Protein AF-0000000078945903 (afdb_homodimer)

Sequence (500 aa):
MSKSYGDTKALDNVSFKLSEGLSFILGPNGSGKTTFIKILSGITYPDAGEIKVLGKDYGDLTKGEISFSFEKTNLSPSIKVGEYLSAIGEWRGEDNSREVMEMFELRNVESKRFSELSQGYKRRFLVASAFVGSPKVVFLDEPFSNVDIVAKKRMMEVFMELKRERNIVIVSHVFTNIEEIDSLVVLYNGKVLRNLHGKELQDIGGFKAVFSDGSVVVNDLDELVERIRNGQRPVSIKPVTLEDWLMDFFMSKSYGDTKALDNVSFKLSEGLSFILGPNGSGKTTFIKILSGITYPDAGEIKVLGKDYGDLTKGEISFSFEKTNLSPSIKVGEYLSAIGEWRGEDNSREVMEMFELRNVESKRFSELSQGYKRRFLVASAFVGSPKVVFLDEPFSNVDIVAKKRMMEVFMELKRERNIVIVSHVFTNIEEIDSLVVLYNGKVLRNLHGKELQDIGGFKAVFSDGSVVVNDLDELVERIRNGQRPVSIKPVTLEDWLMDFF

Nearest PDB structures (foldseek):
  6z4w-assembly1_A  TM=8.569E-01  e=7.422E-17  Streptococcus pneumoniae
  6z67-assembly2_B  TM=8.490E-01  e=4.071E-16  Streptococcus pneumoniae
  7zdk-assembly1_C  TM=8.527E-01  e=8.004E-15  Escherichia coli K-12
  1v43-assembly1_A  TM=7.342E-01  e=8.568E-14  Pyrococcus horikoshii
  8cea-assembly1_a  TM=8.277E-01  e=3.093E-12  Escherichia coli K-12

Secondary structure (DSSP, 8-state):
-BEEETTEEEE-S------SSEEEEE--TTSSHHHHHHHHTTSS--SB---EETTEEGGGPPTTTEEEE-SS----TT-BHHHHHHHHHHHHT---HHHHHHHTT-GGGTTSBGGGS-HHHHHHHHHHHTTTT--SEEEEESTTTT--HHHHHHHHHHHHHHTTTSEEEEEES-----SS-SEEEEEETTEEEEEEEGGGGGGGSEEEEEETTS-EEES-HHHHHHHHHTT--EEEEEEE-HHHHHHTT-/-BEEETTEEEE-S------SSEEEEE--TTSSHHHHHHHHTTSS--SB---EETTEEGGGPPTTTEEEE-SS----TT-BHHHHHHHHHHHTT---HHHHHHHTT-GGGTTSBGGGS-HHHHHHHHHHHTTTT--SEEEEESTTTT--HHHHHHHHHHHHHHTTTSEEEEEES------S-SEEEEEETTEEEEEEEGGGGGGGSEEEEEETTS-EEES-HHHHHHHHHTT--EEEEEEE-HHHHHHTT-

Foldseek 3Di:
DWADDVPATLADPADADDDAFFEEEAEDPSLNLVVVVCCLVVVDPHPDDFDDDPNHGSVPDDPQQEFEQAPDDDDDQFDALQVVLQVLLVVLPHAPSVVLCVLLVNPVRRGPGLNPDDPLVNLSSSQSSRCRNNHQEYEYEASCPPHDPVSVVSVVVSSNVSSVRHGYYYYHHDFDADPDGAWYWYGGSNYTPDIDGDPSVLQLKDKWFAWPVRDIDDPDPPVVVVCVVVPTDTPDMDIRGNVNSVVVVD/DWADDVPATLADPADADFDAFEEEEAEDPSLNLVVVVCCLVVVDPHPDDFDDDPNHGSVPDDPQQEFEQAPDDDDDQFDALQVVLQVLLVVLPHAPSVVLCVLLVNPVRRGPGLNPDDPLVNLSSSQSSRCRNNHQEYEYEASCPPHDPVSVVSVVVSSNVSSVRHGYYYYHHDFDADDPGAWYWYGGSNYTPDIDGDPSVLQLKDKWFAWPVRDIDDSDPPVVVVCVVVPTDTPDMDIRGNVNSVVVVD

pLDDT: mean 92.11, std 6.32, range [66.94, 98.31]

Structure (mmCIF, N/CA/C/O backbone):
data_AF-0000000078945903-model_v1
#
loop_
_entity.id
_entity.type
_entity.pdbx_description
1 polymer 'ABC-type transport protein, ATPase component'
#
loop_
_atom_si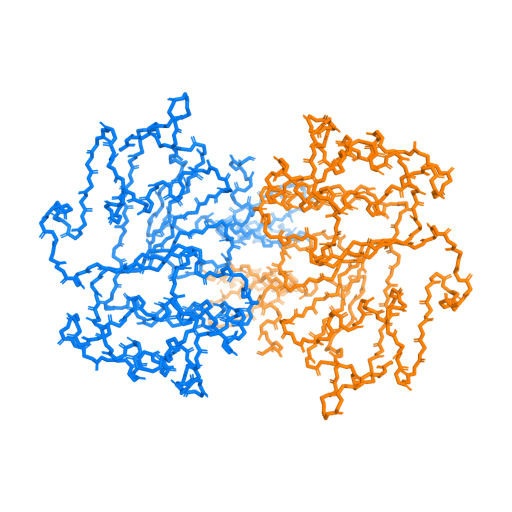te.group_PDB
_atom_site.id
_atom_site.type_symbol
_atom_site.label_atom_id
_atom_site.label_alt_id
_atom_site.label_comp_id
_atom_site.label_asym_id
_atom_site.label_entity_id
_atom_site.label_seq_id
_atom_site.pdbx_PDB_ins_code
_atom_site.Cartn_x
_atom_site.Cartn_y
_atom_site.Cartn_z
_atom_site.occupancy
_atom_site.B_iso_or_equiv
_atom_site.auth_seq_id
_atom_site.auth_comp_id
_atom_site.auth_asym_id
_atom_site.auth_atom_id
_atom_site.pdbx_PDB_model_num
ATOM 1 N N . MET A 1 1 ? 2.932 -27.797 7.18 1 95 1 MET A N 1
ATOM 2 C CA . MET A 1 1 ? 4.348 -27.609 6.887 1 95 1 MET A CA 1
ATOM 3 C C . MET A 1 1 ? 5.02 -26.781 7.98 1 95 1 MET A C 1
ATOM 5 O O . MET A 1 1 ? 4.422 -25.844 8.516 1 95 1 MET A O 1
ATOM 9 N N . SER A 1 2 ? 6.227 -27.156 8.32 1 97.31 2 SER A N 1
ATOM 10 C CA . SER A 1 2 ? 6.984 -26.469 9.359 1 97.31 2 SER A CA 1
ATOM 11 C C . SER A 1 2 ? 8.398 -26.141 8.891 1 97.31 2 SER A C 1
ATOM 13 O O . SER A 1 2 ? 8.992 -26.906 8.133 1 97.31 2 SER A O 1
ATOM 15 N N . LYS A 1 3 ? 8.898 -25.031 9.242 1 97.38 3 LYS A N 1
ATOM 16 C CA . LYS A 1 3 ? 10.273 -24.625 8.969 1 97.38 3 LYS A CA 1
ATOM 17 C C . LYS A 1 3 ? 10.805 -23.719 10.078 1 97.38 3 LYS A C 1
ATOM 19 O O . LYS A 1 3 ? 10.148 -22.75 10.469 1 97.38 3 LYS A O 1
ATOM 24 N N . SER A 1 4 ? 11.945 -24.047 10.586 1 96.56 4 SER A N 1
ATOM 25 C CA . SER A 1 4 ? 12.594 -23.25 11.625 1 96.56 4 SER A CA 1
ATOM 26 C C . SER A 1 4 ? 13.984 -22.797 11.18 1 96.56 4 SER A C 1
ATOM 28 O O . SER A 1 4 ? 14.656 -23.5 10.422 1 96.56 4 SER A O 1
ATOM 30 N N . TYR A 1 5 ? 14.359 -21.625 11.508 1 94.88 5 TYR A N 1
ATOM 31 C CA . TYR A 1 5 ? 15.719 -21.109 11.422 1 94.88 5 TYR A CA 1
ATOM 32 C C . TYR A 1 5 ? 16.281 -20.812 12.812 1 94.88 5 TYR A C 1
ATOM 34 O O . TYR A 1 5 ? 15.906 -19.828 13.445 1 94.88 5 TYR A O 1
ATOM 42 N N . GLY A 1 6 ? 17.125 -21.703 13.266 1 94.31 6 GLY A N 1
ATOM 43 C CA . GLY A 1 6 ? 17.516 -21.609 14.664 1 94.31 6 GLY A CA 1
ATOM 44 C C . GLY A 1 6 ? 16.344 -21.734 15.617 1 94.31 6 GLY A C 1
ATOM 45 O O . GLY A 1 6 ? 15.594 -22.703 15.547 1 94.31 6 GLY A O 1
ATOM 46 N N . ASP A 1 7 ? 16.234 -20.625 16.391 1 92.56 7 ASP A N 1
ATOM 47 C CA . ASP A 1 7 ? 15.188 -20.672 17.406 1 92.56 7 ASP A CA 1
ATOM 48 C C . ASP A 1 7 ? 13.883 -20.078 16.875 1 92.56 7 ASP A C 1
ATOM 50 O O . ASP A 1 7 ? 12.844 -20.156 17.547 1 92.56 7 ASP A O 1
ATOM 54 N N . THR A 1 8 ? 13.898 -19.609 15.727 1 92.62 8 THR A N 1
ATOM 55 C CA . THR A 1 8 ? 12.719 -18.953 15.172 1 92.62 8 THR A CA 1
ATOM 56 C C . THR A 1 8 ? 11.914 -19.922 14.312 1 92.62 8 THR A C 1
ATOM 58 O O . THR A 1 8 ? 12.445 -20.516 13.367 1 92.62 8 THR A O 1
ATOM 61 N N . LYS A 1 9 ? 10.672 -20.141 14.695 1 95.75 9 LYS A N 1
ATOM 62 C CA . LYS A 1 9 ? 9.766 -20.938 13.867 1 95.75 9 LYS A CA 1
ATOM 63 C C . LYS A 1 9 ? 9.148 -20.078 12.766 1 95.75 9 LYS A C 1
ATOM 65 O O . LYS A 1 9 ? 8.133 -19.406 12.984 1 95.75 9 LYS A O 1
ATOM 70 N N . ALA A 1 10 ? 9.727 -20.125 11.633 1 96.75 10 ALA A N 1
ATOM 71 C CA . ALA A 1 10 ? 9.273 -19.297 10.516 1 96.75 10 ALA A CA 1
ATOM 72 C C . ALA A 1 10 ? 7.906 -19.75 10.023 1 96.75 10 ALA A C 1
ATOM 74 O O . ALA A 1 10 ? 7.043 -18.938 9.711 1 96.75 10 ALA A O 1
ATOM 75 N N . LEU A 1 11 ? 7.707 -21.031 9.914 1 97.94 11 LEU A N 1
ATOM 76 C CA . LEU A 1 11 ? 6.422 -21.672 9.672 1 97.94 11 LEU A CA 1
ATOM 77 C C . LEU A 1 11 ? 6.145 -22.75 10.719 1 97.94 11 LEU A C 1
ATOM 79 O O . LEU A 1 11 ? 6.949 -23.672 10.898 1 97.94 11 LEU A O 1
ATOM 83 N N . ASP A 1 12 ? 5.039 -22.609 11.344 1 97.62 12 ASP A N 1
ATOM 84 C CA . ASP A 1 12 ? 4.703 -23.469 12.469 1 97.62 12 ASP A CA 1
ATOM 85 C C . ASP A 1 12 ? 3.461 -24.312 12.164 1 97.62 12 ASP A C 1
ATOM 87 O O . ASP A 1 12 ? 2.342 -23.906 12.492 1 97.62 12 ASP A O 1
ATOM 91 N N . ASN A 1 13 ? 3.658 -25.469 11.617 1 96.38 13 ASN A N 1
ATOM 92 C CA . ASN A 1 13 ? 2.588 -26.422 11.305 1 96.38 13 ASN A CA 1
ATOM 93 C C . ASN A 1 13 ? 1.488 -25.75 10.477 1 96.38 13 ASN A C 1
ATOM 95 O O . ASN A 1 13 ? 0.313 -25.812 10.844 1 96.38 13 ASN A O 1
ATOM 99 N N . VAL A 1 14 ? 1.884 -25.188 9.445 1 96.75 14 VAL A N 1
ATOM 100 C CA . VAL A 1 14 ? 0.983 -24.453 8.555 1 96.75 14 VAL A CA 1
ATOM 101 C C . VAL A 1 14 ? 0.247 -25.438 7.645 1 96.75 14 VAL A C 1
ATOM 103 O O . VAL A 1 14 ? 0.863 -26.328 7.055 1 96.75 14 VAL A O 1
ATOM 106 N N . SER A 1 15 ? -1.077 -25.312 7.641 1 97.44 15 SER A N 1
ATOM 107 C CA . SER A 1 15 ? -1.914 -26.109 6.75 1 97.44 15 SER A CA 1
ATOM 108 C C . SER A 1 15 ? -2.996 -25.25 6.098 1 97.44 15 SER A C 1
ATOM 110 O O . SER A 1 15 ? -3.732 -24.531 6.785 1 97.44 15 SER A O 1
ATOM 112 N N . PHE A 1 16 ? -3.006 -25.25 4.762 1 97.31 16 PHE A N 1
ATOM 113 C CA . PHE A 1 16 ? -4.062 -24.531 4.055 1 97.31 16 PHE A CA 1
ATOM 114 C C . PHE A 1 16 ? -4.219 -25.062 2.635 1 97.31 16 PHE A C 1
ATOM 116 O O . PHE A 1 16 ? -3.422 -25.891 2.182 1 97.31 16 PHE A O 1
ATOM 123 N N . LYS A 1 17 ? -5.293 -24.688 2.045 1 96.12 17 LYS A N 1
ATOM 124 C CA . LYS A 1 17 ? -5.578 -25.031 0.651 1 96.12 17 LYS A CA 1
ATOM 125 C C . LYS A 1 17 ? -5.945 -23.781 -0.147 1 96.12 17 LYS A C 1
ATOM 127 O O . LYS A 1 17 ? -6.57 -22.859 0.383 1 96.12 17 LYS A O 1
ATOM 132 N N . LEU A 1 18 ? -5.59 -23.766 -1.381 1 95.94 18 LEU A N 1
ATOM 133 C CA . LEU A 1 18 ? -5.941 -22.703 -2.303 1 95.94 18 LEU A CA 1
ATOM 134 C C . LEU A 1 18 ? -6.809 -23.219 -3.443 1 95.94 18 LEU A C 1
ATOM 136 O O . LEU A 1 18 ? -6.578 -24.328 -3.951 1 95.94 18 LEU A O 1
ATOM 140 N N . SER A 1 19 ? -7.758 -22.484 -3.816 1 95.31 19 SER A N 1
ATOM 141 C CA . SER A 1 19 ? -8.625 -22.812 -4.938 1 95.31 19 SER A CA 1
ATOM 142 C C . SER A 1 19 ? -7.961 -22.5 -6.273 1 95.31 19 SER A C 1
ATOM 144 O O . SER A 1 19 ? -6.938 -21.812 -6.309 1 95.31 19 SER A O 1
ATOM 146 N N . GLU A 1 20 ? -8.523 -23.078 -7.32 1 95.25 20 GLU A N 1
ATOM 147 C CA . GLU A 1 20 ? -8.125 -22.641 -8.656 1 95.25 20 GLU A CA 1
ATOM 148 C C . GLU A 1 20 ? -8.453 -21.172 -8.867 1 95.25 20 GLU A C 1
ATOM 150 O O . GLU A 1 20 ? -9.352 -20.625 -8.234 1 95.25 20 GLU A O 1
ATOM 155 N N . GLY A 1 21 ? -7.68 -20.578 -9.727 1 96.06 21 GLY A N 1
ATOM 156 C CA . GLY A 1 21 ? -7.902 -19.172 -10.047 1 96.06 21 GLY A CA 1
ATOM 157 C C . GLY A 1 21 ? -6.938 -18.234 -9.344 1 96.06 21 GLY A C 1
ATOM 158 O O . GLY A 1 21 ? -5.723 -18.438 -9.398 1 96.06 21 GLY A O 1
ATOM 159 N N . LEU A 1 22 ? -7.469 -17.188 -8.734 1 96 22 LEU A N 1
ATOM 160 C CA . LEU A 1 22 ? -6.652 -16.156 -8.094 1 96 22 LEU A CA 1
ATOM 161 C C . LEU A 1 22 ? -6.719 -16.281 -6.574 1 96 22 LEU A C 1
ATOM 163 O O . LEU A 1 22 ? -7.797 -16.172 -5.988 1 96 22 LEU A O 1
ATOM 167 N N . SER A 1 23 ? -5.57 -16.484 -5.934 1 96.19 23 SER A N 1
ATOM 168 C CA . SER A 1 23 ? -5.473 -16.625 -4.484 1 96.19 23 SER A CA 1
ATOM 169 C C . SER A 1 23 ? -4.496 -15.617 -3.895 1 96.19 23 SER A C 1
ATOM 171 O O . SER A 1 23 ? -3.531 -15.219 -4.551 1 96.19 23 SER A O 1
ATOM 173 N N . PHE A 1 24 ? -4.77 -15.273 -2.668 1 95.56 24 PHE A N 1
ATOM 174 C CA . PHE A 1 24 ? -3.867 -14.406 -1.914 1 95.56 24 PHE A CA 1
ATOM 175 C C . PHE A 1 24 ? -3.375 -15.109 -0.654 1 95.56 24 PHE A C 1
ATOM 177 O O . PHE A 1 24 ? -4.145 -15.797 0.024 1 95.56 24 PHE A O 1
ATOM 184 N N . ILE A 1 25 ? -2.152 -14.977 -0.412 1 95.75 25 ILE A N 1
ATOM 185 C CA . ILE A 1 25 ? -1.55 -15.242 0.89 1 95.75 25 ILE A CA 1
ATOM 186 C C . ILE A 1 25 ? -1.066 -13.93 1.51 1 95.75 25 ILE A C 1
ATOM 188 O O . ILE A 1 25 ? -0.064 -13.367 1.071 1 95.75 25 ILE A O 1
ATOM 192 N N . LEU A 1 26 ? -1.792 -13.508 2.492 1 94.12 26 LEU A N 1
ATOM 193 C CA . LEU A 1 26 ? -1.536 -12.203 3.082 1 94.12 26 LEU A CA 1
ATOM 194 C C . LEU A 1 26 ? -0.933 -12.344 4.477 1 94.12 26 LEU A C 1
ATOM 196 O O . LEU A 1 26 ? -1.194 -13.32 5.176 1 94.12 26 LEU A O 1
ATOM 200 N N . GLY A 1 27 ? -0.159 -11.406 4.883 1 92.81 27 GLY A N 1
ATOM 201 C CA . GLY A 1 27 ? 0.423 -11.336 6.215 1 92.81 27 GLY A CA 1
ATOM 202 C C . GLY A 1 27 ? 1.416 -10.195 6.375 1 92.81 27 GLY A C 1
ATOM 203 O O . GLY A 1 27 ? 2.021 -9.758 5.395 1 92.81 27 GLY A O 1
ATOM 204 N N . PRO A 1 28 ? 1.574 -9.742 7.59 1 91.56 28 PRO A N 1
ATOM 205 C CA . PRO A 1 28 ? 2.574 -8.695 7.82 1 91.56 28 PRO A CA 1
ATOM 206 C C . PRO A 1 28 ? 4.004 -9.195 7.652 1 91.56 28 PRO A C 1
ATOM 208 O O . PRO A 1 28 ? 4.219 -10.383 7.375 1 91.56 28 PRO A O 1
ATOM 211 N N . ASN A 1 29 ? 4.938 -8.258 7.711 1 88.44 29 ASN A N 1
ATOM 212 C CA . ASN A 1 29 ? 6.344 -8.641 7.656 1 88.44 29 ASN A CA 1
ATOM 213 C C . ASN A 1 29 ? 6.699 -9.625 8.773 1 88.44 29 ASN A C 1
ATOM 215 O O . ASN A 1 29 ? 6.254 -9.469 9.906 1 88.44 29 ASN A O 1
ATOM 219 N N . GLY A 1 30 ? 7.391 -10.656 8.438 1 89.12 30 GLY A N 1
ATOM 220 C CA . GLY A 1 30 ? 7.816 -11.648 9.414 1 89.12 30 GLY A CA 1
ATOM 221 C C . GLY A 1 30 ? 6.801 -12.75 9.625 1 89.12 30 GLY A C 1
ATOM 222 O O . GLY A 1 30 ? 6.984 -13.617 10.484 1 89.12 30 GLY A O 1
ATOM 223 N N . SER A 1 31 ? 5.789 -12.773 8.805 1 93.38 31 SER A N 1
ATOM 224 C CA . SER A 1 31 ? 4.711 -13.734 9.023 1 93.38 31 SER A CA 1
ATOM 225 C C . SER A 1 31 ? 5.059 -15.094 8.438 1 93.38 31 SER A C 1
ATOM 227 O O . SER A 1 31 ? 4.344 -16.078 8.664 1 93.38 31 SER A O 1
ATOM 229 N N . GLY A 1 32 ? 6.117 -15.188 7.664 1 95.06 32 GLY A N 1
ATOM 230 C CA . GLY A 1 32 ? 6.535 -16.469 7.098 1 95.06 32 GLY A CA 1
ATOM 231 C C . GLY A 1 32 ? 6.309 -16.547 5.598 1 95.06 32 GLY A C 1
ATOM 232 O O . GLY A 1 32 ? 6.613 -17.578 4.98 1 95.06 32 GLY A O 1
ATOM 233 N N . LYS A 1 33 ? 5.82 -15.492 4.969 1 94.62 33 LYS A N 1
ATOM 234 C CA . LYS A 1 33 ? 5.469 -15.484 3.551 1 94.62 33 LYS A CA 1
ATOM 235 C C . LYS A 1 33 ? 6.676 -15.812 2.682 1 94.62 33 LYS A C 1
ATOM 237 O O . LYS A 1 33 ? 6.59 -16.656 1.782 1 94.62 33 LYS A O 1
ATOM 242 N N . THR A 1 34 ? 7.828 -15.156 2.984 1 92.44 34 THR A N 1
ATOM 243 C CA . THR A 1 34 ? 9.047 -15.367 2.207 1 92.44 34 THR A CA 1
ATOM 244 C C . THR A 1 34 ? 9.547 -16.797 2.361 1 92.44 34 THR A C 1
ATOM 246 O O . THR A 1 34 ? 9.961 -17.422 1.384 1 92.44 34 THR A O 1
ATOM 249 N N . THR A 1 35 ? 9.523 -17.297 3.59 1 95 35 THR A N 1
ATOM 250 C CA . THR A 1 35 ? 9.906 -18.688 3.832 1 95 35 THR A CA 1
ATOM 251 C C . THR A 1 35 ? 9.016 -19.641 3.049 1 95 35 THR A C 1
ATOM 253 O O . THR A 1 35 ? 9.5 -20.594 2.445 1 95 35 THR A O 1
ATOM 256 N N . PHE A 1 36 ? 7.73 -19.328 3.016 1 94.88 36 PHE A N 1
ATOM 257 C CA . PHE A 1 36 ? 6.777 -20.141 2.27 1 94.88 36 PHE A CA 1
ATOM 258 C C . PHE A 1 36 ? 7.133 -20.188 0.79 1 94.88 36 PHE A C 1
ATOM 260 O O . PHE A 1 36 ? 7.207 -21.25 0.187 1 94.88 36 PHE A O 1
ATOM 267 N N . ILE A 1 37 ? 7.418 -19.062 0.224 1 93.88 37 ILE A N 1
ATOM 268 C CA . ILE A 1 37 ? 7.73 -18.969 -1.197 1 93.88 37 ILE A CA 1
ATOM 269 C C . ILE A 1 37 ? 9.039 -19.703 -1.49 1 93.88 37 ILE A C 1
ATOM 271 O O . ILE A 1 37 ? 9.156 -20.391 -2.51 1 93.88 37 ILE A O 1
ATOM 275 N N . LYS A 1 38 ? 9.977 -19.562 -0.619 1 92.94 38 LYS A N 1
ATOM 276 C CA . LYS A 1 38 ? 11.266 -20.234 -0.808 1 92.94 38 LYS A CA 1
ATOM 277 C C . LYS A 1 38 ? 11.102 -21.75 -0.8 1 92.94 38 LYS A C 1
ATOM 279 O O . LYS A 1 38 ? 11.75 -22.453 -1.575 1 92.94 38 LYS A O 1
ATOM 284 N N . ILE A 1 39 ? 10.305 -22.219 0.037 1 93 39 ILE A N 1
ATOM 285 C CA . ILE A 1 39 ? 10.047 -23.656 0.104 1 93 39 ILE A CA 1
ATOM 286 C C . ILE A 1 39 ? 9.359 -24.109 -1.179 1 93 39 ILE A C 1
ATOM 288 O O . ILE A 1 39 ? 9.766 -25.109 -1.787 1 93 39 ILE A O 1
ATOM 292 N N . LEU A 1 40 ? 8.406 -23.344 -1.577 1 90.81 40 LEU A N 1
ATOM 293 C CA . LEU A 1 40 ? 7.641 -23.703 -2.77 1 90.81 40 LEU A CA 1
ATOM 294 C C . LEU A 1 40 ? 8.531 -23.688 -4.008 1 90.81 40 LEU A C 1
ATOM 296 O O . LEU A 1 40 ? 8.344 -24.5 -4.918 1 90.81 40 LEU A O 1
ATOM 300 N N . SER A 1 41 ? 9.461 -22.797 -4.008 1 89.69 41 SER A N 1
ATOM 301 C CA . SER A 1 41 ? 10.328 -22.656 -5.172 1 89.69 41 SER A CA 1
ATOM 302 C C . SER A 1 41 ? 11.516 -23.609 -5.098 1 89.69 41 SER A C 1
ATOM 304 O O . SER A 1 41 ? 12.352 -23.641 -6.012 1 89.69 41 SER A O 1
ATOM 306 N N . GLY A 1 42 ? 11.656 -24.281 -3.986 1 88.25 42 GLY A N 1
ATOM 307 C CA . GLY A 1 42 ? 12.711 -25.266 -3.838 1 88.25 42 GLY A CA 1
ATOM 308 C C . GLY A 1 42 ? 14.016 -24.672 -3.348 1 88.25 42 GLY A C 1
ATOM 309 O O . GLY A 1 42 ? 15.055 -25.344 -3.357 1 88.25 42 GLY A O 1
ATOM 310 N N . ILE A 1 43 ? 13.969 -23.453 -3.053 1 89.44 43 ILE A N 1
ATOM 311 C CA . ILE A 1 43 ? 15.172 -22.797 -2.545 1 89.44 43 ILE A CA 1
ATOM 312 C C . ILE A 1 43 ? 15.516 -23.344 -1.161 1 89.44 43 ILE A C 1
ATOM 314 O O . ILE A 1 43 ? 16.688 -23.469 -0.808 1 89.44 43 ILE A O 1
ATOM 318 N N . THR A 1 44 ? 14.516 -23.672 -0.359 1 92.38 44 THR A N 1
ATOM 319 C CA . THR A 1 44 ? 14.688 -24.328 0.932 1 92.38 44 THR A CA 1
ATOM 320 C C . THR A 1 44 ? 13.648 -25.438 1.122 1 92.38 44 THR A C 1
ATOM 322 O O . THR A 1 44 ? 12.664 -25.5 0.374 1 92.38 44 THR A O 1
ATOM 325 N N . TYR A 1 45 ? 13.953 -26.344 2.008 1 92.81 45 TYR A N 1
ATOM 326 C CA . TYR A 1 45 ? 13.031 -27.453 2.26 1 92.81 45 TYR A CA 1
ATOM 327 C C . TYR A 1 45 ? 12.367 -27.312 3.623 1 92.81 45 TYR A C 1
ATOM 329 O O . TYR A 1 45 ? 13 -26.859 4.586 1 92.81 45 TYR A O 1
ATOM 337 N N . PRO A 1 46 ? 11.125 -27.734 3.658 1 94.69 46 PRO A N 1
ATOM 338 C CA . PRO A 1 46 ? 10.469 -27.703 4.969 1 94.69 46 PRO A CA 1
ATOM 339 C C . PRO A 1 46 ? 11.031 -28.75 5.926 1 94.69 46 PRO A C 1
ATOM 341 O O . PRO A 1 46 ? 11.609 -29.75 5.484 1 94.69 46 PRO A O 1
ATOM 344 N N . ASP A 1 47 ? 10.922 -28.453 7.191 1 96.81 47 ASP A N 1
ATOM 345 C CA . ASP A 1 47 ? 11.336 -29.406 8.203 1 96.81 47 ASP A CA 1
ATOM 346 C C . ASP A 1 47 ? 10.328 -30.562 8.312 1 96.81 47 ASP A C 1
ATOM 348 O O . ASP A 1 47 ? 10.703 -31.688 8.641 1 96.81 47 ASP A O 1
ATOM 352 N N . ALA A 1 48 ? 9.133 -30.234 8.117 1 96.5 48 ALA A N 1
ATOM 353 C CA . ALA A 1 48 ? 8.055 -31.219 8.156 1 96.5 48 ALA A CA 1
ATOM 354 C C . ALA A 1 48 ? 6.867 -30.75 7.32 1 96.5 48 ALA A C 1
ATOM 356 O O . ALA A 1 48 ? 6.695 -29.547 7.082 1 96.5 48 ALA A O 1
ATOM 357 N N . GLY A 1 49 ? 6.148 -31.703 6.824 1 93.94 49 GLY A N 1
ATOM 358 C CA . GLY A 1 49 ? 4.93 -31.422 6.086 1 93.94 49 GLY A CA 1
ATOM 359 C C . GLY A 1 49 ? 5.039 -31.734 4.605 1 93.94 49 GLY A C 1
ATOM 360 O O . GLY A 1 49 ? 6.043 -32.281 4.156 1 93.94 49 GLY A O 1
ATOM 361 N N . GLU A 1 50 ? 3.967 -31.484 3.943 1 91.94 50 GLU A N 1
ATOM 362 C CA . GLU A 1 50 ? 3.902 -31.781 2.514 1 91.94 50 GLU A CA 1
ATOM 363 C C . GLU A 1 50 ? 3.256 -30.641 1.741 1 91.94 50 GLU A C 1
ATOM 365 O O . GLU A 1 50 ? 2.49 -29.859 2.307 1 91.94 50 GLU A O 1
ATOM 370 N N . ILE A 1 51 ? 3.654 -30.641 0.517 1 91.12 51 ILE A N 1
ATOM 371 C CA . ILE A 1 51 ? 3.092 -29.641 -0.394 1 91.12 51 ILE A CA 1
ATOM 372 C C . ILE A 1 51 ? 2.621 -30.328 -1.675 1 91.12 51 ILE A C 1
ATOM 374 O O . ILE A 1 51 ? 3.355 -31.125 -2.27 1 91.12 51 ILE A O 1
ATOM 378 N N . LYS A 1 52 ? 1.456 -30.078 -1.977 1 93.19 52 LYS A N 1
ATOM 379 C CA . LYS A 1 52 ? 0.917 -30.531 -3.252 1 93.19 52 LYS A CA 1
ATOM 380 C C . LYS A 1 52 ? 0.468 -29.359 -4.117 1 93.19 52 LYS A C 1
ATOM 382 O O . LYS A 1 52 ? -0.152 -28.422 -3.617 1 93.19 52 LYS A O 1
ATOM 387 N N . VAL A 1 53 ? 0.778 -29.406 -5.383 1 91.56 53 VAL A N 1
ATOM 388 C CA . VAL A 1 53 ? 0.377 -28.406 -6.367 1 91.56 53 VAL A CA 1
ATOM 389 C C . VAL A 1 53 ? -0.293 -29.094 -7.555 1 91.56 53 VAL A C 1
ATOM 391 O O . VAL A 1 53 ? 0.251 -30.047 -8.117 1 91.56 53 VAL A O 1
ATOM 394 N N . LEU A 1 54 ? -1.41 -28.625 -7.859 1 90.94 54 LEU A N 1
ATOM 395 C CA . LEU A 1 54 ? -2.199 -29.25 -8.922 1 90.94 54 LEU A CA 1
ATOM 396 C C . LEU A 1 54 ? -2.414 -30.734 -8.633 1 90.94 54 LEU A C 1
ATOM 398 O O . LEU A 1 54 ? -2.328 -31.562 -9.547 1 90.94 54 LEU A O 1
ATOM 402 N N . GLY A 1 55 ? -2.461 -31.016 -7.383 1 88.69 55 GLY A N 1
ATOM 403 C CA . GLY A 1 55 ? -2.725 -32.375 -6.969 1 88.69 55 GLY A CA 1
ATOM 404 C C . GLY A 1 55 ? -1.488 -33.281 -6.988 1 88.69 55 GLY A C 1
ATOM 405 O O . GLY A 1 55 ? -1.559 -34.469 -6.664 1 88.69 55 GLY A O 1
ATOM 406 N N . LYS A 1 56 ? -0.41 -32.719 -7.371 1 90.12 56 LYS A N 1
ATOM 407 C CA . LYS A 1 56 ? 0.842 -33.469 -7.477 1 90.12 56 LYS A CA 1
ATOM 408 C C . LYS A 1 56 ? 1.819 -33.031 -6.379 1 90.12 56 LYS A C 1
ATOM 410 O O . LYS A 1 56 ? 1.811 -31.891 -5.934 1 90.12 56 LYS A O 1
ATOM 415 N N . ASP A 1 57 ? 2.6 -34.031 -6.094 1 86.81 57 ASP A N 1
ATOM 416 C CA . ASP A 1 57 ? 3.697 -33.688 -5.195 1 86.81 57 ASP A CA 1
ATOM 417 C C . ASP A 1 57 ? 4.703 -32.75 -5.883 1 86.81 57 ASP A C 1
ATOM 419 O O . ASP A 1 57 ? 4.895 -32.844 -7.098 1 86.81 57 ASP A O 1
ATOM 423 N N . TYR A 1 58 ? 5.227 -31.891 -5.148 1 77.5 58 TYR A N 1
ATOM 424 C CA . TYR A 1 58 ? 6.125 -30.875 -5.664 1 77.5 58 TYR A CA 1
ATOM 425 C C . TYR A 1 58 ? 7.223 -31.484 -6.52 1 77.5 58 TYR A C 1
ATOM 427 O O . TYR A 1 58 ? 7.582 -30.938 -7.57 1 77.5 58 TYR A O 1
ATOM 435 N N . GLY A 1 59 ? 7.723 -32.625 -6.102 1 75.69 59 GLY A N 1
ATOM 436 C CA . GLY A 1 59 ? 8.781 -33.312 -6.828 1 75.69 59 GLY A CA 1
ATOM 437 C C . GLY A 1 59 ? 8.344 -33.812 -8.195 1 75.69 59 GLY A C 1
ATOM 438 O O . GLY A 1 59 ? 9.172 -34.125 -9.047 1 75.69 59 GLY A O 1
ATOM 439 N N . ASP A 1 60 ? 7.031 -33.875 -8.43 1 83.5 60 ASP A N 1
ATOM 440 C CA . ASP A 1 60 ? 6.488 -34.406 -9.672 1 83.5 60 ASP A CA 1
ATOM 441 C C . ASP A 1 60 ? 6.184 -33.312 -10.672 1 83.5 60 ASP A C 1
ATOM 443 O O . ASP A 1 60 ? 5.766 -33.594 -11.797 1 83.5 60 ASP A O 1
ATOM 447 N N . LEU A 1 61 ? 6.371 -32.156 -10.25 1 81.94 61 LEU A N 1
ATOM 448 C CA . LEU A 1 61 ? 6.074 -31.031 -11.141 1 81.94 61 LEU A CA 1
ATOM 449 C C . LEU A 1 61 ? 7.141 -30.906 -12.227 1 81.94 61 LEU A C 1
ATOM 451 O O . LEU A 1 61 ? 8.32 -31.156 -11.977 1 81.94 61 LEU A O 1
ATOM 455 N N . THR A 1 62 ? 6.609 -30.641 -13.461 1 77.94 62 THR A N 1
ATOM 456 C CA . THR A 1 62 ? 7.523 -30.453 -14.578 1 77.94 62 THR A CA 1
ATOM 457 C C . THR A 1 62 ? 7.949 -28.984 -14.68 1 77.94 62 THR A C 1
ATOM 459 O O . THR A 1 62 ? 7.316 -28.109 -14.086 1 77.94 62 THR A O 1
ATOM 462 N N . LYS A 1 63 ? 9 -28.969 -15.453 1 70.62 63 LYS A N 1
ATOM 463 C CA . LYS A 1 63 ? 9.508 -27.625 -15.703 1 70.62 63 LYS A CA 1
ATOM 464 C C . LYS A 1 63 ? 8.484 -26.781 -16.453 1 70.62 63 LYS A C 1
ATOM 466 O O . LYS A 1 63 ? 7.848 -27.25 -17.391 1 70.62 63 LYS A O 1
ATOM 471 N N . GLY A 1 64 ? 8.109 -25.766 -15.969 1 80.75 64 GLY A N 1
ATOM 472 C CA . GLY A 1 64 ? 7.25 -24.844 -16.703 1 80.75 64 GLY A CA 1
ATOM 473 C C . GLY A 1 64 ? 5.832 -24.812 -16.156 1 80.75 64 GLY A C 1
ATOM 474 O O . GLY A 1 64 ? 5.047 -23.938 -16.531 1 80.75 64 GLY A O 1
ATOM 475 N N . GLU A 1 65 ? 5.547 -25.844 -15.398 1 89 65 GLU A N 1
ATOM 476 C CA . GLU A 1 65 ? 4.203 -25.859 -14.828 1 89 65 GLU A CA 1
ATOM 477 C C . GLU A 1 65 ? 4.035 -24.75 -13.789 1 89 65 GLU A C 1
ATOM 479 O O . GLU A 1 65 ? 2.938 -24.219 -13.609 1 89 65 GLU A O 1
ATOM 484 N N . ILE A 1 66 ? 5.164 -24.484 -13.219 1 92.88 66 ILE A N 1
ATOM 485 C CA . ILE A 1 66 ? 5.133 -23.516 -12.141 1 92.88 66 ILE A CA 1
ATOM 486 C C . ILE A 1 66 ? 6.156 -22.406 -12.422 1 92.88 66 ILE A C 1
ATOM 488 O O . ILE A 1 66 ? 7.219 -22.672 -12.992 1 92.88 66 ILE A O 1
ATOM 492 N N . SER A 1 67 ? 5.805 -21.234 -12.141 1 94.94 67 SER A N 1
ATOM 493 C CA . SER A 1 67 ? 6.742 -20.125 -12.25 1 94.94 67 SER A CA 1
ATOM 494 C C . SER A 1 67 ? 6.641 -19.203 -11.047 1 94.94 67 SER A C 1
ATOM 496 O O . SER A 1 67 ? 5.66 -19.25 -10.297 1 94.94 67 SER A O 1
ATOM 498 N N . PHE A 1 68 ? 7.703 -18.469 -10.891 1 94.25 68 PHE A N 1
ATOM 499 C CA . PHE A 1 68 ? 7.797 -17.578 -9.734 1 94.25 68 PHE A CA 1
ATOM 500 C C . PHE A 1 68 ? 8.289 -16.188 -10.148 1 94.25 68 PHE A C 1
ATOM 502 O O . PHE A 1 68 ? 9.125 -16.078 -11.047 1 94.25 68 PHE A O 1
ATOM 509 N N . SER A 1 69 ? 7.695 -15.234 -9.555 1 96.12 69 SER A N 1
ATOM 510 C CA . SER A 1 69 ? 8.305 -13.906 -9.5 1 96.12 69 SER A CA 1
ATOM 511 C C . SER A 1 69 ? 8.648 -13.523 -8.062 1 96.12 69 SER A C 1
ATOM 513 O O . SER A 1 69 ? 7.758 -13.383 -7.223 1 96.12 69 SER A O 1
ATOM 515 N N . PHE A 1 70 ? 9.938 -13.336 -7.816 1 94.5 70 PHE A N 1
ATOM 516 C CA . PHE A 1 70 ? 10.398 -12.961 -6.484 1 94.5 70 PHE A CA 1
ATOM 517 C C . PHE A 1 70 ? 10.438 -11.445 -6.332 1 94.5 70 PHE A C 1
ATOM 519 O O . PHE A 1 70 ? 10.484 -10.719 -7.324 1 94.5 70 PHE A O 1
ATOM 526 N N . GLU A 1 71 ? 10.32 -11.047 -5.09 1 90.56 71 GLU A N 1
ATOM 527 C CA . GLU A 1 71 ? 10.398 -9.609 -4.844 1 90.56 71 GLU A CA 1
ATOM 528 C C . GLU A 1 71 ? 11.75 -9.047 -5.285 1 90.56 71 GLU A C 1
ATOM 530 O O . GLU A 1 71 ? 11.805 -8.031 -5.98 1 90.56 71 GLU A O 1
ATOM 535 N N . LYS A 1 72 ? 12.789 -9.695 -4.852 1 85.31 72 LYS A N 1
ATOM 536 C CA . LYS A 1 72 ? 14.141 -9.297 -5.258 1 85.31 72 LYS A CA 1
ATOM 537 C C . LYS A 1 72 ? 14.695 -10.242 -6.32 1 85.31 72 LYS A C 1
ATOM 539 O O . LYS A 1 72 ? 14.383 -11.438 -6.316 1 85.31 72 LYS A O 1
ATOM 544 N N . THR A 1 73 ? 15.273 -9.609 -7.305 1 85.25 73 THR A N 1
ATOM 545 C CA . THR A 1 73 ? 15.906 -10.438 -8.328 1 85.25 73 THR A CA 1
ATOM 546 C C . THR A 1 73 ? 17.359 -10.008 -8.555 1 85.25 73 THR A C 1
ATOM 548 O O . THR A 1 73 ? 17.75 -8.898 -8.172 1 85.25 73 THR A O 1
ATOM 551 N N . ASN A 1 74 ? 18.125 -10.953 -9.039 1 86.94 74 ASN A N 1
ATOM 552 C CA . ASN A 1 74 ? 19.531 -10.695 -9.344 1 86.94 74 ASN A CA 1
ATOM 553 C C . ASN A 1 74 ? 19.781 -10.633 -10.844 1 86.94 74 ASN A C 1
ATOM 555 O O . ASN A 1 74 ? 20.828 -11.047 -11.328 1 86.94 74 ASN A O 1
ATOM 559 N N . LEU A 1 75 ? 18.891 -10.125 -11.531 1 91.88 75 LEU A N 1
ATOM 560 C CA . LEU A 1 75 ? 19.031 -10.062 -12.977 1 91.88 75 LEU A CA 1
ATOM 561 C C . LEU A 1 75 ? 20.156 -9.109 -13.375 1 91.88 75 LEU A C 1
ATOM 563 O O . LEU A 1 75 ? 20.344 -8.07 -12.734 1 91.88 75 LEU A O 1
ATOM 567 N N . SER A 1 76 ? 20.875 -9.398 -14.438 1 94.81 76 SER A N 1
ATOM 568 C CA . SER A 1 76 ? 21.906 -8.523 -14.984 1 94.81 76 SER A CA 1
ATOM 569 C C . SER A 1 76 ? 21.328 -7.184 -15.422 1 94.81 76 SER A C 1
ATOM 571 O O . SER A 1 76 ? 20.297 -7.141 -16.109 1 94.81 76 SER A O 1
ATOM 573 N N . PRO A 1 77 ? 21.969 -6.125 -15.141 1 95.62 77 PRO A N 1
ATOM 574 C CA . PRO A 1 77 ? 21.5 -4.797 -15.555 1 95.62 77 PRO A CA 1
ATOM 575 C C . PRO A 1 77 ? 21.422 -4.641 -17.062 1 95.62 77 PRO A C 1
ATOM 577 O O . PRO A 1 77 ? 20.703 -3.77 -17.562 1 95.62 77 PRO A O 1
ATOM 580 N N . SER A 1 78 ? 22.094 -5.527 -17.812 1 96.75 78 SER A N 1
ATOM 581 C CA . SER A 1 78 ? 22.266 -5.32 -19.25 1 96.75 78 SER A CA 1
ATOM 582 C C . SER A 1 78 ? 21.219 -6.105 -20.047 1 96.75 78 SER A C 1
ATOM 584 O O . SER A 1 78 ? 21.094 -5.93 -21.266 1 96.75 78 SER A O 1
ATOM 586 N N . ILE A 1 79 ? 20.469 -6.859 -19.391 1 96.81 79 ILE A N 1
ATOM 587 C CA . ILE A 1 79 ? 19.5 -7.672 -20.109 1 96.81 79 ILE A CA 1
ATOM 588 C C . ILE A 1 79 ? 18.438 -6.77 -20.734 1 96.81 79 ILE A C 1
ATOM 590 O O . ILE A 1 79 ? 17.984 -5.801 -20.094 1 96.81 79 ILE A O 1
ATOM 594 N N . LYS A 1 80 ? 18.125 -7.109 -21.984 1 97.88 80 LYS A N 1
ATOM 595 C CA . LYS A 1 80 ? 17.047 -6.383 -22.656 1 97.88 80 LYS A CA 1
ATOM 596 C C . LYS A 1 80 ? 15.695 -7.016 -22.375 1 97.88 80 LYS A C 1
ATOM 598 O O . LYS A 1 80 ? 15.547 -8.242 -22.438 1 97.88 80 LYS A O 1
ATOM 603 N N . VAL A 1 81 ? 14.656 -6.219 -22.125 1 98.19 81 VAL A N 1
ATOM 604 C CA . VAL A 1 81 ? 13.328 -6.641 -21.688 1 98.19 81 VAL A CA 1
ATOM 605 C C . VAL A 1 81 ? 12.758 -7.672 -22.656 1 98.19 81 VAL A C 1
ATOM 607 O O . VAL A 1 81 ? 12.469 -8.805 -22.266 1 98.19 81 VAL A O 1
ATOM 610 N N . GLY A 1 82 ? 12.703 -7.27 -23.891 1 98.25 82 GLY A N 1
ATOM 611 C CA . GLY A 1 82 ? 12.102 -8.141 -24.891 1 98.25 82 GLY A CA 1
ATOM 612 C C . GLY A 1 82 ? 12.875 -9.43 -25.094 1 98.25 82 GLY A C 1
ATOM 613 O O . GLY A 1 82 ? 12.281 -10.508 -25.188 1 98.25 82 GLY A O 1
ATOM 614 N N . GLU A 1 83 ? 14.18 -9.359 -25.156 1 98.06 83 GLU A N 1
ATOM 615 C CA . GLU A 1 83 ? 15.031 -10.531 -25.375 1 98.06 83 GLU A CA 1
ATOM 616 C C . GLU A 1 83 ? 14.938 -11.516 -24.219 1 98.06 83 GLU A C 1
ATOM 618 O O . GLU A 1 83 ? 14.867 -12.727 -24.438 1 98.06 83 GLU A O 1
ATOM 623 N N . TYR A 1 84 ? 14.945 -10.969 -23.078 1 97.75 84 TYR A N 1
ATOM 624 C CA . TYR A 1 84 ? 14.867 -11.812 -21.906 1 97.75 84 TYR A CA 1
ATOM 625 C C . TYR A 1 84 ? 13.547 -12.578 -21.859 1 97.75 84 TYR A C 1
ATOM 627 O O . TYR A 1 84 ? 13.531 -13.797 -21.656 1 97.75 84 TYR A O 1
ATOM 635 N N . LEU A 1 85 ? 12.477 -11.883 -22.109 1 98.19 85 LEU A N 1
ATOM 636 C CA . LEU A 1 85 ? 11.156 -12.516 -22.047 1 98.19 85 LEU A CA 1
ATOM 637 C C . LEU A 1 85 ? 11.008 -13.57 -23.141 1 98.19 85 LEU A C 1
ATOM 639 O O . LEU A 1 85 ? 10.438 -14.633 -22.906 1 98.19 85 LEU A O 1
ATOM 643 N N . SER A 1 86 ? 11.539 -13.234 -24.25 1 98.06 86 SER A N 1
ATOM 644 C CA . SER A 1 86 ? 11.508 -14.211 -25.344 1 98.06 86 SER A CA 1
ATOM 645 C C . SER A 1 86 ? 12.312 -15.453 -24.984 1 98.06 86 SER A C 1
ATOM 647 O O . SER A 1 86 ? 11.875 -16.578 -25.234 1 98.06 86 SER A O 1
ATOM 649 N N . ALA A 1 87 ? 13.445 -15.258 -24.438 1 97.31 87 ALA A N 1
ATOM 650 C CA . ALA A 1 87 ? 14.305 -16.375 -24.031 1 97.31 87 ALA A CA 1
ATOM 651 C C . ALA A 1 87 ? 13.602 -17.266 -23.016 1 97.31 87 ALA A C 1
ATOM 653 O O . ALA A 1 87 ? 13.688 -18.5 -23.094 1 97.31 87 ALA A O 1
ATOM 654 N N . ILE A 1 88 ? 12.938 -16.656 -22.125 1 95.38 88 ILE A N 1
ATOM 655 C CA . ILE A 1 88 ? 12.18 -17.406 -21.125 1 95.38 88 ILE A CA 1
ATOM 656 C C . ILE A 1 88 ? 11.117 -18.25 -21.812 1 95.38 88 ILE A C 1
ATOM 658 O O . ILE A 1 88 ? 10.938 -19.422 -21.484 1 95.38 88 ILE A O 1
ATOM 662 N N . GLY A 1 89 ? 10.391 -17.578 -22.719 1 95.5 89 GLY A N 1
ATOM 663 C CA . GLY A 1 89 ? 9.359 -18.297 -23.438 1 95.5 89 GLY A CA 1
ATOM 664 C C . GLY A 1 89 ? 9.883 -19.5 -24.203 1 95.5 89 GLY A C 1
ATOM 665 O O . GLY A 1 89 ? 9.297 -20.578 -24.141 1 95.5 89 GLY A O 1
ATOM 666 N N . GLU A 1 90 ? 11.008 -19.312 -24.828 1 95 90 GLU A N 1
ATOM 667 C CA . GLU A 1 90 ? 11.625 -20.406 -25.562 1 95 90 GLU A CA 1
ATOM 668 C C . GLU A 1 90 ? 12.039 -21.531 -24.625 1 95 90 GLU A C 1
ATOM 670 O O . GLU A 1 90 ? 11.797 -22.703 -24.906 1 95 90 GLU A O 1
ATOM 675 N N . TRP A 1 91 ? 12.578 -21.094 -23.594 1 93.31 91 TRP A N 1
ATOM 676 C CA . TRP A 1 91 ? 13.047 -22.078 -22.609 1 93.31 91 TRP A CA 1
ATOM 677 C C . TRP A 1 91 ? 11.875 -22.875 -22.047 1 93.31 91 TRP A C 1
ATOM 679 O O . TRP A 1 91 ? 11.992 -24.078 -21.797 1 93.31 91 TRP A O 1
ATOM 689 N N . ARG A 1 92 ? 10.758 -22.266 -21.922 1 92.5 92 ARG A N 1
ATOM 690 C CA . ARG A 1 92 ? 9.602 -22.891 -21.297 1 92.5 92 ARG A CA 1
ATOM 691 C C . ARG A 1 92 ? 8.727 -23.578 -22.344 1 92.5 92 ARG A C 1
ATOM 693 O O . ARG A 1 92 ? 7.703 -24.188 -22.016 1 92.5 92 ARG A O 1
ATOM 700 N N . GLY A 1 93 ? 9.125 -23.406 -23.578 1 90.75 93 GLY A N 1
ATOM 701 C CA . GLY A 1 93 ? 8.492 -24.188 -24.625 1 90.75 93 GLY A CA 1
ATOM 702 C C . GLY A 1 93 ? 7.516 -23.375 -25.469 1 90.75 93 GLY A C 1
ATOM 703 O O . GLY A 1 93 ? 7.082 -23.828 -26.531 1 90.75 93 GLY A O 1
ATOM 704 N N . GLU A 1 94 ? 7.117 -22.25 -25.031 1 91.44 94 GLU A N 1
ATOM 705 C CA . GLU A 1 94 ? 6.199 -21.391 -25.766 1 91.44 94 GLU A CA 1
ATOM 706 C C . GLU A 1 94 ? 6.574 -19.922 -25.594 1 91.44 94 GLU A C 1
ATOM 708 O O . GLU A 1 94 ? 6.422 -19.344 -24.516 1 91.44 94 GLU A O 1
ATOM 713 N N . ASP A 1 95 ? 6.93 -19.391 -26.703 1 95.62 95 ASP A N 1
ATOM 714 C CA . ASP A 1 95 ? 7.258 -17.969 -26.625 1 95.62 95 ASP A CA 1
ATOM 715 C C . ASP A 1 95 ? 6.02 -17.094 -26.844 1 95.62 95 ASP A C 1
ATOM 717 O O . ASP A 1 95 ? 5.746 -16.672 -27.969 1 95.62 95 ASP A O 1
ATOM 721 N N . ASN A 1 96 ? 5.352 -16.781 -25.812 1 96.62 96 ASN A N 1
ATOM 722 C CA . ASN A 1 96 ? 4.227 -15.859 -25.812 1 96.62 96 ASN A CA 1
ATOM 723 C C . ASN A 1 96 ? 4.621 -14.492 -25.266 1 96.62 96 ASN A C 1
ATOM 725 O O . ASN A 1 96 ? 3.789 -13.773 -24.703 1 96.62 96 ASN A O 1
ATOM 729 N N . SER A 1 97 ? 5.895 -14.172 -25.328 1 97.75 97 SER A N 1
ATOM 730 C CA . SER A 1 97 ? 6.449 -12.961 -24.719 1 97.75 97 SER A CA 1
ATOM 731 C C . SER A 1 97 ? 5.77 -11.711 -25.266 1 97.75 97 SER A C 1
ATOM 733 O O . SER A 1 97 ? 5.516 -10.766 -24.516 1 97.75 97 SER A O 1
ATOM 735 N N . ARG A 1 98 ? 5.48 -11.664 -26.516 1 97.62 98 ARG A N 1
ATOM 736 C CA . ARG A 1 98 ? 4.859 -10.484 -27.109 1 97.62 98 ARG A CA 1
ATOM 737 C C . ARG A 1 98 ? 3.49 -10.219 -26.484 1 97.62 98 ARG A C 1
ATOM 739 O O . ARG A 1 98 ? 3.166 -9.078 -26.156 1 97.62 98 ARG A O 1
ATOM 746 N N . GLU A 1 99 ? 2.719 -11.242 -26.375 1 97.62 99 GLU A N 1
ATOM 747 C CA . GLU A 1 99 ? 1.399 -11.133 -25.766 1 97.62 99 GLU A CA 1
ATOM 748 C C . GLU A 1 99 ? 1.502 -10.672 -24.312 1 97.62 99 GLU A C 1
ATOM 750 O O . GLU A 1 99 ? 0.761 -9.789 -23.875 1 97.62 99 GLU A O 1
ATOM 755 N N . VAL A 1 100 ? 2.406 -11.242 -23.609 1 97.88 100 VAL A N 1
ATOM 756 C CA . VAL A 1 100 ? 2.6 -10.906 -22.203 1 97.88 100 VAL A CA 1
ATOM 757 C C . VAL A 1 100 ? 3.045 -9.453 -22.078 1 97.88 100 VAL A C 1
ATOM 759 O O . VAL A 1 100 ? 2.553 -8.719 -21.219 1 97.88 100 VAL A O 1
ATOM 762 N N . MET A 1 101 ? 3.945 -9.016 -22.953 1 98.25 101 MET A N 1
ATOM 763 C CA . MET A 1 101 ? 4.406 -7.629 -22.938 1 98.25 101 MET A CA 1
ATOM 764 C C . MET A 1 101 ? 3.252 -6.668 -23.203 1 98.25 101 MET A C 1
ATOM 766 O O . MET A 1 101 ? 3.188 -5.586 -22.609 1 98.25 101 MET A O 1
ATOM 770 N N . GLU A 1 102 ? 2.391 -7.078 -24.062 1 98.12 102 GLU A N 1
ATOM 771 C CA . GLU A 1 102 ? 1.219 -6.254 -24.344 1 98.12 102 GLU A CA 1
ATOM 772 C C . GLU A 1 102 ? 0.308 -6.152 -23.125 1 98.12 102 GLU A C 1
ATOM 774 O O . GLU A 1 102 ? -0.11 -5.055 -22.75 1 98.12 102 GLU A O 1
ATOM 779 N N . MET A 1 103 ? 0.057 -7.242 -22.484 1 97.38 103 MET A N 1
ATOM 780 C CA . MET A 1 103 ? -0.833 -7.285 -21.328 1 97.38 103 MET A CA 1
ATOM 781 C C . MET A 1 103 ? -0.29 -6.422 -20.203 1 97.38 103 MET A C 1
ATOM 783 O O . MET A 1 103 ? -1.051 -5.738 -19.516 1 97.38 103 MET A O 1
ATOM 787 N N . PHE A 1 104 ? 0.988 -6.449 -20.047 1 97.56 104 PHE A N 1
ATOM 788 C CA . PHE A 1 104 ? 1.597 -5.758 -18.922 1 97.56 104 PHE A CA 1
ATOM 789 C C . PHE A 1 104 ? 2.139 -4.398 -19.344 1 97.56 104 PHE A C 1
ATOM 791 O O . PHE A 1 104 ? 2.883 -3.758 -18.609 1 97.56 104 PHE A O 1
ATOM 798 N N . GLU A 1 105 ? 1.852 -4.004 -20.547 1 96.5 105 GLU A N 1
ATOM 799 C CA . GLU A 1 105 ? 2.209 -2.695 -21.094 1 96.5 105 GLU A CA 1
ATOM 800 C C . GLU A 1 105 ? 3.721 -2.484 -21.078 1 96.5 105 GLU A C 1
ATOM 802 O O . GLU A 1 105 ? 4.199 -1.437 -20.641 1 96.5 105 GLU A O 1
ATOM 807 N N . LEU A 1 106 ? 4.406 -3.48 -21.594 1 97.62 106 LEU A N 1
ATOM 808 C CA . LEU A 1 106 ? 5.867 -3.43 -21.609 1 97.62 106 LEU A CA 1
ATOM 809 C C . LEU A 1 106 ? 6.391 -3.271 -23.031 1 97.62 106 LEU A C 1
ATOM 811 O O . LEU A 1 106 ? 7.605 -3.184 -23.234 1 97.62 106 LEU A O 1
ATOM 815 N N . ARG A 1 107 ? 5.504 -3.143 -24.016 1 97.56 107 ARG A N 1
ATOM 816 C CA . ARG A 1 107 ? 5.93 -3.084 -25.406 1 97.56 107 ARG A CA 1
ATOM 817 C C . ARG A 1 107 ? 6.793 -1.854 -25.672 1 97.56 107 ARG A C 1
ATOM 819 O O . ARG A 1 107 ? 7.77 -1.921 -26.406 1 97.56 107 ARG A O 1
ATOM 826 N N . ASN A 1 108 ? 6.484 -0.76 -25.031 1 96.44 108 ASN A N 1
ATOM 827 C CA . ASN A 1 108 ? 7.188 0.5 -25.266 1 96.44 108 ASN A CA 1
ATOM 828 C C . ASN A 1 108 ? 8.602 0.459 -24.688 1 96.44 108 ASN A C 1
ATOM 830 O O . ASN A 1 108 ? 9.43 1.314 -25.016 1 96.44 108 ASN A O 1
ATOM 834 N N . VAL A 1 109 ? 8.867 -0.517 -23.844 1 97.44 109 VAL A N 1
ATOM 835 C CA . VAL A 1 109 ? 10.195 -0.587 -23.25 1 97.44 109 VAL A CA 1
ATOM 836 C C . VAL A 1 109 ? 10.875 -1.9 -23.641 1 97.44 109 VAL A C 1
ATOM 838 O O . VAL A 1 109 ? 11.852 -2.316 -23.016 1 97.44 109 VAL A O 1
ATOM 841 N N . GLU A 1 110 ? 10.398 -2.527 -24.641 1 97.56 110 GLU A N 1
ATOM 842 C CA . GLU A 1 110 ? 10.852 -3.85 -25.062 1 97.56 110 GLU A CA 1
ATOM 843 C C . GLU A 1 110 ? 12.344 -3.842 -25.391 1 97.56 110 GLU A C 1
ATOM 845 O O . GLU A 1 110 ? 13.047 -4.82 -25.125 1 97.56 110 GLU A O 1
ATOM 850 N N . SER A 1 111 ? 12.852 -2.732 -25.891 1 98.06 111 SER A N 1
ATOM 851 C CA . SER A 1 111 ? 14.234 -2.66 -26.344 1 98.06 111 SER A CA 1
ATOM 852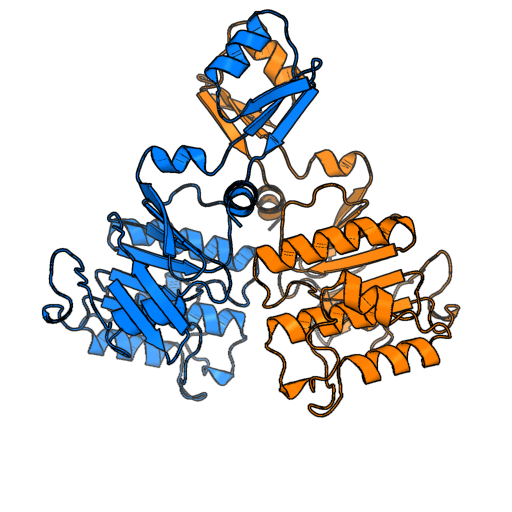 C C . SER A 1 111 ? 15.148 -2.105 -25.266 1 98.06 111 SER A C 1
ATOM 854 O O . SER A 1 111 ? 16.375 -2.053 -25.438 1 98.06 111 SER A O 1
ATOM 856 N N . LYS A 1 112 ? 14.609 -1.707 -24.125 1 98.31 112 LYS A N 1
ATOM 857 C CA . LYS A 1 112 ? 15.398 -1.128 -23.031 1 98.31 112 LYS A CA 1
ATOM 858 C C . LYS A 1 112 ? 16.078 -2.215 -22.203 1 98.31 112 LYS A C 1
ATOM 860 O O . LYS A 1 112 ? 15.609 -3.355 -22.172 1 98.31 112 LYS A O 1
ATOM 865 N N . ARG A 1 113 ? 17.234 -1.823 -21.703 1 97.94 113 ARG A N 1
ATOM 866 C CA . ARG A 1 113 ? 17.906 -2.68 -20.734 1 97.94 113 ARG A CA 1
ATOM 867 C C . ARG A 1 113 ? 17.266 -2.564 -19.359 1 97.94 113 ARG A C 1
ATOM 869 O O . ARG A 1 113 ? 16.672 -1.538 -19.031 1 97.94 113 ARG A O 1
ATOM 876 N N . PHE A 1 114 ? 17.344 -3.658 -18.516 1 97.5 114 PHE A N 1
ATOM 877 C CA . PHE A 1 114 ? 16.797 -3.688 -17.172 1 97.5 114 PHE A CA 1
ATOM 878 C C . PHE A 1 114 ? 17.25 -2.471 -16.375 1 97.5 114 PHE A C 1
ATOM 880 O O . PHE A 1 114 ? 16.453 -1.852 -15.664 1 97.5 114 PHE A O 1
ATOM 887 N N . SER A 1 115 ? 18.438 -2.051 -16.531 1 96.75 115 SER A N 1
ATOM 888 C CA . SER A 1 115 ? 19.016 -0.943 -15.773 1 96.75 115 SER A CA 1
ATOM 889 C C . SER A 1 115 ? 18.375 0.383 -16.156 1 96.75 115 SER A C 1
ATOM 891 O O . SER A 1 115 ? 18.422 1.35 -15.391 1 96.75 115 SER A O 1
ATOM 893 N N . GLU A 1 116 ? 17.766 0.449 -17.297 1 97.38 116 GLU A N 1
ATOM 894 C CA . GLU A 1 116 ? 17.188 1.683 -17.828 1 97.38 116 GLU A CA 1
ATOM 895 C C . GLU A 1 116 ? 15.742 1.854 -17.375 1 97.38 116 GLU A C 1
ATOM 897 O O . GLU A 1 116 ? 15.141 2.914 -17.562 1 97.38 116 GLU A O 1
ATOM 902 N N . LEU A 1 117 ? 15.258 0.825 -16.766 1 95.75 117 LEU A N 1
ATOM 903 C CA . LEU A 1 117 ? 13.852 0.855 -16.359 1 95.75 117 LEU A CA 1
ATOM 904 C C . LEU A 1 117 ? 13.695 1.586 -15.031 1 95.75 117 LEU A C 1
ATOM 906 O O . LEU A 1 117 ? 14.562 1.498 -14.164 1 95.75 117 LEU A O 1
ATOM 910 N N . SER A 1 118 ? 12.594 2.33 -14.953 1 90 118 SER A N 1
ATOM 911 C CA . SER A 1 118 ? 12.211 2.809 -13.633 1 90 118 SER A CA 1
ATOM 912 C C . SER A 1 118 ? 11.875 1.647 -12.703 1 90 118 SER A C 1
ATOM 914 O O . SER A 1 118 ? 11.664 0.521 -13.156 1 90 118 SER A O 1
ATOM 916 N N . GLN A 1 119 ? 11.836 1.831 -11.453 1 89 119 GLN A N 1
ATOM 917 C CA . GLN A 1 119 ? 11.531 0.792 -10.477 1 89 119 GLN A CA 1
ATOM 918 C C . GLN A 1 119 ? 10.156 0.172 -10.742 1 89 119 GLN A C 1
ATOM 920 O O . GLN A 1 119 ? 9.984 -1.04 -10.602 1 89 119 GLN A O 1
ATOM 925 N N . GLY A 1 120 ? 9.188 0.997 -11.133 1 91.12 120 GLY A N 1
ATOM 926 C CA . GLY A 1 120 ? 7.863 0.488 -11.453 1 91.12 120 GLY A CA 1
ATOM 927 C C . GLY A 1 120 ? 7.855 -0.447 -12.648 1 91.12 120 GLY A C 1
ATOM 928 O O . GLY A 1 120 ? 7.176 -1.477 -12.633 1 91.12 120 GLY A O 1
ATOM 929 N N . TYR A 1 121 ? 8.609 -0.087 -13.609 1 93.62 121 TYR A N 1
ATOM 930 C CA . TYR A 1 121 ? 8.688 -0.924 -14.805 1 93.62 121 TYR A CA 1
ATOM 931 C C . TYR A 1 121 ? 9.469 -2.201 -14.516 1 93.62 121 TYR A C 1
ATOM 933 O O . TYR A 1 121 ? 9.172 -3.256 -15.078 1 93.62 121 TYR A O 1
ATOM 941 N N . LYS A 1 122 ? 10.516 -2.021 -13.656 1 95.25 122 LYS A N 1
ATOM 942 C CA . LYS A 1 122 ? 11.25 -3.219 -13.258 1 95.25 122 LYS A CA 1
ATOM 943 C C . LYS A 1 122 ? 10.328 -4.242 -12.609 1 95.25 122 LYS A C 1
ATOM 945 O O . LYS A 1 122 ? 10.367 -5.43 -12.945 1 95.25 122 LYS A O 1
ATOM 950 N N . ARG A 1 123 ? 9.477 -3.74 -11.703 1 95.56 123 ARG A N 1
ATOM 951 C CA . ARG A 1 123 ? 8.539 -4.641 -11.031 1 95.56 123 ARG A CA 1
ATOM 952 C C . ARG A 1 123 ? 7.578 -5.277 -12.031 1 95.56 123 ARG A C 1
ATOM 954 O O . ARG A 1 123 ? 7.352 -6.488 -11.992 1 95.56 123 ARG A O 1
ATOM 961 N N . ARG A 1 124 ? 7.043 -4.453 -12.852 1 95.88 124 ARG A N 1
ATOM 962 C CA . ARG A 1 124 ? 6.121 -4.938 -13.875 1 95.88 124 ARG A CA 1
ATOM 963 C C . ARG A 1 124 ? 6.781 -6 -14.75 1 95.88 124 ARG A C 1
ATOM 965 O O . ARG A 1 124 ? 6.172 -7.023 -15.062 1 95.88 124 ARG A O 1
ATOM 972 N N . PHE A 1 125 ? 8.031 -5.746 -15.133 1 97.06 125 PHE A N 1
ATOM 973 C CA . PHE A 1 125 ? 8.828 -6.66 -15.945 1 97.06 125 PHE A CA 1
ATOM 974 C C . PHE A 1 125 ? 9.016 -7.992 -15.234 1 97.06 125 PHE A C 1
ATOM 976 O O . PHE A 1 125 ? 8.797 -9.055 -15.828 1 97.06 125 PHE A O 1
ATOM 983 N N . LEU A 1 126 ? 9.344 -7.961 -14 1 96.94 126 LEU A N 1
ATOM 984 C CA . LEU A 1 126 ? 9.586 -9.172 -13.227 1 96.94 126 LEU A CA 1
ATOM 985 C C . LEU A 1 126 ? 8.305 -9.984 -13.078 1 96.94 126 LEU A C 1
ATOM 987 O O . LEU A 1 126 ? 8.32 -11.211 -13.234 1 96.94 126 LEU A O 1
ATOM 991 N N . VAL A 1 127 ? 7.211 -9.344 -12.836 1 97.81 127 VAL A N 1
ATOM 992 C CA . VAL A 1 127 ? 5.918 -10.008 -12.703 1 97.81 127 VAL A CA 1
ATOM 993 C C . VAL A 1 127 ? 5.516 -10.625 -14.039 1 97.81 127 VAL A C 1
ATOM 995 O O . VAL A 1 127 ? 5.109 -11.789 -14.102 1 97.81 127 VAL A O 1
ATOM 998 N N . ALA A 1 128 ? 5.688 -9.82 -15.094 1 97.81 128 ALA A N 1
ATOM 999 C CA . ALA A 1 128 ? 5.344 -10.289 -16.438 1 97.81 128 ALA A CA 1
ATOM 1000 C C . ALA A 1 128 ? 6.133 -11.539 -16.797 1 97.81 128 ALA A C 1
ATOM 1002 O O . ALA A 1 128 ? 5.594 -12.469 -17.406 1 97.81 128 ALA A O 1
ATOM 1003 N N . SER A 1 129 ? 7.367 -11.586 -16.422 1 97.5 129 SER A N 1
ATOM 1004 C CA . SER A 1 129 ? 8.242 -12.703 -16.766 1 97.5 129 SER A CA 1
ATOM 1005 C C . SER A 1 129 ? 7.703 -14.016 -16.219 1 97.5 129 SER A C 1
ATOM 1007 O O . SER A 1 129 ? 7.914 -15.078 -16.812 1 97.5 129 SER A O 1
ATOM 1009 N N . ALA A 1 130 ? 6.988 -13.938 -15.133 1 97.06 130 ALA A N 1
ATOM 1010 C CA . ALA A 1 130 ? 6.457 -15.141 -14.5 1 97.06 130 ALA A CA 1
ATOM 1011 C C . ALA A 1 130 ? 5.332 -15.75 -15.328 1 97.06 130 ALA A C 1
ATOM 1013 O O . ALA A 1 130 ? 4.98 -16.922 -15.148 1 97.06 130 ALA A O 1
ATOM 1014 N N . PHE A 1 131 ? 4.805 -15.008 -16.219 1 97.69 131 PHE A N 1
ATOM 1015 C CA . PHE A 1 131 ? 3.654 -15.484 -16.984 1 97.69 131 PHE A CA 1
ATOM 1016 C C . PHE A 1 131 ? 4.082 -15.977 -18.359 1 97.69 131 PHE A C 1
ATOM 1018 O O . PHE A 1 131 ? 3.285 -16.562 -19.078 1 97.69 131 PHE A O 1
ATOM 1025 N N . VAL A 1 132 ? 5.309 -15.703 -18.719 1 97.12 132 VAL A N 1
ATOM 1026 C CA . VAL A 1 132 ? 5.816 -16.141 -20.016 1 97.12 132 VAL A CA 1
ATOM 1027 C C . VAL A 1 132 ? 5.945 -17.656 -20.047 1 97.12 132 VAL A C 1
ATOM 1029 O O . VAL A 1 132 ? 6.375 -18.266 -19.062 1 97.12 132 VAL A O 1
ATOM 1032 N N . GLY A 1 133 ? 5.602 -18.281 -21.156 1 95.69 133 GLY A N 1
ATOM 1033 C CA . GLY A 1 133 ? 5.652 -19.734 -21.281 1 95.69 133 GLY A CA 1
ATOM 1034 C C . GLY A 1 133 ? 4.383 -20.422 -20.828 1 95.69 133 GLY A C 1
ATOM 1035 O O . GLY A 1 133 ? 4.301 -21.641 -20.828 1 95.69 133 GLY A O 1
ATOM 1036 N N . SER A 1 134 ? 3.461 -19.672 -20.297 1 94.19 134 SER A N 1
ATOM 1037 C CA . SER A 1 134 ? 2.113 -20.109 -19.953 1 94.19 134 SER A CA 1
ATOM 1038 C C . SER A 1 134 ? 2.141 -21.172 -18.859 1 94.19 134 SER A C 1
ATOM 1040 O O . SER A 1 134 ? 1.524 -22.234 -19 1 94.19 134 SER A O 1
ATOM 1042 N N . PRO A 1 135 ? 2.793 -20.906 -17.828 1 95.75 135 PRO A N 1
ATOM 1043 C CA . PRO A 1 135 ? 2.748 -21.844 -16.719 1 95.75 135 PRO A CA 1
ATOM 1044 C C . PRO A 1 135 ? 1.335 -22.047 -16.172 1 95.75 135 PRO A C 1
ATOM 1046 O O . PRO A 1 135 ? 0.489 -21.172 -16.297 1 95.75 135 PRO A O 1
ATOM 1049 N N . LYS A 1 136 ? 1.143 -23.188 -15.516 1 94.62 136 LYS A N 1
ATOM 1050 C CA . LYS A 1 136 ? -0.172 -23.5 -14.961 1 94.62 136 LYS A CA 1
ATOM 1051 C C . LYS A 1 136 ? -0.388 -22.781 -13.625 1 94.62 136 LYS A C 1
ATOM 1053 O O . LYS A 1 136 ? -1.521 -22.453 -13.266 1 94.62 136 LYS A O 1
ATOM 1058 N N . VAL A 1 137 ? 0.665 -22.625 -12.922 1 96.38 137 VAL A N 1
ATOM 1059 C CA . VAL A 1 137 ? 0.608 -21.938 -11.633 1 96.38 137 VAL A CA 1
ATOM 1060 C C . VAL A 1 137 ? 1.701 -20.875 -11.562 1 96.38 137 VAL A C 1
ATOM 1062 O O . VAL A 1 137 ? 2.861 -21.141 -11.875 1 96.38 137 VAL A O 1
ATOM 1065 N N . VAL A 1 138 ? 1.312 -19.688 -11.203 1 97.12 138 VAL A N 1
ATOM 1066 C CA . VAL A 1 138 ? 2.254 -18.594 -11.062 1 97.12 138 VAL A CA 1
ATOM 1067 C C . VAL A 1 138 ? 2.225 -18.062 -9.625 1 97.12 138 VAL A C 1
ATOM 1069 O O . VAL A 1 138 ? 1.162 -17.719 -9.109 1 97.12 138 VAL A O 1
ATOM 1072 N N . PHE A 1 139 ? 3.355 -18.062 -8.938 1 96.69 139 PHE A N 1
ATOM 1073 C CA . PHE A 1 139 ? 3.51 -17.484 -7.602 1 96.69 139 PHE A CA 1
ATOM 1074 C C . PHE A 1 139 ? 4.172 -16.125 -7.676 1 96.69 139 PHE A C 1
ATOM 1076 O O . PHE A 1 139 ? 5.254 -15.977 -8.25 1 96.69 139 PHE A O 1
ATOM 1083 N N . LEU A 1 140 ? 3.512 -15.172 -7.098 1 96.94 140 LEU A N 1
ATOM 1084 C CA . LEU A 1 140 ? 4.02 -13.805 -7.141 1 96.94 140 LEU A CA 1
ATOM 1085 C C . LEU A 1 140 ? 4.324 -13.289 -5.738 1 96.94 140 LEU A C 1
ATOM 1087 O O . LEU A 1 140 ? 3.414 -13.094 -4.93 1 96.94 140 LEU A O 1
ATOM 1091 N N . ASP A 1 141 ? 5.559 -13.102 -5.469 1 96.12 141 ASP A N 1
ATOM 1092 C CA . ASP A 1 141 ? 6.02 -12.562 -4.191 1 96.12 141 ASP A CA 1
ATOM 1093 C C . ASP A 1 141 ? 6.051 -11.039 -4.215 1 96.12 141 ASP A C 1
ATOM 1095 O O . ASP A 1 141 ? 6.934 -10.438 -4.832 1 96.12 141 ASP A O 1
ATOM 1099 N N . GLU A 1 142 ? 5.062 -10.406 -3.566 1 94 142 GLU A N 1
ATOM 1100 C CA . GLU A 1 142 ? 4.938 -8.961 -3.453 1 94 142 GLU A CA 1
ATOM 1101 C C . GLU A 1 142 ? 4.938 -8.297 -4.828 1 94 142 GLU A C 1
ATOM 1103 O O . GLU A 1 142 ? 5.723 -7.379 -5.082 1 94 142 GLU A O 1
ATOM 1108 N N . PRO A 1 143 ? 3.982 -8.672 -5.637 1 94.94 143 PRO A N 1
ATOM 1109 C CA . PRO A 1 143 ? 3.986 -8.156 -7.008 1 94.94 143 PRO A CA 1
ATOM 1110 C C . PRO A 1 143 ? 3.697 -6.66 -7.082 1 94.94 143 PRO A C 1
ATOM 1112 O O . PRO A 1 143 ? 3.932 -6.031 -8.117 1 94.94 143 PRO A O 1
ATOM 1115 N N . PHE A 1 144 ? 3.254 -6.125 -5.961 1 91.12 144 PHE A N 1
ATOM 1116 C CA . PHE A 1 144 ? 2.838 -4.727 -6.008 1 91.12 144 PHE A CA 1
ATOM 1117 C C . PHE A 1 144 ? 3.855 -3.836 -5.309 1 91.12 144 PHE A C 1
ATOM 1119 O O . PHE A 1 144 ? 3.574 -2.67 -5.023 1 91.12 144 PHE A O 1
ATOM 1126 N N . SER A 1 145 ? 4.961 -4.41 -5.039 1 88.5 145 SER A N 1
ATOM 1127 C CA . SER A 1 145 ? 6 -3.629 -4.383 1 88.5 145 SER A CA 1
ATOM 1128 C C . SER A 1 145 ? 6.477 -2.482 -5.27 1 88.5 145 SER A C 1
ATOM 1130 O O . SER A 1 145 ? 6.695 -2.668 -6.465 1 88.5 145 SER A O 1
ATOM 1132 N N . ASN A 1 146 ? 6.512 -1.239 -4.684 1 82.62 146 ASN A N 1
ATOM 1133 C CA . ASN A 1 146 ? 7.082 -0.05 -5.305 1 82.62 146 ASN A CA 1
ATOM 1134 C C . ASN A 1 146 ? 6.262 0.397 -6.516 1 82.62 146 ASN A C 1
ATOM 1136 O O . ASN A 1 146 ? 6.809 0.964 -7.465 1 82.62 146 ASN A O 1
ATOM 1140 N N . VAL A 1 147 ? 5.055 -0.018 -6.605 1 87.75 147 VAL A N 1
ATOM 1141 C CA . VAL A 1 147 ? 4.184 0.49 -7.66 1 87.75 147 VAL A CA 1
ATOM 1142 C C . VAL A 1 147 ? 3.049 1.304 -7.047 1 87.75 147 VAL A C 1
ATOM 1144 O O . VAL A 1 147 ? 2.68 1.093 -5.887 1 87.75 147 VAL A O 1
ATOM 1147 N N . ASP A 1 148 ? 2.553 2.244 -7.809 1 87.56 148 ASP A N 1
ATOM 1148 C CA . ASP A 1 148 ? 1.481 3.088 -7.285 1 87.56 148 ASP A CA 1
ATOM 1149 C C . ASP A 1 148 ? 0.115 2.447 -7.52 1 87.56 148 ASP A C 1
ATOM 1151 O O . ASP A 1 148 ? 0.028 1.312 -7.992 1 87.56 148 ASP A O 1
ATOM 1155 N N . ILE A 1 149 ? -0.887 3.078 -7.176 1 85 149 ILE A N 1
ATOM 1156 C CA . ILE A 1 149 ? -2.238 2.527 -7.156 1 85 149 ILE A CA 1
ATOM 1157 C C . ILE A 1 149 ? -2.713 2.283 -8.586 1 85 149 ILE A C 1
ATOM 1159 O O . ILE A 1 149 ? -3.461 1.337 -8.844 1 85 149 ILE A O 1
ATOM 1163 N N . VAL A 1 150 ? -2.318 3.166 -9.477 1 86.69 150 VAL A N 1
ATOM 1164 C CA . VAL A 1 150 ? -2.748 3.027 -10.859 1 86.69 150 VAL A CA 1
ATOM 1165 C C . VAL A 1 150 ? -2.125 1.774 -11.469 1 86.69 150 VAL A C 1
ATOM 1167 O O . VAL A 1 150 ? -2.824 0.96 -12.078 1 86.69 150 VAL A O 1
ATOM 1170 N N . ALA A 1 151 ? -0.87 1.642 -11.25 1 88.31 151 ALA A N 1
ATOM 1171 C CA . ALA A 1 151 ? -0.169 0.464 -11.758 1 88.31 151 ALA A CA 1
ATOM 1172 C C . ALA A 1 151 ? -0.696 -0.81 -11.102 1 88.31 151 ALA A C 1
ATOM 1174 O O . ALA A 1 151 ? -0.833 -1.843 -11.758 1 88.31 151 ALA A O 1
ATOM 1175 N N . LYS A 1 152 ? -0.937 -0.738 -9.867 1 89.44 152 LYS A N 1
ATOM 1176 C CA . LYS A 1 152 ? -1.49 -1.884 -9.156 1 89.44 152 LYS A CA 1
ATOM 1177 C C . LYS A 1 152 ? -2.832 -2.307 -9.742 1 89.44 152 LYS A C 1
ATOM 1179 O O . LYS A 1 152 ? -3.078 -3.496 -9.953 1 89.44 152 LYS A O 1
ATOM 1184 N N . LYS A 1 153 ? -3.689 -1.386 -9.961 1 87.56 153 LYS A N 1
ATOM 1185 C CA . LYS A 1 153 ? -4.996 -1.675 -10.547 1 87.56 153 LYS A CA 1
ATOM 1186 C C . LYS A 1 153 ? -4.855 -2.344 -11.906 1 87.56 153 LYS A C 1
ATOM 1188 O O . LYS A 1 153 ? -5.547 -3.32 -12.203 1 87.56 153 LYS A O 1
ATOM 1193 N N . ARG A 1 154 ? -3.986 -1.793 -12.664 1 90 154 ARG A N 1
ATOM 1194 C CA . ARG A 1 154 ? -3.771 -2.352 -14 1 90 154 ARG A CA 1
ATOM 1195 C C . ARG A 1 154 ? -3.264 -3.787 -13.914 1 90 154 ARG A C 1
ATOM 1197 O O . ARG A 1 154 ? -3.73 -4.66 -14.648 1 90 154 ARG A O 1
ATOM 1204 N N . MET A 1 155 ? -2.348 -4.012 -13.07 1 93.06 155 MET A N 1
ATOM 1205 C CA . MET A 1 155 ? -1.825 -5.363 -12.891 1 93.06 155 MET A CA 1
ATOM 1206 C C . MET A 1 155 ? -2.924 -6.316 -12.422 1 93.06 155 MET A C 1
ATOM 1208 O O . MET A 1 155 ? -3.02 -7.445 -12.906 1 93.06 155 MET A O 1
ATOM 1212 N N . MET A 1 156 ? -3.742 -5.836 -11.555 1 92.12 156 MET A N 1
ATOM 1213 C CA . MET A 1 156 ? -4.844 -6.656 -11.055 1 92.12 156 MET A CA 1
ATOM 1214 C C . MET A 1 156 ? -5.809 -7.016 -12.18 1 92.12 156 MET A C 1
ATOM 1216 O O . MET A 1 156 ? -6.32 -8.133 -12.234 1 92.12 156 MET A O 1
ATOM 1220 N N . GLU A 1 157 ? -6.031 -6.062 -13.016 1 92.19 157 GLU A N 1
ATOM 1221 C CA . GLU A 1 157 ? -6.875 -6.344 -14.172 1 92.19 157 GLU A CA 1
ATOM 1222 C C . GLU A 1 157 ? -6.289 -7.457 -15.031 1 92.19 157 GLU A C 1
ATOM 1224 O O . GLU A 1 157 ? -7.016 -8.328 -15.508 1 92.19 157 GLU A O 1
ATOM 1229 N N . VAL A 1 158 ? -5.047 -7.402 -15.195 1 95.81 158 VAL A N 1
ATOM 1230 C CA . VAL A 1 158 ? -4.367 -8.438 -15.969 1 95.81 158 VAL A CA 1
ATOM 1231 C C . VAL A 1 158 ? -4.504 -9.781 -15.266 1 95.81 158 VAL A C 1
ATOM 1233 O O . VAL A 1 158 ? -4.797 -10.805 -15.898 1 95.81 158 VAL A O 1
ATOM 1236 N N . PHE A 1 159 ? -4.305 -9.797 -13.961 1 95.94 159 PHE A N 1
ATOM 1237 C CA . PHE A 1 159 ? -4.438 -11.031 -13.195 1 95.94 159 PHE A CA 1
ATOM 1238 C C . PHE A 1 159 ? -5.84 -11.609 -13.352 1 95.94 159 PHE A C 1
ATOM 1240 O O . PHE A 1 159 ? -6.004 -12.828 -13.469 1 95.94 159 PHE A O 1
ATOM 1247 N N . MET A 1 160 ? -6.832 -10.75 -13.383 1 93.94 160 MET A N 1
ATOM 1248 C CA . MET A 1 160 ? -8.219 -11.188 -13.523 1 93.94 160 MET A CA 1
ATOM 1249 C C . MET A 1 160 ? -8.438 -11.859 -14.875 1 93.94 160 MET A C 1
ATOM 1251 O O . MET A 1 160 ? -9.203 -12.82 -14.977 1 93.94 160 MET A O 1
ATOM 1255 N N . GLU A 1 161 ? -7.809 -11.305 -15.781 1 94.56 161 GLU A N 1
ATOM 1256 C CA . GLU A 1 161 ? -7.91 -11.906 -17.109 1 94.56 161 GLU A CA 1
ATOM 1257 C C . GLU A 1 161 ? -7.191 -13.25 -17.172 1 94.56 161 GLU A C 1
ATOM 1259 O O . GLU A 1 161 ? -7.723 -14.219 -17.703 1 94.56 161 GLU A O 1
ATOM 1264 N N . LEU A 1 162 ? -6.105 -13.352 -16.594 1 96.38 162 LEU A N 1
ATOM 1265 C CA . LEU A 1 162 ? -5.238 -14.516 -16.719 1 96.38 162 LEU A CA 1
ATOM 1266 C C . LEU A 1 162 ? -5.707 -15.648 -15.805 1 96.38 162 LEU A C 1
ATOM 1268 O O . LEU A 1 162 ? -5.398 -16.812 -16.047 1 96.38 162 LEU A O 1
ATOM 1272 N N . LYS A 1 163 ? -6.445 -15.297 -14.812 1 95 163 LYS A N 1
ATOM 1273 C CA . LYS A 1 163 ? -6.836 -16.312 -13.836 1 95 163 LYS A CA 1
ATOM 1274 C C . LYS A 1 163 ? -7.824 -17.312 -14.445 1 95 163 LYS A C 1
ATOM 1276 O O . LYS A 1 163 ? -8.086 -18.359 -13.859 1 95 163 LYS A O 1
ATOM 1281 N N . ARG A 1 164 ? -8.352 -17.016 -15.547 1 92.5 164 ARG A N 1
ATOM 1282 C CA . ARG A 1 164 ? -9.297 -17.891 -16.234 1 92.5 164 ARG A CA 1
ATOM 1283 C C . ARG A 1 164 ? -8.602 -19.172 -16.719 1 92.5 164 ARG A C 1
ATOM 1285 O O . ARG A 1 164 ? -9.234 -20.219 -16.828 1 92.5 164 ARG A O 1
ATOM 1292 N N . GLU A 1 165 ? -7.336 -19 -16.953 1 93.19 165 GLU A N 1
ATOM 1293 C CA . GLU A 1 165 ? -6.621 -20.125 -17.547 1 93.19 165 GLU A CA 1
ATOM 1294 C C . GLU A 1 165 ? -5.414 -20.516 -16.703 1 93.19 165 GLU A C 1
ATOM 1296 O O . GLU A 1 165 ? -4.691 -21.453 -17.047 1 93.19 165 GLU A O 1
ATOM 1301 N N . ARG A 1 166 ? -5.172 -19.797 -15.703 1 94.81 166 ARG A N 1
ATOM 1302 C CA . ARG A 1 166 ? -4 -20.016 -14.859 1 94.81 166 ARG A CA 1
ATOM 1303 C C . ARG A 1 166 ? -4.352 -19.875 -13.383 1 94.81 166 ARG A C 1
ATOM 1305 O O . ARG A 1 166 ? -5.348 -19.25 -13.031 1 94.81 166 ARG A O 1
ATOM 1312 N N . ASN A 1 167 ? -3.57 -20.562 -12.609 1 97 167 ASN A N 1
ATOM 1313 C CA . ASN A 1 167 ? -3.641 -20.344 -11.164 1 97 167 ASN A CA 1
ATOM 1314 C C . ASN A 1 167 ? -2.605 -19.312 -10.711 1 97 167 ASN A C 1
ATOM 1316 O O . ASN A 1 167 ? -1.413 -19.469 -10.984 1 97 167 ASN A O 1
ATOM 1320 N N . ILE A 1 168 ? -3.076 -18.25 -10.117 1 97.19 168 ILE A N 1
ATOM 1321 C CA . ILE A 1 168 ? -2.195 -17.172 -9.68 1 97.19 168 ILE A CA 1
ATOM 1322 C C . ILE A 1 168 ? -2.242 -17.062 -8.164 1 97.19 168 ILE A C 1
ATOM 1324 O O . ILE A 1 168 ? -3.322 -16.953 -7.574 1 97.19 168 ILE A O 1
ATOM 1328 N N . VAL A 1 169 ? -1.136 -17.125 -7.523 1 96.88 169 VAL A N 1
ATOM 1329 C CA . VAL A 1 169 ? -1.024 -16.953 -6.074 1 96.88 169 VAL A CA 1
ATOM 1330 C C . VAL A 1 169 ? -0.2 -15.711 -5.758 1 96.88 169 VAL A C 1
ATOM 1332 O O . VAL A 1 169 ? 0.985 -15.641 -6.094 1 96.88 169 VAL A O 1
ATOM 1335 N N . ILE A 1 170 ? -0.838 -14.781 -5.133 1 96.12 170 ILE A N 1
ATOM 1336 C CA . ILE A 1 170 ? -0.179 -13.539 -4.762 1 96.12 170 ILE A CA 1
ATOM 1337 C C . ILE A 1 170 ? 0.161 -13.555 -3.273 1 96.12 170 ILE A C 1
ATOM 1339 O O . ILE A 1 170 ? -0.724 -13.727 -2.43 1 96.12 170 ILE A O 1
ATOM 1343 N N . VAL A 1 171 ? 1.383 -13.461 -2.977 1 95.75 171 VAL A N 1
ATOM 1344 C CA . VAL A 1 171 ? 1.865 -13.344 -1.604 1 95.75 171 VAL A CA 1
ATOM 1345 C C . VAL A 1 171 ? 2.209 -11.883 -1.301 1 95.75 171 VAL A C 1
ATOM 1347 O O . VAL A 1 171 ? 3.053 -11.289 -1.972 1 95.75 171 VAL A O 1
ATOM 1350 N N . SER A 1 172 ? 1.523 -11.312 -0.365 1 92.88 172 SER A N 1
ATOM 1351 C CA . SER A 1 172 ? 1.699 -9.875 -0.182 1 92.88 172 SER A CA 1
ATOM 1352 C C . SER A 1 172 ? 1.366 -9.453 1.245 1 92.88 172 SER A C 1
ATOM 1354 O O . SER A 1 172 ? 0.633 -10.156 1.949 1 92.88 172 SER A O 1
ATOM 1356 N N . HIS A 1 173 ? 1.973 -8.328 1.607 1 88.38 173 HIS A N 1
ATOM 1357 C CA . HIS A 1 173 ? 1.578 -7.699 2.861 1 88.38 173 HIS A CA 1
ATOM 1358 C C . HIS A 1 173 ? 0.551 -6.598 2.627 1 88.38 173 HIS A C 1
ATOM 1360 O O . HIS A 1 173 ? 0.013 -6.027 3.58 1 88.38 173 HIS A O 1
ATOM 1366 N N . VAL A 1 174 ? 0.374 -6.246 1.361 1 75.88 174 VAL A N 1
ATOM 1367 C CA . VAL A 1 174 ? -0.535 -5.16 1.005 1 75.88 174 VAL A CA 1
ATOM 1368 C C . VAL A 1 174 ? -1.962 -5.695 0.904 1 75.88 174 VAL A C 1
ATOM 1370 O O . VAL A 1 174 ? -2.201 -6.73 0.279 1 75.88 174 VAL A O 1
ATOM 1373 N N . PHE A 1 175 ? -2.811 -4.93 1.578 1 69.94 175 PHE A N 1
ATOM 1374 C CA . PHE A 1 175 ? -4.223 -5.293 1.645 1 69.94 175 PHE A CA 1
ATOM 1375 C C . PHE A 1 175 ? -5.059 -4.375 0.765 1 69.94 175 PHE A C 1
ATOM 1377 O O . PHE A 1 175 ? -4.969 -3.15 0.874 1 69.94 175 PHE A O 1
ATOM 1384 N N . THR A 1 176 ? -5.336 -4.699 -0.478 1 67.19 176 THR A N 1
ATOM 1385 C CA . THR A 1 176 ? -6.211 -3.9 -1.328 1 67.19 176 THR A CA 1
ATOM 1386 C C . THR A 1 176 ? -7.59 -4.543 -1.441 1 67.19 176 THR A C 1
ATOM 1388 O O . THR A 1 176 ? -7.809 -5.648 -0.938 1 67.19 176 THR A O 1
ATOM 1391 N N . ASN A 1 177 ? -8.531 -3.732 -1.895 1 66.94 177 ASN A N 1
ATOM 1392 C CA . ASN A 1 177 ? -9.859 -4.285 -2.117 1 66.94 177 ASN A CA 1
ATOM 1393 C C . ASN A 1 177 ? -9.828 -5.453 -3.094 1 66.94 177 ASN A C 1
ATOM 1395 O O . ASN A 1 177 ? -9.32 -5.324 -4.207 1 66.94 177 ASN A O 1
ATOM 1399 N N . ILE A 1 178 ? -9.992 -6.664 -2.514 1 68.88 178 ILE A N 1
ATOM 1400 C CA . ILE A 1 178 ? -9.984 -7.91 -3.271 1 68.88 178 ILE A CA 1
ATOM 1401 C C . ILE A 1 178 ? -11.422 -8.305 -3.619 1 68.88 178 ILE A C 1
ATOM 1403 O O . ILE A 1 178 ? -12.18 -8.727 -2.744 1 68.88 178 ILE A O 1
ATOM 1407 N N . GLU A 1 179 ? -12.008 -7.871 -4.664 1 69.06 179 GLU A N 1
ATOM 1408 C CA . GLU A 1 179 ? -13.406 -8.195 -4.926 1 69.06 179 GLU A CA 1
ATOM 1409 C C . GLU A 1 179 ? -13.531 -9.531 -5.664 1 69.06 179 GLU A C 1
ATOM 1411 O O . GLU A 1 179 ? -14.516 -10.25 -5.484 1 69.06 179 GLU A O 1
ATOM 1416 N N . GLU A 1 180 ? -12.57 -9.977 -6.332 1 83.06 180 GLU A N 1
ATOM 1417 C CA . GLU A 1 180 ? -12.766 -11.133 -7.199 1 83.06 180 GLU A CA 1
ATOM 1418 C C . GLU A 1 180 ? -11.617 -12.133 -7.047 1 83.06 180 GLU A C 1
ATOM 1420 O O . GLU A 1 180 ? -11.031 -12.57 -8.039 1 83.06 180 GLU A O 1
ATOM 1425 N N . ILE A 1 181 ? -11.461 -12.547 -5.773 1 90.31 181 ILE A N 1
ATOM 1426 C CA . ILE A 1 181 ? -10.445 -13.57 -5.551 1 90.31 181 ILE A CA 1
ATOM 1427 C C . ILE A 1 181 ? -11.109 -14.906 -5.23 1 90.31 181 ILE A C 1
ATOM 1429 O O . ILE A 1 181 ? -12.289 -14.945 -4.859 1 90.31 181 ILE A O 1
ATOM 1433 N N . ASP A 1 182 ? -10.406 -15.961 -5.367 1 94.25 182 ASP A N 1
ATOM 1434 C CA . ASP A 1 182 ? -10.977 -17.297 -5.219 1 94.25 182 ASP A CA 1
ATOM 1435 C C . ASP A 1 182 ? -10.617 -17.906 -3.865 1 94.25 182 ASP A C 1
ATOM 1437 O O . ASP A 1 182 ? -11.352 -18.75 -3.35 1 94.25 182 ASP A O 1
ATOM 1441 N N . SER A 1 183 ? -9.547 -17.469 -3.324 1 95.31 183 SER A N 1
ATOM 1442 C CA . SER A 1 183 ? -9.156 -17.938 -1.996 1 95.31 183 SER A CA 1
ATOM 1443 C C . SER A 1 183 ? -8.195 -16.953 -1.332 1 95.31 183 SER A C 1
ATOM 1445 O O . SER A 1 183 ? -7.527 -16.172 -2.014 1 95.31 183 SER A O 1
ATOM 1447 N N . LEU A 1 184 ? -8.195 -17 -0.006 1 94.81 184 LEU A N 1
ATOM 1448 C CA . LEU A 1 184 ? -7.379 -16.094 0.8 1 94.81 184 LEU A CA 1
ATOM 1449 C C . LEU A 1 184 ? -6.82 -16.828 2.021 1 94.81 184 LEU A C 1
ATOM 1451 O O . LEU A 1 184 ? -7.562 -17.484 2.75 1 94.81 184 LEU A O 1
ATOM 1455 N N . VAL A 1 185 ? -5.547 -16.719 2.189 1 95.88 185 VAL A N 1
ATOM 1456 C CA . VAL A 1 185 ? -4.887 -17.203 3.396 1 95.88 185 VAL A CA 1
ATOM 1457 C C . VAL A 1 185 ? -4.254 -16.031 4.148 1 95.88 185 VAL A C 1
ATOM 1459 O O . VAL A 1 185 ? -3.646 -15.148 3.537 1 95.88 185 VAL A O 1
ATOM 1462 N N . VAL A 1 186 ? -4.461 -16.016 5.418 1 94.81 186 VAL A N 1
ATOM 1463 C CA . VAL A 1 186 ? -3.82 -15.023 6.27 1 94.81 186 VAL A CA 1
ATOM 1464 C C . VAL A 1 186 ? -2.756 -15.695 7.137 1 94.81 186 VAL A C 1
ATOM 1466 O O . VAL A 1 186 ? -3.066 -16.578 7.938 1 94.81 186 VAL A O 1
ATOM 1469 N N . LEU A 1 187 ? -1.561 -15.266 6.938 1 95.44 187 LEU A N 1
ATOM 1470 C CA . LEU A 1 187 ? -0.437 -15.758 7.73 1 95.44 187 LEU A CA 1
ATOM 1471 C C . LEU A 1 187 ? -0.025 -14.734 8.781 1 95.44 187 LEU A C 1
ATOM 1473 O O . LEU A 1 187 ? 0.047 -13.539 8.492 1 95.44 187 LEU A O 1
ATOM 1477 N N . TYR A 1 188 ? 0.203 -15.242 9.977 1 93.5 188 TYR A N 1
ATOM 1478 C CA . TYR A 1 188 ? 0.642 -14.398 11.086 1 93.5 188 TYR A CA 1
ATOM 1479 C C . TYR A 1 188 ? 1.554 -15.164 12.031 1 93.5 188 TYR A C 1
ATOM 1481 O O . TYR A 1 188 ? 1.167 -16.203 12.57 1 93.5 188 TYR A O 1
ATOM 1489 N N . ASN A 1 189 ? 2.695 -14.68 12.227 1 92.5 189 ASN A N 1
ATOM 1490 C CA . ASN A 1 189 ? 3.676 -15.281 13.117 1 92.5 189 ASN A CA 1
ATOM 1491 C C . ASN A 1 189 ? 3.879 -16.766 12.805 1 92.5 189 ASN A C 1
ATOM 1493 O O . ASN A 1 189 ? 3.895 -17.594 13.711 1 92.5 189 ASN A O 1
ATOM 1497 N N . GLY A 1 190 ? 3.934 -17.016 11.531 1 95.75 190 GLY A N 1
ATOM 1498 C CA . GLY A 1 190 ? 4.258 -18.344 11.07 1 95.75 190 GLY A CA 1
ATOM 1499 C C . GLY A 1 190 ? 3.078 -19.297 11.125 1 95.75 190 GLY A C 1
ATOM 1500 O O . GLY A 1 190 ? 3.244 -20.516 10.977 1 95.75 190 GLY A O 1
ATOM 1501 N N . LYS A 1 191 ? 1.882 -18.797 11.414 1 96.5 191 LYS A N 1
ATOM 1502 C CA . LYS A 1 191 ? 0.682 -19.609 11.516 1 96.5 191 LYS A CA 1
ATOM 1503 C C . LYS A 1 191 ? -0.411 -19.125 10.57 1 96.5 191 LYS A C 1
ATOM 1505 O O . LYS A 1 191 ? -0.438 -17.938 10.211 1 96.5 191 LYS A O 1
ATOM 1510 N N . VAL A 1 192 ? -1.295 -20.031 10.203 1 96.81 192 VAL A N 1
ATOM 1511 C CA . VAL A 1 192 ? -2.461 -19.656 9.414 1 96.81 192 VAL A CA 1
ATOM 1512 C C . VAL A 1 192 ? -3.582 -19.188 10.336 1 96.81 192 VAL A C 1
ATOM 1514 O O . VAL A 1 192 ? -4.086 -19.953 11.156 1 96.81 192 VAL A O 1
ATOM 1517 N N . LEU A 1 193 ? -3.938 -18.016 10.18 1 94.44 193 LEU A N 1
ATOM 1518 C CA . LEU A 1 193 ? -5.035 -17.469 10.977 1 94.44 193 LEU A CA 1
ATOM 1519 C C . LEU A 1 193 ? -6.379 -17.766 10.312 1 94.44 193 LEU A C 1
ATOM 1521 O O . LEU A 1 193 ? -7.371 -18.016 11 1 94.44 193 LEU A O 1
ATOM 1525 N N . ARG A 1 194 ? -6.441 -17.625 9.039 1 94.12 194 ARG A N 1
ATOM 1526 C CA . ARG A 1 194 ? -7.66 -17.844 8.266 1 94.12 194 ARG A CA 1
ATOM 1527 C C . ARG A 1 194 ? -7.34 -18.438 6.895 1 94.12 194 ARG A C 1
ATOM 1529 O O . ARG A 1 194 ? -6.309 -18.109 6.305 1 94.12 194 ARG A O 1
ATOM 1536 N N . ASN A 1 195 ? -8.109 -19.266 6.484 1 96.5 195 ASN A N 1
ATOM 1537 C CA . ASN A 1 195 ? -8.141 -19.781 5.121 1 96.5 195 ASN A CA 1
ATOM 1538 C C . ASN A 1 195 ? -9.555 -19.75 4.543 1 96.5 195 ASN A C 1
ATOM 1540 O O . ASN A 1 195 ? -10.406 -20.562 4.91 1 96.5 195 ASN A O 1
ATOM 1544 N N . LEU A 1 196 ? -9.789 -18.75 3.68 1 93.94 196 LEU A N 1
ATOM 1545 C CA . LEU A 1 196 ? -11.133 -18.5 3.195 1 93.94 196 LEU A CA 1
ATOM 1546 C C . LEU A 1 196 ? -11.273 -18.875 1.725 1 93.94 196 LEU A C 1
ATOM 1548 O O . LEU A 1 196 ? -10.336 -18.688 0.944 1 93.94 196 LEU A O 1
ATOM 1552 N N . HIS A 1 197 ? -12.523 -19.422 1.391 1 93.25 197 HIS A N 1
ATOM 1553 C CA . HIS A 1 197 ? -12.875 -19.797 0.024 1 93.25 197 HIS A CA 1
ATOM 1554 C C . HIS A 1 197 ? -14.328 -19.453 -0.282 1 93.25 197 HIS A C 1
ATOM 1556 O O . HIS A 1 197 ? -15.148 -19.344 0.631 1 93.25 197 HIS A O 1
ATOM 1562 N N . GLY A 1 198 ? -14.609 -19.25 -1.56 1 86.12 198 GLY A N 1
ATOM 1563 C CA . GLY A 1 198 ? -15.977 -19.109 -2.02 1 86.12 198 GLY A CA 1
ATOM 1564 C C . GLY A 1 198 ? -16.75 -18.047 -1.264 1 86.12 198 GLY A C 1
ATOM 1565 O O . GLY A 1 198 ? -16.312 -16.891 -1.171 1 86.12 198 GLY A O 1
ATOM 1566 N N . LYS A 1 199 ? -17.812 -18.5 -0.597 1 82.69 199 LYS A N 1
ATOM 1567 C CA . LYS A 1 199 ? -18.75 -17.594 0.06 1 82.69 199 LYS A CA 1
ATOM 1568 C C . LYS A 1 199 ? -18.125 -16.953 1.293 1 82.69 199 LYS A C 1
ATOM 1570 O O . LYS A 1 199 ? -18.531 -15.859 1.707 1 82.69 199 LYS A O 1
ATOM 1575 N N . GLU A 1 200 ? -17.094 -17.641 1.862 1 87.5 200 GLU A N 1
ATOM 1576 C CA . GLU A 1 200 ? -16.438 -17.109 3.057 1 87.5 200 GLU A CA 1
ATOM 1577 C C . GLU A 1 200 ? -15.734 -15.781 2.768 1 87.5 200 GLU A C 1
ATOM 1579 O O . GLU A 1 200 ? -15.461 -15.008 3.686 1 87.5 200 GLU A O 1
ATOM 1584 N N . LEU A 1 201 ? -15.531 -15.547 1.445 1 87.12 201 LEU A N 1
ATOM 1585 C CA . LEU A 1 201 ? -14.789 -14.352 1.052 1 87.12 201 LEU A CA 1
ATOM 1586 C C . LEU A 1 201 ? -15.672 -13.109 1.136 1 87.12 201 LEU A C 1
ATOM 1588 O O . LEU A 1 201 ? -15.164 -11.984 1.148 1 87.12 201 LEU A O 1
ATOM 1592 N N . GLN A 1 202 ? -16.891 -13.289 1.208 1 78.06 202 GLN A N 1
ATOM 1593 C CA . GLN A 1 202 ? -17.812 -12.164 1.282 1 78.06 202 GLN A CA 1
ATOM 1594 C C . GLN A 1 202 ? -17.734 -11.477 2.643 1 78.06 202 GLN A C 1
ATOM 1596 O O . GLN A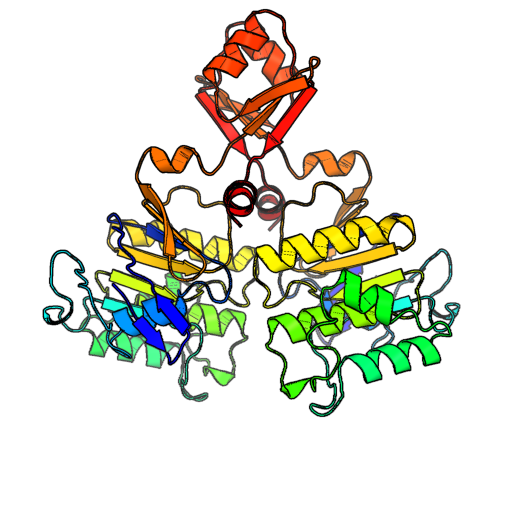 1 202 ? -18.172 -10.336 2.795 1 78.06 202 GLN A O 1
ATOM 1601 N N . ASP A 1 203 ? -17.078 -12.117 3.637 1 77.62 203 ASP A N 1
ATOM 1602 C CA . ASP A 1 203 ? -17.062 -11.633 5.012 1 77.62 203 ASP A CA 1
ATOM 1603 C C . ASP A 1 203 ? -15.883 -10.68 5.234 1 77.62 203 ASP A C 1
ATOM 1605 O O . ASP A 1 203 ? -15.805 -10.016 6.273 1 77.62 203 ASP A O 1
ATOM 1609 N N . ILE A 1 204 ? -14.992 -10.57 4.34 1 80.62 204 ILE A N 1
ATOM 1610 C CA . ILE A 1 204 ? -13.75 -9.828 4.582 1 80.62 204 ILE A CA 1
ATOM 1611 C C . ILE A 1 204 ? -13.93 -8.375 4.156 1 80.62 204 ILE A C 1
ATOM 1613 O O . ILE A 1 204 ? -13.031 -7.551 4.363 1 80.62 204 ILE A O 1
ATOM 1617 N N . GLY A 1 205 ? -15.086 -8 3.805 1 78.19 205 GLY A N 1
ATOM 1618 C CA . GLY A 1 205 ? -15.453 -6.648 3.426 1 78.19 205 GLY A CA 1
ATOM 1619 C C . GLY A 1 205 ? -16.953 -6.414 3.422 1 78.19 205 GLY A C 1
ATOM 1620 O O . GLY A 1 205 ? -17.734 -7.336 3.695 1 78.19 205 GLY A O 1
ATOM 1621 N N . GLY A 1 206 ? -17.188 -5.129 3.336 1 85.31 206 GLY A N 1
ATOM 1622 C CA . GLY A 1 206 ? -18.609 -4.805 3.266 1 85.31 206 GLY A CA 1
ATOM 1623 C C . GLY A 1 206 ? -18.953 -3.492 3.939 1 85.31 206 GLY A C 1
ATOM 1624 O O . GLY A 1 206 ? -18.328 -2.463 3.66 1 85.31 206 GLY A O 1
ATOM 1625 N N . PHE A 1 207 ? -20 -3.617 4.746 1 89.5 207 PHE A N 1
ATOM 1626 C CA . PHE A 1 207 ? -20.484 -2.363 5.309 1 89.5 207 PHE A CA 1
ATOM 1627 C C . PHE A 1 207 ? -20.812 -2.525 6.789 1 89.5 207 PHE A C 1
ATOM 1629 O O . PHE A 1 207 ? -21.016 -3.645 7.27 1 89.5 207 PHE A O 1
ATOM 1636 N N . LYS A 1 208 ? -20.734 -1.434 7.473 1 91.38 208 LYS A N 1
ATOM 1637 C CA . LYS A 1 208 ? -21.156 -1.285 8.859 1 91.38 208 LYS A CA 1
ATOM 1638 C C . LYS A 1 208 ? -22.156 -0.15 9.008 1 91.38 208 LYS A C 1
ATOM 1640 O O . LYS A 1 208 ? -21.859 1 8.68 1 91.38 208 LYS A O 1
ATOM 1645 N N . ALA A 1 209 ? -23.328 -0.535 9.422 1 95.19 209 ALA A N 1
ATOM 1646 C CA . ALA A 1 209 ? -24.359 0.467 9.656 1 95.19 209 ALA A CA 1
ATOM 1647 C C . ALA A 1 209 ? -24.531 0.751 11.148 1 95.19 209 ALA A C 1
ATOM 1649 O O . ALA A 1 209 ? -24.656 -0.174 11.953 1 95.19 209 ALA A O 1
ATOM 1650 N N . VAL A 1 210 ? -24.453 2.002 11.469 1 95.12 210 VAL A N 1
ATOM 1651 C CA . VAL A 1 210 ? -24.641 2.43 12.852 1 95.12 210 VAL A CA 1
ATOM 1652 C C . VAL A 1 210 ? -26 3.102 13.008 1 95.12 210 VAL A C 1
ATOM 1654 O O . VAL A 1 210 ? -26.344 3.992 12.227 1 95.12 210 VAL A O 1
ATOM 1657 N N . PHE A 1 211 ? -26.688 2.662 14.016 1 95.94 211 PHE A N 1
ATOM 1658 C CA . PHE A 1 211 ? -28.016 3.205 14.25 1 95.94 211 PHE A CA 1
ATOM 1659 C C . PHE A 1 211 ? -28 4.203 15.398 1 95.94 211 PHE A C 1
ATOM 1661 O O . PHE A 1 211 ? -27 4.324 16.109 1 95.94 211 PHE A O 1
ATOM 1668 N N . SER A 1 212 ? -29.109 4.973 15.484 1 92.62 212 SER A N 1
ATOM 1669 C CA . SER A 1 212 ? -29.219 6.062 16.438 1 92.62 212 SER A CA 1
ATOM 1670 C C . SER A 1 212 ? -29.094 5.555 17.875 1 92.62 212 SER A C 1
ATOM 1672 O O . SER A 1 212 ? -28.625 6.277 18.766 1 92.62 212 SER A O 1
ATOM 1674 N N . ASP A 1 213 ? -29.469 4.285 18.062 1 92.94 213 ASP A N 1
ATOM 1675 C CA . ASP A 1 213 ? -29.406 3.732 19.422 1 92.94 213 ASP A CA 1
ATOM 1676 C C . ASP A 1 213 ? -28.031 3.17 19.719 1 92.94 213 ASP A C 1
ATOM 1678 O O . ASP A 1 213 ? -27.812 2.576 20.781 1 92.94 213 ASP A O 1
ATOM 1682 N N . GLY A 1 214 ? -27.141 3.287 18.828 1 92 214 GLY A N 1
ATOM 1683 C CA . GLY A 1 214 ? -25.766 2.822 19.016 1 92 214 GLY A CA 1
ATOM 1684 C C . GLY A 1 214 ? -25.547 1.411 18.5 1 92 214 GLY A C 1
ATOM 1685 O O . GLY A 1 214 ? -24.406 0.943 18.438 1 92 214 GLY A O 1
ATOM 1686 N N . SER A 1 215 ? -26.641 0.76 18.188 1 94.69 215 SER A N 1
ATOM 1687 C CA . SER A 1 215 ? -26.484 -0.593 17.656 1 94.69 215 SER A CA 1
ATOM 1688 C C . SER A 1 215 ? -25.812 -0.581 16.297 1 94.69 215 SER A C 1
ATOM 1690 O O . SER A 1 215 ? -25.859 0.425 15.578 1 94.69 215 SER A O 1
ATOM 1692 N N . VAL A 1 216 ? -25.156 -1.683 16.078 1 94.94 216 VAL A N 1
ATOM 1693 C CA . VAL A 1 216 ? -24.375 -1.771 14.836 1 94.94 216 VAL A CA 1
ATOM 1694 C C . VAL A 1 216 ? -24.766 -3.037 14.078 1 94.94 216 VAL A C 1
ATOM 1696 O O . VAL A 1 216 ? -24.969 -4.094 14.68 1 94.94 216 VAL A O 1
ATOM 1699 N N . VAL A 1 217 ? -25.016 -2.875 12.742 1 94.62 217 VAL A N 1
ATOM 1700 C CA . VAL A 1 217 ? -25.234 -4 11.844 1 94.62 217 VAL A CA 1
ATOM 1701 C C . VAL A 1 217 ? -24.062 -4.129 10.875 1 94.62 217 VAL A C 1
ATOM 1703 O O . VAL A 1 217 ? -23.766 -3.203 10.109 1 94.62 217 VAL A O 1
ATOM 1706 N N . VAL A 1 218 ? -23.438 -5.332 10.984 1 89.88 218 VAL A N 1
ATOM 1707 C CA . VAL A 1 218 ? -22.266 -5.535 10.133 1 89.88 218 VAL A CA 1
ATOM 1708 C C . VAL A 1 218 ? -22.578 -6.602 9.086 1 89.88 218 VAL A C 1
ATOM 1710 O O . VAL A 1 218 ? -22.891 -7.742 9.422 1 89.88 218 VAL A O 1
ATOM 1713 N N . ASN A 1 219 ? -22.5 -6.25 7.84 1 89.06 219 ASN A N 1
ATOM 1714 C CA . ASN A 1 219 ? -22.594 -7.137 6.684 1 89.06 219 ASN A CA 1
ATOM 1715 C C . ASN A 1 219 ? -23.844 -8 6.746 1 89.06 219 ASN A C 1
ATOM 1717 O O . ASN A 1 219 ? -23.812 -9.188 6.406 1 89.06 219 ASN A O 1
ATOM 1721 N N . ASP A 1 220 ? -24.875 -7.496 7.262 1 91.5 220 ASP A N 1
ATOM 1722 C CA . ASP A 1 220 ? -26.172 -8.172 7.32 1 91.5 220 ASP A CA 1
ATOM 1723 C C . ASP A 1 220 ? -27.266 -7.316 6.676 1 91.5 220 ASP A C 1
ATOM 1725 O O . ASP A 1 220 ? -27.938 -6.535 7.355 1 91.5 220 ASP A O 1
ATOM 1729 N N . LEU A 1 221 ? -27.281 -7.648 5.441 1 92.69 221 LEU A N 1
ATOM 1730 C CA . LEU A 1 221 ? -28.219 -6.852 4.645 1 92.69 221 LEU A CA 1
ATOM 1731 C C . LEU A 1 221 ? -29.656 -7.066 5.113 1 92.69 221 LEU A C 1
ATOM 1733 O O . LEU A 1 221 ? -30.438 -6.117 5.16 1 92.69 221 LEU A O 1
ATOM 1737 N N . ASP A 1 222 ? -30 -8.227 5.48 1 95.19 222 ASP A N 1
ATOM 1738 C CA . ASP A 1 222 ? -31.359 -8.539 5.93 1 95.19 222 ASP A CA 1
ATOM 1739 C C . ASP A 1 222 ? -31.703 -7.785 7.211 1 95.19 222 ASP A C 1
ATOM 1741 O O . ASP A 1 222 ? -32.781 -7.199 7.324 1 95.19 222 ASP A O 1
ATOM 1745 N N . GLU A 1 223 ? -30.766 -7.793 8.039 1 96.12 223 GLU A N 1
ATOM 1746 C CA . GLU A 1 223 ? -31 -7.078 9.297 1 96.12 223 GLU A CA 1
ATOM 1747 C C . GLU A 1 223 ? -31.125 -5.578 9.055 1 96.12 223 GLU A C 1
ATOM 1749 O O . GLU A 1 223 ? -31.969 -4.918 9.656 1 96.12 223 GLU A O 1
ATOM 1754 N N . LEU A 1 224 ? -30.297 -5.082 8.227 1 96.12 224 LEU A N 1
ATOM 1755 C CA . LEU A 1 224 ? -30.344 -3.66 7.902 1 96.12 224 LEU A CA 1
ATOM 1756 C C . LEU A 1 224 ? -31.719 -3.279 7.348 1 96.12 224 LEU A C 1
ATOM 1758 O O . LEU A 1 224 ? -32.344 -2.32 7.816 1 96.12 224 LEU A O 1
ATOM 1762 N N . VAL A 1 225 ? -32.219 -4.078 6.453 1 96.25 225 VAL A N 1
ATOM 1763 C CA . VAL A 1 225 ? -33.469 -3.809 5.781 1 96.25 225 VAL A CA 1
ATOM 1764 C C . VAL A 1 225 ? -34.625 -3.912 6.781 1 96.25 225 VAL A C 1
ATOM 1766 O O . VAL A 1 225 ? -35.5 -3.051 6.816 1 96.25 225 VAL A O 1
ATOM 1769 N N . GLU A 1 226 ? -34.562 -4.926 7.531 1 96.56 226 GLU A N 1
ATOM 1770 C CA . GLU A 1 226 ? -35.625 -5.145 8.516 1 96.56 226 GLU A CA 1
ATOM 1771 C C . GLU A 1 226 ? -35.688 -3.99 9.508 1 96.56 226 GLU A C 1
ATOM 1773 O O . GLU A 1 226 ? -36.781 -3.525 9.844 1 96.56 226 GLU A O 1
ATOM 1778 N N . ARG A 1 227 ? -34.562 -3.504 9.922 1 96.38 227 ARG A N 1
ATOM 1779 C CA . ARG A 1 227 ? -34.531 -2.41 10.883 1 96.38 227 ARG A CA 1
ATOM 1780 C C . ARG A 1 227 ? -35.094 -1.125 10.273 1 96.38 227 ARG A C 1
ATOM 1782 O O . ARG A 1 227 ? -35.875 -0.406 10.914 1 96.38 227 ARG A O 1
ATOM 1789 N N . ILE A 1 228 ? -34.688 -0.905 9.117 1 96.19 228 ILE A N 1
ATOM 1790 C CA . ILE A 1 228 ? -35.156 0.307 8.445 1 96.19 228 ILE A CA 1
ATOM 1791 C C . ILE A 1 228 ? -36.656 0.225 8.195 1 96.19 228 ILE A C 1
ATOM 1793 O O . ILE A 1 228 ? -37.375 1.2 8.406 1 96.19 228 ILE A O 1
ATOM 1797 N N . ARG A 1 229 ? -37.125 -0.941 7.848 1 95.94 229 ARG A N 1
ATOM 1798 C CA . ARG A 1 229 ? -38.562 -1.145 7.617 1 95.94 229 ARG A CA 1
ATOM 1799 C C . ARG A 1 229 ? -39.344 -0.962 8.906 1 95.94 229 ARG A C 1
ATOM 1801 O O . ARG A 1 229 ? -40.5 -0.512 8.875 1 95.94 229 ARG A O 1
ATOM 1808 N N . ASN A 1 230 ? -38.719 -1.285 9.984 1 95.62 230 ASN A N 1
ATOM 1809 C CA . ASN A 1 230 ? -39.375 -1.163 11.281 1 95.62 230 ASN A CA 1
ATOM 1810 C C . ASN A 1 230 ? -39.25 0.245 11.852 1 95.62 230 ASN A C 1
ATOM 1812 O O . ASN A 1 230 ? -39.531 0.475 13.023 1 95.62 230 ASN A O 1
ATOM 1816 N N . GLY A 1 231 ? -38.719 1.148 11.102 1 93.75 231 GLY A N 1
ATOM 1817 C CA . GLY A 1 231 ? -38.75 2.557 11.469 1 93.75 231 GLY A CA 1
ATOM 1818 C C . GLY A 1 231 ? -37.406 3.064 12 1 93.75 231 GLY A C 1
ATOM 1819 O O . GLY A 1 231 ? -37.281 4.25 12.305 1 93.75 231 GLY A O 1
ATOM 1820 N N . GLN A 1 232 ? -36.469 2.164 12.055 1 95.56 232 GLN A N 1
ATOM 1821 C CA . GLN A 1 232 ? -35.156 2.607 12.523 1 95.56 232 GLN A CA 1
ATOM 1822 C C . GLN A 1 232 ? -34.344 3.229 11.391 1 95.56 232 GLN A C 1
ATOM 1824 O O . GLN A 1 232 ? -34.5 2.855 10.227 1 95.56 232 GLN A O 1
ATOM 1829 N N . ARG A 1 233 ? -33.531 4.203 11.789 1 94.56 233 ARG A N 1
ATOM 1830 C CA . ARG A 1 233 ? -32.688 4.867 10.789 1 94.56 233 ARG A CA 1
ATOM 1831 C C . ARG A 1 233 ? -31.219 4.785 11.156 1 94.56 233 ARG A C 1
ATOM 1833 O O . ARG A 1 233 ? -30.828 5.156 12.266 1 94.56 233 ARG A O 1
ATOM 1840 N N . PRO A 1 234 ? -30.469 4.277 10.18 1 95.31 234 PRO A N 1
ATOM 1841 C CA . PRO A 1 234 ? -29.031 4.355 10.445 1 95.31 234 PRO A CA 1
ATOM 1842 C C . PRO A 1 234 ? -28.5 5.785 10.391 1 95.31 234 PRO A C 1
ATOM 1844 O O . PRO A 1 234 ? -28.953 6.59 9.57 1 95.31 234 PRO A O 1
ATOM 1847 N N . VAL A 1 235 ? -27.609 6.059 11.25 1 93.56 235 VAL A N 1
ATOM 1848 C CA . VAL A 1 235 ? -27 7.383 11.281 1 93.56 235 VAL A CA 1
ATOM 1849 C C . VAL A 1 235 ? -25.781 7.422 10.359 1 93.56 235 VAL A C 1
ATOM 1851 O O . VAL A 1 235 ? -25.391 8.484 9.883 1 93.56 235 VAL A O 1
ATOM 1854 N N . SER A 1 236 ? -25.203 6.25 10.117 1 90.75 236 SER A N 1
ATOM 1855 C CA . SER A 1 236 ? -24.078 6.164 9.195 1 90.75 236 SER A CA 1
ATOM 1856 C C . SER A 1 236 ? -23.922 4.754 8.641 1 90.75 236 SER A C 1
ATOM 1858 O O . SER A 1 236 ? -24.344 3.783 9.266 1 90.75 236 SER A O 1
ATOM 1860 N N . ILE A 1 237 ? -23.484 4.703 7.449 1 90.38 237 ILE A N 1
ATOM 1861 C CA . ILE A 1 237 ? -23.016 3.459 6.844 1 90.38 237 ILE A CA 1
ATOM 1862 C C . ILE A 1 237 ? -21.578 3.629 6.363 1 90.38 237 ILE A C 1
ATOM 1864 O O . ILE A 1 237 ? -21.297 4.449 5.484 1 90.38 237 ILE A O 1
ATOM 1868 N N . LYS A 1 238 ? -20.703 2.863 6.973 1 86 238 LYS A N 1
ATOM 1869 C CA . LYS A 1 238 ? -19.281 2.988 6.684 1 86 238 LYS A CA 1
ATOM 1870 C C . LYS A 1 238 ? -18.734 1.726 6.012 1 86 238 LYS A C 1
ATOM 1872 O O . LYS A 1 238 ? -19.281 0.637 6.199 1 86 238 LYS A O 1
ATOM 1877 N N . PRO A 1 239 ? -17.719 1.899 5.227 1 84.44 239 PRO A N 1
ATOM 1878 C CA . PRO A 1 239 ? -17.094 0.715 4.625 1 84.44 239 PRO A CA 1
ATOM 1879 C C . PRO A 1 239 ? -16.328 -0.13 5.641 1 84.44 239 PRO A C 1
ATOM 1881 O O . PRO A 1 239 ? -15.711 0.414 6.562 1 84.44 239 PRO A O 1
ATOM 1884 N N . VAL A 1 240 ? -16.5 -1.392 5.496 1 83.69 240 VAL A N 1
ATOM 1885 C CA . VAL A 1 240 ? -15.578 -2.338 6.125 1 83.69 240 VAL A CA 1
ATOM 1886 C C . VAL A 1 240 ? -14.594 -2.869 5.09 1 83.69 240 VAL A C 1
ATOM 1888 O O . VAL A 1 240 ? -14.992 -3.494 4.105 1 83.69 240 VAL A O 1
ATOM 1891 N N . THR A 1 241 ? -13.344 -2.539 5.297 1 80.62 241 THR A N 1
ATOM 1892 C CA . THR A 1 241 ? -12.312 -2.926 4.336 1 80.62 241 THR A CA 1
ATOM 1893 C C . THR A 1 241 ? -11.594 -4.188 4.793 1 80.62 241 THR A C 1
ATOM 1895 O O . THR A 1 241 ? -11.719 -4.598 5.949 1 80.62 241 THR A O 1
ATOM 1898 N N . LEU A 1 242 ? -10.914 -4.789 3.852 1 81.94 242 LEU A N 1
ATOM 1899 C CA . LEU A 1 242 ? -10.062 -5.922 4.203 1 81.94 242 LEU A CA 1
ATOM 1900 C C . LEU A 1 242 ? -9.07 -5.539 5.293 1 81.94 242 LEU A C 1
ATOM 1902 O O . LEU A 1 242 ? -8.781 -6.336 6.184 1 81.94 242 LEU A O 1
ATOM 1906 N N . GLU A 1 243 ? -8.609 -4.34 5.188 1 80.81 243 GLU A N 1
ATOM 1907 C CA . GLU A 1 243 ? -7.676 -3.844 6.195 1 80.81 243 GLU A CA 1
ATOM 1908 C C . GLU A 1 243 ? -8.297 -3.867 7.586 1 80.81 243 GLU A C 1
ATOM 1910 O O . GLU A 1 243 ? -7.676 -4.328 8.547 1 80.81 243 GLU A O 1
ATOM 1915 N N . ASP A 1 244 ? -9.5 -3.412 7.625 1 81.19 244 ASP A N 1
ATOM 1916 C CA . ASP A 1 244 ? -10.211 -3.416 8.898 1 81.19 244 ASP A CA 1
ATOM 1917 C C . ASP A 1 244 ? -10.375 -4.836 9.43 1 81.19 244 ASP A C 1
ATOM 1919 O O . ASP A 1 244 ? -10.156 -5.094 10.617 1 81.19 244 ASP A O 1
ATOM 1923 N N . TRP A 1 245 ? -10.758 -5.617 8.508 1 82.88 245 TRP A N 1
ATOM 1924 C CA . TRP A 1 245 ? -10.992 -7.016 8.859 1 82.88 245 TRP A CA 1
ATOM 1925 C C . TRP A 1 245 ? -9.711 -7.676 9.359 1 82.88 245 TRP A C 1
ATOM 1927 O O . TRP A 1 245 ? -9.719 -8.367 10.383 1 82.88 245 TRP A O 1
ATOM 1937 N N . LEU A 1 246 ? -8.625 -7.453 8.797 1 85.06 246 LEU A N 1
ATOM 1938 C CA . LEU A 1 246 ? -7.336 -8.039 9.148 1 85.06 246 LEU A CA 1
ATOM 1939 C C . LEU A 1 246 ? -6.844 -7.5 10.492 1 85.06 246 LEU A C 1
ATOM 1941 O O . LEU A 1 246 ? -6.238 -8.234 11.273 1 85.06 246 LEU A O 1
ATOM 1945 N N . MET A 1 247 ? -7.078 -6.246 10.719 1 83.31 247 MET A N 1
ATOM 1946 C CA . MET A 1 247 ? -6.598 -5.602 11.938 1 83.31 247 MET A CA 1
ATOM 1947 C C . MET A 1 247 ? -7.25 -6.211 13.172 1 83.31 247 MET A C 1
ATOM 1949 O O . MET A 1 247 ? -6.703 -6.133 14.273 1 83.31 247 MET A O 1
ATOM 1953 N N . ASP A 1 248 ? -8.375 -6.805 12.906 1 81.12 248 ASP A N 1
ATOM 1954 C CA . ASP A 1 248 ? -9.031 -7.48 14.016 1 81.12 248 ASP A CA 1
ATOM 1955 C C . ASP A 1 248 ? -8.211 -8.68 14.492 1 81.12 248 ASP A C 1
ATOM 1957 O O . ASP A 1 248 ? -8.414 -9.172 15.609 1 81.12 248 ASP A O 1
ATOM 1961 N N . PHE A 1 249 ? -7.289 -9.086 13.633 1 81.38 249 PHE A N 1
ATOM 1962 C CA . PHE A 1 249 ? -6.543 -10.305 13.945 1 81.38 249 PHE A CA 1
ATOM 1963 C C . PHE A 1 249 ? -5.141 -9.961 14.445 1 81.38 249 PHE A C 1
ATOM 1965 O O . PHE A 1 249 ? -4.457 -10.812 15.016 1 81.38 249 PHE A O 1
ATOM 1972 N N . PHE A 1 250 ? -4.762 -8.836 14.07 1 80.19 250 PHE A N 1
ATOM 1973 C CA . PHE A 1 250 ? -3.391 -8.477 14.406 1 80.19 250 PHE A CA 1
ATOM 1974 C C . PHE A 1 250 ? -3.348 -7.652 15.688 1 80.19 250 PHE A C 1
ATOM 1976 O O . PHE A 1 250 ? -4.223 -6.82 15.93 1 80.19 250 PHE A O 1
ATOM 1983 N N . MET B 1 1 ? 1.617 27.469 -7.84 1 94.94 1 MET B N 1
ATOM 1984 C CA . MET B 1 1 ? 3.053 27.219 -7.934 1 94.94 1 MET B CA 1
ATOM 1985 C C . MET B 1 1 ? 3.375 26.375 -9.164 1 94.94 1 MET B C 1
ATOM 1987 O O . MET B 1 1 ? 2.631 25.453 -9.508 1 94.94 1 MET B O 1
ATOM 1991 N N . SER B 1 2 ? 4.445 26.719 -9.836 1 97.25 2 SER B N 1
ATOM 1992 C CA . SER B 1 2 ? 4.863 26.016 -11.039 1 97.25 2 SER B CA 1
ATOM 1993 C C . SER B 1 2 ? 6.348 25.656 -10.977 1 97.25 2 SER B C 1
ATOM 1995 O O . SER B 1 2 ? 7.148 26.391 -10.414 1 97.25 2 SER B O 1
ATOM 1997 N N . LYS B 1 3 ? 6.699 24.531 -11.453 1 97.31 3 LYS B N 1
ATOM 1998 C CA . LYS B 1 3 ? 8.078 24.078 -11.57 1 97.31 3 LYS B CA 1
ATOM 1999 C C . LYS B 1 3 ? 8.258 23.156 -12.773 1 97.31 3 LYS B C 1
ATOM 2001 O O . LYS B 1 3 ? 7.492 22.203 -12.961 1 97.31 3 LYS B O 1
ATOM 2006 N N . SER B 1 4 ? 9.219 23.438 -13.586 1 96.5 4 SER B N 1
ATOM 2007 C CA . SER B 1 4 ? 9.531 22.625 -14.758 1 96.5 4 SER B CA 1
ATOM 2008 C C . SER B 1 4 ? 10.977 22.141 -14.711 1 96.5 4 SER B C 1
ATOM 2010 O O . SER B 1 4 ? 11.852 22.828 -14.18 1 96.5 4 SER B O 1
ATOM 2012 N N . TYR B 1 5 ? 11.211 20.953 -15.125 1 94.75 5 TYR B N 1
ATOM 2013 C CA . TYR B 1 5 ? 12.531 20.406 -15.414 1 94.75 5 TYR B CA 1
ATOM 2014 C C . TYR B 1 5 ? 12.68 20.094 -16.906 1 94.75 5 TYR B C 1
ATOM 2016 O O . TYR B 1 5 ? 12.117 19.125 -17.406 1 94.75 5 TYR B O 1
ATOM 2024 N N . GLY B 1 6 ? 13.398 20.953 -17.578 1 94.25 6 GLY B N 1
ATOM 2025 C CA . GLY B 1 6 ? 13.391 20.859 -19.031 1 94.25 6 GLY B CA 1
ATOM 2026 C C . GLY B 1 6 ? 12.008 21.016 -19.641 1 94.25 6 GLY B C 1
ATOM 2027 O O . GLY B 1 6 ? 11.32 22.016 -19.359 1 94.25 6 GLY B O 1
ATOM 2028 N N . ASP B 1 7 ? 11.641 19.906 -20.328 1 92.38 7 ASP B N 1
ATOM 2029 C CA . ASP B 1 7 ? 10.359 20 -21.016 1 92.38 7 ASP B CA 1
ATOM 2030 C C . ASP B 1 7 ? 9.234 19.438 -20.141 1 92.38 7 ASP B C 1
ATOM 2032 O O . ASP B 1 7 ? 8.055 19.547 -20.5 1 92.38 7 ASP B O 1
ATOM 2036 N N . THR B 1 8 ? 9.555 18.969 -19.031 1 92.44 8 THR B N 1
ATOM 2037 C CA . THR B 1 8 ? 8.555 18.344 -18.172 1 92.44 8 THR B CA 1
ATOM 2038 C C . THR B 1 8 ? 8.047 19.344 -17.141 1 92.44 8 THR B C 1
ATOM 2040 O O . THR B 1 8 ? 8.836 19.906 -16.375 1 92.44 8 THR B O 1
ATOM 2043 N N . LYS B 1 9 ? 6.75 19.594 -17.156 1 95.62 9 LYS B N 1
ATOM 2044 C CA . LYS B 1 9 ? 6.137 20.422 -16.109 1 95.62 9 LYS B CA 1
ATOM 2045 C C . LYS B 1 9 ? 5.812 19.594 -14.875 1 95.62 9 LYS B C 1
ATOM 2047 O O . LYS B 1 9 ? 4.758 18.953 -14.805 1 95.62 9 LYS B O 1
ATOM 2052 N N . ALA B 1 10 ? 6.691 19.609 -13.953 1 96.62 10 ALA B N 1
ATOM 2053 C CA . ALA B 1 10 ? 6.535 18.781 -12.75 1 96.62 10 ALA B CA 1
ATOM 2054 C C . ALA B 1 10 ? 5.371 19.281 -11.898 1 96.62 10 ALA B C 1
ATOM 2056 O O . ALA B 1 10 ? 4.605 18.484 -11.359 1 96.62 10 ALA B O 1
ATOM 2057 N N . LEU B 1 11 ? 5.246 20.562 -11.742 1 97.88 11 LEU B N 1
ATOM 2058 C CA . LEU B 1 11 ? 4.098 21.25 -11.156 1 97.88 11 LEU B CA 1
ATOM 2059 C C . LEU B 1 11 ? 3.57 22.328 -12.094 1 97.88 11 LEU B C 1
ATOM 2061 O O . LEU B 1 11 ? 4.316 23.219 -12.5 1 97.88 11 LEU B O 1
ATOM 2065 N N . ASP B 1 12 ? 2.324 22.219 -12.391 1 97.62 12 ASP B N 1
ATOM 2066 C CA . ASP B 1 12 ? 1.714 23.094 -13.383 1 97.62 12 ASP B CA 1
ATOM 2067 C C . ASP B 1 12 ? 0.632 23.969 -12.75 1 97.62 12 ASP B C 1
ATOM 2069 O O . ASP B 1 12 ? -0.545 23.609 -12.75 1 97.62 12 ASP B O 1
ATOM 2073 N N . ASN B 1 13 ? 1.021 25.125 -12.297 1 96.31 13 ASN B N 1
ATOM 2074 C CA . ASN B 1 13 ? 0.11 26.094 -11.703 1 96.31 13 ASN B CA 1
ATOM 2075 C C . ASN B 1 13 ? -0.736 25.469 -10.602 1 96.31 13 ASN B C 1
ATOM 2077 O O . ASN B 1 13 ? -1.965 25.562 -10.625 1 96.31 13 ASN B O 1
ATOM 2081 N N . VAL B 1 14 ? -0.091 24.891 -9.711 1 96.62 14 VAL B N 1
ATOM 2082 C CA . VAL B 1 14 ? -0.735 24.188 -8.602 1 96.62 14 VAL B CA 1
ATOM 2083 C C . VAL B 1 14 ? -1.163 25.188 -7.535 1 96.62 14 VAL B C 1
ATOM 2085 O O . VAL B 1 14 ? -0.384 26.062 -7.145 1 96.62 14 VAL B O 1
ATOM 2088 N N . SER B 1 15 ? -2.439 25.094 -7.148 1 97.38 15 SER B N 1
ATOM 2089 C CA . SER B 1 15 ? -2.975 25.906 -6.062 1 97.38 15 SER B CA 1
ATOM 2090 C C . SER B 1 15 ? -3.857 25.078 -5.137 1 97.38 15 SER B C 1
ATOM 2092 O O . SER B 1 15 ? -4.773 24.391 -5.59 1 97.38 15 SER B O 1
ATOM 2094 N N . PHE B 1 16 ? -3.502 25.078 -3.848 1 97.25 16 PHE B N 1
ATOM 2095 C CA . PHE B 1 16 ? -4.34 24.391 -2.875 1 97.25 16 PHE B CA 1
ATOM 2096 C C . PHE B 1 16 ? -4.086 24.922 -1.469 1 97.25 16 PHE B C 1
ATOM 2098 O O . PHE B 1 16 ? -3.172 25.719 -1.258 1 97.25 16 PHE B O 1
ATOM 2105 N N . LYS B 1 17 ? -4.973 24.594 -0.606 1 96.12 17 LYS B N 1
ATOM 2106 C CA . LYS B 1 17 ? -4.855 24.938 0.811 1 96.12 17 LYS B CA 1
ATOM 2107 C C . LYS B 1 17 ? -5.023 23.688 1.684 1 96.12 17 LYS B C 1
ATOM 2109 O O . LYS B 1 17 ? -5.797 22.797 1.349 1 96.12 17 LYS B O 1
ATOM 2114 N N . LEU B 1 18 ? -4.34 23.672 2.77 1 95.94 18 LEU B N 1
ATOM 2115 C CA . LEU B 1 18 ? -4.453 22.594 3.756 1 95.94 18 LEU B CA 1
ATOM 2116 C C . LEU B 1 18 ? -4.965 23.141 5.086 1 95.94 18 LEU B C 1
ATOM 2118 O O . LEU B 1 18 ? -4.578 24.234 5.508 1 95.94 18 LEU B O 1
ATOM 2122 N N . SER B 1 19 ? -5.797 22.422 5.695 1 95.31 19 SER B N 1
ATOM 2123 C CA . SER B 1 19 ? -6.32 22.781 7.012 1 95.31 19 SER B CA 1
ATOM 2124 C C . SER B 1 19 ? -5.32 22.438 8.117 1 95.31 19 SER B C 1
ATOM 2126 O O . SER B 1 19 ? -4.344 21.734 7.875 1 95.31 19 SER B O 1
ATOM 2128 N N . GLU B 1 20 ? -5.551 23.047 9.266 1 95.19 20 GLU B N 1
ATOM 2129 C CA . GLU B 1 20 ? -4.812 22.609 10.445 1 95.19 20 GLU B CA 1
ATOM 2130 C C . GLU B 1 20 ? -5.109 21.141 10.758 1 95.19 20 GLU B C 1
ATOM 2132 O O . GLU B 1 20 ? -6.172 20.625 10.398 1 95.19 20 GLU B O 1
ATOM 2137 N N . GLY B 1 21 ? -4.141 20.516 11.375 1 95.94 21 GLY B N 1
ATOM 2138 C CA . GLY B 1 21 ? -4.309 19.125 11.75 1 95.94 21 GLY B CA 1
ATOM 2139 C C . GLY B 1 21 ? -3.604 18.156 10.812 1 95.94 21 GLY B C 1
ATOM 2140 O O . GLY B 1 21 ? -2.414 18.312 10.539 1 95.94 21 GLY B O 1
ATOM 2141 N N . LEU B 1 22 ? -4.32 17.125 10.375 1 95.94 22 LEU B N 1
ATOM 2142 C CA . LEU B 1 22 ? -3.74 16.078 9.547 1 95.94 22 LEU B CA 1
ATOM 2143 C C . LEU B 1 22 ? -4.215 16.203 8.102 1 95.94 22 LEU B C 1
ATOM 2145 O O . LEU B 1 22 ? -5.418 16.125 7.836 1 95.94 22 LEU B O 1
ATOM 2149 N N . SER B 1 23 ? -3.289 16.391 7.172 1 96.12 23 SER B N 1
ATOM 2150 C CA . SER B 1 23 ? -3.586 16.531 5.75 1 96.12 23 SER B CA 1
ATOM 2151 C C . SER B 1 23 ? -2.838 15.492 4.922 1 96.12 23 SER B C 1
ATOM 2153 O O . SER B 1 23 ? -1.741 15.062 5.293 1 96.12 23 SER B O 1
ATOM 2155 N N . PHE B 1 24 ? -3.441 15.148 3.816 1 95.56 24 PHE B N 1
ATOM 2156 C CA . PHE B 1 24 ? -2.809 14.258 2.848 1 95.56 24 PHE B CA 1
ATOM 2157 C C . PHE B 1 24 ? -2.658 14.953 1.497 1 95.56 24 PHE B C 1
ATOM 2159 O O . PHE B 1 24 ? -3.562 15.664 1.053 1 95.56 24 PHE B O 1
ATOM 2166 N N . ILE B 1 25 ? -1.545 14.781 0.933 1 95.75 25 ILE B N 1
ATOM 2167 C CA . ILE B 1 25 ? -1.314 15.031 -0.486 1 95.75 25 ILE B CA 1
ATOM 2168 C C . ILE B 1 25 ? -1.057 13.711 -1.207 1 95.75 25 ILE B C 1
ATOM 2170 O O . ILE B 1 25 ? 0.011 13.109 -1.057 1 95.75 25 ILE B O 1
ATOM 2174 N N . LEU B 1 26 ? -2.045 13.32 -1.948 1 94.06 26 LEU B N 1
ATOM 2175 C CA . LEU B 1 26 ? -2 12 -2.574 1 94.06 26 LEU B CA 1
ATOM 2176 C C . LEU B 1 26 ? -1.803 12.125 -4.082 1 94.06 26 LEU B C 1
ATOM 2178 O O . LEU B 1 26 ? -2.223 13.109 -4.688 1 94.06 26 LEU B O 1
ATOM 2182 N N . GLY B 1 27 ? -1.19 11.172 -4.684 1 92.75 27 GLY B N 1
ATOM 2183 C CA . GLY B 1 27 ? -1.006 11.086 -6.125 1 92.75 27 GLY B CA 1
ATOM 2184 C C . GLY B 1 27 ? -0.126 9.922 -6.543 1 92.75 27 GLY B C 1
ATOM 2185 O O . GLY B 1 27 ? 0.719 9.461 -5.77 1 92.75 27 GLY B O 1
ATOM 2186 N N . PRO B 1 28 ? -0.333 9.445 -7.754 1 91.56 28 PRO B N 1
ATOM 2187 C CA . PRO B 1 28 ? 0.535 8.375 -8.25 1 91.56 28 PRO B CA 1
ATOM 2188 C C . PRO B 1 28 ? 1.97 8.844 -8.484 1 91.56 28 PRO B C 1
ATOM 2190 O O . PRO B 1 28 ? 2.283 10.016 -8.281 1 91.56 28 PRO B O 1
ATOM 2193 N N . ASN B 1 29 ? 2.826 7.879 -8.805 1 88.5 29 ASN B N 1
ATOM 2194 C CA . ASN B 1 29 ? 4.203 8.219 -9.148 1 88.5 29 ASN B CA 1
ATOM 2195 C C . ASN B 1 29 ? 4.266 9.195 -10.32 1 88.5 29 ASN B C 1
ATOM 2197 O O . ASN B 1 29 ? 3.521 9.047 -11.289 1 88.5 29 ASN B O 1
ATOM 2201 N N . GLY B 1 30 ? 5.051 10.203 -10.195 1 89.19 30 GLY B N 1
ATOM 2202 C CA . GLY B 1 30 ? 5.215 11.18 -11.258 1 89.19 30 GLY B CA 1
ATOM 2203 C C . GLY B 1 30 ? 4.215 12.32 -11.188 1 89.19 30 GLY B C 1
ATOM 2204 O O . GLY B 1 30 ? 4.18 13.18 -12.062 1 89.19 30 GLY B O 1
ATOM 2205 N N . SER B 1 31 ? 3.471 12.359 -10.109 1 93.31 31 SER B N 1
ATOM 2206 C CA . SER B 1 31 ? 2.404 13.352 -10.016 1 93.31 31 SER B CA 1
ATOM 2207 C C . SER B 1 31 ? 2.943 14.703 -9.562 1 93.31 31 SER B C 1
ATOM 2209 O O . SER B 1 31 ? 2.225 15.703 -9.594 1 93.31 31 SER B O 1
ATOM 2211 N N . GLY B 1 32 ? 4.176 14.766 -9.109 1 94.94 32 GLY B N 1
ATOM 2212 C CA . GLY B 1 32 ? 4.777 16.016 -8.688 1 94.94 32 GLY B CA 1
ATOM 2213 C C . GLY B 1 32 ? 4.977 16.109 -7.191 1 94.94 32 GLY B C 1
ATOM 2214 O O . GLY B 1 32 ? 5.473 17.125 -6.688 1 94.94 32 GLY B O 1
ATOM 2215 N N . LYS B 1 33 ? 4.652 15.07 -6.441 1 94.5 33 LYS B N 1
ATOM 2216 C CA . LYS B 1 33 ? 4.703 15.062 -4.984 1 94.5 33 LYS B CA 1
ATOM 2217 C C . LYS B 1 33 ? 6.117 15.359 -4.484 1 94.5 33 LYS B C 1
ATOM 2219 O O . LYS B 1 33 ? 6.305 16.203 -3.602 1 94.5 33 LYS B O 1
ATOM 2224 N N . THR B 1 34 ? 7.117 14.672 -5.094 1 92.19 34 THR B N 1
ATOM 2225 C CA . THR B 1 34 ? 8.508 14.836 -4.684 1 92.19 34 THR B CA 1
ATOM 2226 C C . THR B 1 34 ? 8.984 16.25 -4.977 1 92.19 34 THR B C 1
ATOM 2228 O O . THR B 1 34 ? 9.68 16.859 -4.156 1 92.19 34 THR B O 1
ATOM 2231 N N . THR B 1 35 ? 8.641 16.766 -6.148 1 94.81 35 THR B N 1
ATOM 2232 C CA . THR B 1 35 ? 8.984 18.141 -6.496 1 94.81 35 THR B CA 1
ATOM 2233 C C . THR B 1 35 ? 8.367 19.109 -5.5 1 94.81 35 THR B C 1
ATOM 2235 O O . THR B 1 35 ? 9.023 20.062 -5.059 1 94.81 35 THR B O 1
ATOM 2238 N N . PHE B 1 36 ? 7.125 18.844 -5.113 1 94.75 36 PHE B N 1
ATOM 2239 C CA . PHE B 1 36 ? 6.438 19.672 -4.141 1 94.75 36 PHE B CA 1
ATOM 2240 C C . PHE B 1 36 ? 7.191 19.703 -2.814 1 94.75 36 PHE B C 1
ATOM 2242 O O . PHE B 1 36 ? 7.461 20.766 -2.264 1 94.75 36 PHE B O 1
ATOM 2249 N N . ILE B 1 37 ? 7.594 18.578 -2.344 1 93.81 37 ILE B N 1
ATOM 2250 C CA . ILE B 1 37 ? 8.281 18.469 -1.062 1 93.81 37 ILE B CA 1
ATOM 2251 C C . ILE B 1 37 ? 9.641 19.156 -1.147 1 93.81 37 ILE B C 1
ATOM 2253 O O . ILE B 1 37 ? 10.055 19.828 -0.206 1 93.81 37 ILE B O 1
ATOM 2257 N N . LYS B 1 38 ? 10.305 19 -2.242 1 92.88 38 LYS B N 1
ATOM 2258 C CA . LYS B 1 38 ? 11.609 19.625 -2.42 1 92.88 38 LYS B CA 1
ATOM 2259 C C . LYS B 1 38 ? 11.492 21.141 -2.393 1 92.88 38 LYS B C 1
ATOM 2261 O O . LYS B 1 38 ? 12.352 21.828 -1.832 1 92.88 38 LYS B O 1
ATOM 2266 N N . ILE B 1 39 ? 10.516 21.641 -2.984 1 92.88 39 ILE B N 1
ATOM 2267 C CA . ILE B 1 39 ? 10.289 23.078 -2.988 1 92.88 39 ILE B CA 1
ATOM 2268 C C . ILE B 1 39 ? 9.992 23.562 -1.568 1 92.88 39 ILE B C 1
ATOM 2270 O O . ILE B 1 39 ? 10.578 24.547 -1.102 1 92.88 39 ILE B O 1
ATOM 2274 N N . LEU B 1 40 ? 9.156 22.812 -0.92 1 90.75 40 LEU B N 1
ATOM 2275 C CA . LEU B 1 40 ? 8.758 23.188 0.434 1 90.75 40 LEU B CA 1
ATOM 2276 C C . LEU B 1 40 ? 9.953 23.141 1.381 1 90.75 40 LEU B C 1
ATOM 2278 O O . LEU B 1 40 ? 10.047 23.953 2.305 1 90.75 40 LEU B O 1
ATOM 2282 N N . SER B 1 41 ? 10.828 22.234 1.128 1 89.69 41 SER B N 1
ATOM 2283 C CA . SER B 1 41 ? 11.977 22.062 2.014 1 89.69 41 SER B CA 1
ATOM 2284 C C . SER B 1 41 ? 13.133 22.969 1.609 1 89.69 41 SER B C 1
ATOM 2286 O O . SER B 1 41 ? 14.18 22.984 2.254 1 89.69 41 SER B O 1
ATOM 2288 N N . GLY B 1 42 ? 12.969 23.641 0.503 1 88.19 42 GLY B N 1
ATOM 2289 C CA . GLY B 1 42 ? 13.977 24.594 0.062 1 88.19 42 GLY B CA 1
ATOM 2290 C C . GLY B 1 42 ? 15.078 23.969 -0.765 1 88.19 42 GLY B C 1
ATOM 2291 O O . GLY B 1 42 ? 16.094 24.609 -1.042 1 88.19 42 GLY B O 1
ATOM 2292 N N . ILE B 1 43 ? 14.93 22.75 -1.034 1 89.31 43 ILE B N 1
ATOM 2293 C CA . ILE B 1 43 ? 15.922 22.062 -1.849 1 89.31 43 ILE B CA 1
ATOM 2294 C C . ILE B 1 43 ? 15.883 22.594 -3.277 1 89.31 43 ILE B C 1
ATOM 2296 O O . ILE B 1 43 ? 16.922 22.688 -3.939 1 89.31 43 ILE B O 1
ATOM 2300 N N . THR B 1 44 ? 14.719 22.969 -3.773 1 92.19 44 THR B N 1
ATOM 2301 C CA . THR B 1 44 ? 14.547 23.625 -5.066 1 92.19 44 THR B CA 1
ATOM 2302 C C . THR B 1 44 ? 13.523 24.766 -4.969 1 92.19 44 THR B C 1
ATOM 2304 O O . THR B 1 44 ? 12.781 24.844 -3.988 1 92.19 44 THR B O 1
ATOM 2307 N N . TYR B 1 45 ? 13.609 25.672 -5.895 1 92.75 45 TYR B N 1
ATOM 2308 C CA . TYR B 1 45 ? 12.695 26.797 -5.891 1 92.75 45 TYR B CA 1
ATOM 2309 C C . TYR B 1 45 ? 11.672 26.688 -7.016 1 92.75 45 TYR B C 1
ATOM 2311 O O . TYR B 1 45 ? 12 26.219 -8.109 1 92.75 45 TYR B O 1
ATOM 2319 N N . PRO B 1 46 ? 10.477 27.141 -6.715 1 94.5 46 PRO B N 1
ATOM 2320 C CA . PRO B 1 46 ? 9.484 27.141 -7.793 1 94.5 46 PRO B CA 1
ATOM 2321 C C . PRO B 1 46 ? 9.789 28.172 -8.875 1 94.5 46 PRO B C 1
ATOM 2323 O O . PRO B 1 46 ? 10.492 29.156 -8.617 1 94.5 46 PRO B O 1
ATOM 2326 N N . ASP B 1 47 ? 9.328 27.875 -10.062 1 96.75 47 ASP B N 1
ATOM 2327 C CA . ASP B 1 47 ? 9.469 28.828 -11.156 1 96.75 47 ASP B CA 1
ATOM 2328 C C . ASP B 1 47 ? 8.516 30 -10.977 1 96.75 47 ASP B C 1
ATOM 2330 O O . ASP B 1 47 ? 8.812 31.125 -11.406 1 96.75 47 ASP B O 1
ATOM 2334 N N . ALA B 1 48 ? 7.406 29.703 -10.469 1 96.38 48 ALA B N 1
ATOM 2335 C CA . ALA B 1 48 ? 6.391 30.719 -10.203 1 96.38 48 ALA B CA 1
ATOM 2336 C C . ALA B 1 48 ? 5.465 30.281 -9.07 1 96.38 48 ALA B C 1
ATOM 2338 O O . ALA B 1 48 ? 5.332 29.094 -8.789 1 96.38 48 ALA B O 1
ATOM 2339 N N . GLY B 1 49 ? 4.926 31.266 -8.391 1 93.81 49 GLY B N 1
ATOM 2340 C CA . GLY B 1 49 ? 3.951 31.016 -7.344 1 93.81 49 GLY B CA 1
ATOM 2341 C C . GLY B 1 49 ? 4.477 31.312 -5.953 1 93.81 49 GLY B C 1
ATOM 2342 O O . GLY B 1 49 ? 5.578 31.859 -5.805 1 93.81 49 GLY B O 1
ATOM 2343 N N . GLU B 1 50 ? 3.623 31.109 -5.02 1 91.81 50 GLU B N 1
ATOM 2344 C CA . GLU B 1 50 ? 3.967 31.391 -3.629 1 91.81 50 GLU B CA 1
ATOM 2345 C C . GLU B 1 50 ? 3.52 30.266 -2.701 1 91.81 50 GLU B C 1
ATOM 2347 O O . GLU B 1 50 ? 2.6 29.516 -3.027 1 91.81 50 GLU B O 1
ATOM 2352 N N . ILE B 1 51 ? 4.242 30.234 -1.64 1 91.06 51 ILE B N 1
ATOM 2353 C CA . ILE B 1 51 ? 3.922 29.266 -0.604 1 91.06 51 ILE B CA 1
ATOM 2354 C C . ILE B 1 51 ? 3.84 29.969 0.752 1 91.06 51 ILE B C 1
ATOM 2356 O O . ILE B 1 51 ? 4.73 30.734 1.117 1 91.06 51 ILE B O 1
ATOM 2360 N N . LYS B 1 52 ? 2.787 29.75 1.364 1 93.12 52 LYS B N 1
ATOM 2361 C CA . LYS B 1 52 ? 2.635 30.219 2.736 1 93.12 52 LYS B CA 1
ATOM 2362 C C . LYS B 1 52 ? 2.402 29.062 3.697 1 93.12 52 LYS B C 1
ATOM 2364 O O . LYS B 1 52 ? 1.644 28.141 3.393 1 93.12 52 LYS B O 1
ATOM 2369 N N . VAL B 1 53 ? 3.051 29.094 4.836 1 91.5 53 VAL B N 1
ATOM 2370 C CA . VAL B 1 53 ? 2.904 28.094 5.898 1 91.5 53 VAL B CA 1
ATOM 2371 C C . VAL B 1 53 ? 2.607 28.812 7.223 1 91.5 53 VAL B C 1
ATOM 2373 O O . VAL B 1 53 ? 3.309 29.75 7.602 1 91.5 53 VAL B O 1
ATOM 2376 N N . LEU B 1 54 ? 1.603 28.375 7.824 1 91 54 LEU B N 1
ATOM 2377 C CA . LEU B 1 54 ? 1.154 29.016 9.055 1 91 54 LEU B CA 1
ATOM 2378 C C . LEU B 1 54 ? 0.913 30.516 8.836 1 91 54 LEU B C 1
ATOM 2380 O O . LEU B 1 54 ? 1.271 31.328 9.68 1 91 54 LEU B O 1
ATOM 2384 N N . GLY B 1 55 ? 0.53 30.812 7.648 1 88.69 55 GLY B N 1
ATOM 2385 C CA . GLY B 1 55 ? 0.204 32.188 7.312 1 88.69 55 GLY B CA 1
ATOM 2386 C C . GLY B 1 55 ? 1.424 33.031 6.984 1 88.69 55 GLY B C 1
ATOM 2387 O O . GLY B 1 55 ? 1.303 34.219 6.68 1 88.69 55 GLY B O 1
ATOM 2388 N N . LYS B 1 56 ? 2.553 32.438 7.055 1 89.88 56 LYS B N 1
ATOM 2389 C CA . LYS B 1 56 ? 3.807 33.156 6.809 1 89.88 56 LYS B CA 1
ATOM 2390 C C . LYS B 1 56 ? 4.434 32.688 5.488 1 89.88 56 LYS B C 1
ATOM 2392 O O . LYS B 1 56 ? 4.266 31.562 5.07 1 89.88 56 LYS B O 1
ATOM 2397 N N . ASP B 1 57 ? 5.137 33.656 4.988 1 86.56 57 ASP B N 1
ATOM 2398 C CA . ASP B 1 57 ? 5.934 33.281 3.824 1 86.56 57 ASP B CA 1
ATOM 2399 C C . ASP B 1 57 ? 7.059 32.312 4.219 1 86.56 57 ASP B C 1
ATOM 2401 O O . ASP B 1 57 ? 7.578 32.375 5.332 1 86.56 57 ASP B O 1
ATOM 2405 N N . TYR B 1 58 ? 7.324 31.438 3.363 1 77.38 58 TYR B N 1
ATOM 2406 C CA . TYR B 1 58 ? 8.297 30.375 3.619 1 77.38 58 TYR B CA 1
ATOM 2407 C C . TYR B 1 58 ? 9.609 30.953 4.137 1 77.38 58 TYR B C 1
ATOM 2409 O O . TYR B 1 58 ? 10.219 30.391 5.051 1 77.38 58 TYR B O 1
ATOM 2417 N N . GLY B 1 59 ? 10.008 32.062 3.598 1 75.31 59 GLY B N 1
ATOM 2418 C CA . GLY B 1 59 ? 11.25 32.719 4 1 75.31 59 GLY B CA 1
ATOM 2419 C C . GLY B 1 59 ? 11.219 33.219 5.43 1 75.31 59 GLY B C 1
ATOM 2420 O O . GLY B 1 59 ? 12.266 33.5 6.016 1 75.31 59 GLY B O 1
ATOM 2421 N N . ASP B 1 60 ? 10.023 33.344 6.016 1 82.94 60 ASP B N 1
ATOM 2422 C CA . ASP B 1 60 ? 9.867 33.906 7.352 1 82.94 60 ASP B CA 1
ATOM 2423 C C . ASP B 1 60 ? 9.805 32.812 8.406 1 82.94 60 ASP B C 1
ATOM 2425 O O . ASP B 1 60 ? 9.719 33.094 9.609 1 82.94 60 ASP B O 1
ATOM 2429 N N . LEU B 1 61 ? 9.844 31.656 7.969 1 81.56 61 LEU B N 1
ATOM 2430 C CA . LEU B 1 61 ? 9.766 30.547 8.914 1 81.56 61 LEU B CA 1
ATOM 2431 C C . LEU B 1 61 ? 11.078 30.375 9.664 1 81.56 61 LEU B C 1
ATOM 2433 O O . LEU B 1 61 ? 12.156 30.578 9.094 1 81.56 61 LEU B O 1
ATOM 2437 N N . THR B 1 62 ? 10.906 30.125 11 1 77.56 62 THR B N 1
ATOM 2438 C CA . THR B 1 62 ? 12.086 29.906 11.828 1 77.56 62 THR B CA 1
ATOM 2439 C C . THR B 1 62 ? 12.484 28.422 11.805 1 77.56 62 THR B C 1
ATOM 2441 O O . THR B 1 62 ? 11.68 27.562 11.422 1 77.56 62 THR B O 1
ATOM 2444 N N . LYS B 1 63 ? 13.711 28.359 12.234 1 70.19 63 LYS B N 1
ATOM 2445 C CA . LYS B 1 63 ? 14.227 27 12.336 1 70.19 63 LYS B CA 1
ATOM 2446 C C . LYS B 1 63 ? 13.438 26.188 13.344 1 70.19 63 LYS B C 1
ATOM 2448 O O . LYS B 1 63 ? 13.109 26.672 14.43 1 70.19 63 LYS B O 1
ATOM 2453 N N . GLY B 1 64 ? 12.906 25.188 13.008 1 80.5 64 GLY B N 1
ATOM 2454 C CA . GLY B 1 64 ? 12.258 24.297 13.953 1 80.5 64 GLY B CA 1
ATOM 2455 C C . GLY B 1 64 ? 10.742 24.297 13.836 1 80.5 64 GLY B C 1
ATOM 2456 O O . GLY B 1 64 ? 10.07 23.438 14.406 1 80.5 64 GLY B O 1
ATOM 2457 N N . GLU B 1 65 ? 10.289 25.344 13.18 1 88.94 65 GLU B N 1
ATOM 2458 C CA . GLU B 1 65 ? 8.836 25.406 13.016 1 88.94 65 GLU B CA 1
ATOM 2459 C C . GLU B 1 65 ? 8.352 24.312 12.062 1 88.94 65 GLU B C 1
ATOM 2461 O O . GLU B 1 65 ? 7.234 23.812 12.188 1 88.94 65 GLU B O 1
ATOM 2466 N N . ILE B 1 66 ? 9.281 24.031 11.211 1 92.88 66 ILE B N 1
ATOM 2467 C CA . ILE B 1 66 ? 8.93 23.062 10.18 1 92.88 66 ILE B CA 1
ATOM 2468 C C . ILE B 1 66 ? 9.953 21.922 10.164 1 92.88 66 ILE B C 1
ATOM 2470 O O . ILE B 1 66 ? 11.141 22.141 10.414 1 92.88 66 ILE B O 1
ATOM 2474 N N . SER B 1 67 ? 9.508 20.766 9.992 1 94.88 67 SER B N 1
ATOM 2475 C CA . SER B 1 67 ? 10.398 19.625 9.852 1 94.88 67 SER B CA 1
ATOM 2476 C C . SER B 1 67 ? 9.945 18.703 8.719 1 94.88 67 SER B C 1
ATOM 2478 O O . SER B 1 67 ? 8.797 18.781 8.273 1 94.88 67 SER B O 1
ATOM 2480 N N . PHE B 1 68 ? 10.898 17.938 8.289 1 94.19 68 PHE B N 1
ATOM 2481 C CA . PHE B 1 68 ? 10.641 17.047 7.156 1 94.19 68 PHE B CA 1
ATOM 2482 C C . PHE B 1 68 ? 11.188 15.656 7.434 1 94.19 68 PHE B C 1
ATOM 2484 O O . PHE B 1 68 ? 12.227 15.508 8.07 1 94.19 68 PHE B O 1
ATOM 2491 N N . SER B 1 69 ? 10.43 14.719 7.02 1 96.06 69 SER B N 1
ATOM 2492 C CA . SER B 1 69 ? 10.961 13.383 6.801 1 96.06 69 SER B CA 1
ATOM 2493 C C . SER B 1 69 ? 10.883 12.992 5.328 1 96.06 69 SER B C 1
ATOM 2495 O O . SER B 1 69 ? 9.797 12.891 4.762 1 96.06 69 SER B O 1
ATOM 2497 N N . PHE B 1 70 ? 12.062 12.75 4.746 1 94.44 70 PHE B N 1
ATOM 2498 C CA . PHE B 1 70 ? 12.125 12.367 3.342 1 94.44 70 PHE B CA 1
ATOM 2499 C C . PHE B 1 70 ? 12.086 10.852 3.193 1 94.44 70 PHE B C 1
ATOM 2501 O O . PHE B 1 70 ? 12.383 10.117 4.141 1 94.44 70 PHE B O 1
ATOM 2508 N N . GLU B 1 71 ? 11.625 10.453 2.029 1 90.44 71 GLU B N 1
ATOM 2509 C CA . GLU B 1 71 ? 11.594 9.016 1.779 1 90.44 71 GLU B CA 1
ATOM 2510 C C . GLU B 1 71 ? 12.992 8.422 1.833 1 90.44 71 GLU B C 1
ATOM 2512 O O . GLU B 1 71 ? 13.219 7.398 2.488 1 90.44 71 GLU B O 1
ATOM 2517 N N . LYS B 1 72 ? 13.891 9.047 1.126 1 85.25 72 LYS B N 1
ATOM 2518 C CA . LYS B 1 72 ? 15.281 8.617 1.144 1 85.25 72 LYS B CA 1
ATOM 2519 C C . LYS B 1 72 ? 16.141 9.539 2.006 1 85.25 72 LYS B C 1
ATOM 2521 O O . LYS B 1 72 ? 15.883 10.742 2.074 1 85.25 72 LYS B O 1
ATOM 2526 N N . THR B 1 73 ? 16.953 8.875 2.791 1 85.19 73 THR B N 1
ATOM 2527 C CA . THR B 1 73 ? 17.859 9.68 3.598 1 85.19 73 THR B CA 1
ATOM 2528 C C . THR B 1 73 ? 19.297 9.195 3.426 1 85.19 73 THR B C 1
ATOM 2530 O O . THR B 1 73 ? 19.531 8.086 2.951 1 85.19 73 THR B O 1
ATOM 2533 N N . ASN B 1 74 ? 20.203 10.109 3.678 1 87 74 ASN B N 1
ATOM 2534 C CA . ASN B 1 74 ? 21.625 9.789 3.59 1 87 74 ASN B CA 1
ATOM 2535 C C . ASN B 1 74 ? 22.266 9.719 4.973 1 87 74 ASN B C 1
ATOM 2537 O O . ASN B 1 74 ? 23.422 10.109 5.145 1 87 74 ASN B O 1
ATOM 2541 N N . LEU B 1 75 ? 21.594 9.242 5.879 1 92.06 75 LEU B N 1
ATOM 2542 C CA . LEU B 1 75 ? 22.125 9.164 7.238 1 92.06 75 LEU B CA 1
ATOM 2543 C C . LEU B 1 75 ? 23.281 8.172 7.32 1 92.06 75 LEU B C 1
ATOM 2545 O O . LEU B 1 75 ? 23.25 7.129 6.656 1 92.06 75 LEU B O 1
ATOM 2549 N N . SER B 1 76 ? 24.281 8.438 8.133 1 94.88 76 SER B N 1
ATOM 2550 C CA . SER B 1 76 ? 25.391 7.531 8.383 1 94.88 76 SER B CA 1
ATOM 2551 C C . SER B 1 76 ? 24.906 6.211 8.977 1 94.88 76 SER B C 1
ATOM 2553 O O . SER B 1 76 ? 24.109 6.203 9.914 1 94.88 76 SER B O 1
ATOM 2555 N N . PRO B 1 77 ? 25.422 5.129 8.539 1 95.62 77 PRO B N 1
ATOM 2556 C CA . PRO B 1 77 ? 25.047 3.818 9.07 1 95.62 77 PRO B CA 1
ATOM 2557 C C . PRO B 1 77 ? 25.375 3.66 10.547 1 95.62 77 PRO B C 1
ATOM 2559 O O . PRO B 1 77 ? 24.797 2.809 11.234 1 95.62 77 PRO B O 1
ATOM 2562 N N . SER B 1 78 ? 26.266 4.527 11.07 1 96.75 78 SER B N 1
ATOM 2563 C CA . SER B 1 78 ? 26.812 4.312 12.406 1 96.75 78 SER B CA 1
ATOM 2564 C C . SER B 1 78 ? 26.047 5.125 13.453 1 96.75 78 SER B C 1
ATOM 2566 O O . SER B 1 78 ? 26.25 4.945 14.648 1 96.75 78 SER B O 1
ATOM 2568 N N . ILE B 1 79 ? 25.172 5.914 13.023 1 96.81 79 ILE B N 1
ATOM 2569 C CA . ILE B 1 79 ? 24.453 6.754 13.977 1 96.81 79 ILE B CA 1
ATOM 2570 C C . ILE B 1 79 ? 23.562 5.887 14.859 1 96.81 79 ILE B C 1
ATOM 2572 O O . ILE B 1 79 ? 22.938 4.938 14.383 1 96.81 79 ILE B O 1
ATOM 2576 N N . LYS B 1 80 ? 23.625 6.223 16.156 1 97.88 80 LYS B N 1
ATOM 2577 C CA . LYS B 1 80 ? 22.766 5.527 17.094 1 97.88 80 LYS B CA 1
ATOM 2578 C C . LYS B 1 80 ? 21.391 6.207 17.188 1 97.88 80 LYS B C 1
ATOM 2580 O O . LYS B 1 80 ? 21.312 7.434 17.297 1 97.88 80 LYS B O 1
ATOM 2585 N N . VAL B 1 81 ? 20.297 5.445 17.25 1 98.19 81 VAL B N 1
ATOM 2586 C CA . VAL B 1 81 ? 18.922 5.906 17.172 1 98.19 81 VAL B CA 1
ATOM 2587 C C . VAL B 1 81 ? 18.672 6.953 18.266 1 98.19 81 VAL B C 1
ATOM 2589 O O . VAL B 1 81 ? 18.312 8.102 17.953 1 98.19 81 VAL B O 1
ATOM 2592 N N . GLY B 1 82 ? 18.938 6.551 19.469 1 98.25 82 GLY B N 1
ATOM 2593 C CA . GLY B 1 82 ? 18.656 7.438 20.594 1 98.25 82 GLY B CA 1
ATOM 2594 C C . GLY B 1 82 ? 19.5 8.695 20.578 1 98.25 82 GLY B C 1
ATOM 2595 O O . GLY B 1 82 ? 19 9.797 20.812 1 98.25 82 GLY B O 1
ATOM 2596 N N . GLU B 1 83 ? 20.781 8.586 20.281 1 98.06 83 GLU B N 1
ATOM 2597 C CA . GLU B 1 83 ? 21.688 9.727 20.25 1 98.06 83 GLU B CA 1
ATOM 2598 C C . GLU B 1 83 ? 21.312 10.719 19.156 1 98.06 83 GLU B C 1
ATOM 2600 O O . GLU B 1 83 ? 21.344 11.93 19.375 1 98.06 83 GLU B O 1
ATOM 2605 N N . TYR B 1 84 ? 20.984 10.18 18.062 1 97.75 84 TYR B N 1
ATOM 2606 C CA . TYR B 1 84 ? 20.609 11.031 16.938 1 97.75 84 TYR B CA 1
ATOM 2607 C C . TYR B 1 84 ? 19.359 11.836 17.266 1 97.75 84 TYR B C 1
ATOM 2609 O O . TYR B 1 84 ? 19.328 13.055 17.062 1 97.75 84 TYR B O 1
ATOM 2617 N N . LEU B 1 85 ? 18.375 11.172 17.797 1 98.19 85 LEU B N 1
ATOM 2618 C CA . LEU B 1 85 ? 17.109 11.844 18.109 1 98.19 85 LEU B CA 1
ATOM 2619 C C . LEU B 1 85 ? 17.312 12.898 19.188 1 98.19 85 LEU B C 1
ATOM 2621 O O . LEU B 1 85 ? 16.719 13.984 19.109 1 98.19 85 LEU B O 1
ATOM 2625 N N . SER B 1 86 ? 18.109 12.547 20.125 1 98.06 86 SER B N 1
ATOM 2626 C CA . SER B 1 86 ? 18.406 13.523 21.172 1 98.06 86 SER B CA 1
ATOM 2627 C C . SER B 1 86 ? 19.125 14.742 20.609 1 98.06 86 SER B C 1
ATOM 2629 O O . SER B 1 86 ? 18.812 15.875 20.969 1 98.06 86 SER B O 1
ATOM 2631 N N . ALA B 1 87 ? 20.062 14.508 19.766 1 97.38 87 ALA B N 1
ATOM 2632 C CA . ALA B 1 87 ? 20.812 15.602 19.141 1 97.38 87 ALA B CA 1
ATOM 2633 C C . ALA B 1 87 ? 19.891 16.516 18.344 1 97.38 87 ALA B C 1
ATOM 2635 O O . ALA B 1 87 ? 20.031 17.75 18.391 1 97.38 87 ALA B O 1
ATOM 2636 N N . ILE B 1 88 ? 18.984 15.922 17.672 1 95.38 88 ILE B N 1
ATOM 2637 C CA . ILE B 1 88 ? 18 16.703 16.906 1 95.38 88 ILE B CA 1
ATOM 2638 C C . ILE B 1 88 ? 17.188 17.578 17.859 1 95.38 88 ILE B C 1
ATOM 2640 O O . ILE B 1 88 ? 16.969 18.75 17.594 1 95.38 88 ILE B O 1
ATOM 2644 N N . GLY B 1 89 ? 16.719 16.938 18.922 1 95.5 89 GLY B N 1
ATOM 2645 C CA . GLY B 1 89 ? 15.953 17.672 19.906 1 95.5 89 GLY B CA 1
ATOM 2646 C C . GLY B 1 89 ? 16.703 18.859 20.484 1 95.5 89 GLY B C 1
ATOM 2647 O O . GLY B 1 89 ? 16.141 19.953 20.578 1 95.5 89 GLY B O 1
ATOM 2648 N N . GLU B 1 90 ? 17.938 18.625 20.781 1 95 90 GLU B N 1
ATOM 2649 C CA . GLU B 1 90 ? 18.766 19.703 21.312 1 95 90 GLU B CA 1
ATOM 2650 C C . GLU B 1 90 ? 18.938 20.828 20.297 1 95 90 GLU B C 1
ATOM 2652 O O . GLU B 1 90 ? 18.812 22 20.641 1 95 90 GLU B O 1
ATOM 2657 N N . TRP B 1 91 ? 19.188 20.375 19.156 1 93.25 91 TRP B N 1
ATOM 2658 C CA . TRP B 1 91 ? 19.391 21.344 18.094 1 93.25 91 TRP B CA 1
ATOM 2659 C C . TRP B 1 91 ? 18.141 22.188 17.859 1 93.25 91 TRP B C 1
ATOM 2661 O O . TRP B 1 91 ? 18.219 23.375 17.578 1 93.25 91 TRP B O 1
ATOM 2671 N N . ARG B 1 92 ? 17.016 21.594 18.047 1 92.44 92 ARG B N 1
ATOM 2672 C CA . ARG B 1 92 ? 15.75 22.266 17.75 1 92.44 92 ARG B CA 1
ATOM 2673 C C . ARG B 1 92 ? 15.211 22.984 19 1 92.44 92 ARG B C 1
ATOM 2675 O O . ARG B 1 92 ? 14.148 23.594 18.953 1 92.44 92 ARG B O 1
ATOM 2682 N N . GLY B 1 93 ? 15.922 22.797 20.078 1 90.62 93 GLY B N 1
ATOM 2683 C CA . GLY B 1 93 ? 15.625 23.594 21.266 1 90.62 93 GLY B CA 1
ATOM 2684 C C . GLY B 1 93 ? 14.883 22.812 22.344 1 90.62 93 GLY B C 1
ATOM 2685 O O . GLY B 1 93 ? 14.766 23.281 23.469 1 90.62 93 GLY B O 1
ATOM 2686 N N . GLU B 1 94 ? 14.344 21.703 22.031 1 91.44 94 GLU B N 1
ATOM 2687 C CA . GLU B 1 94 ? 13.633 20.859 23 1 91.44 94 GLU B CA 1
ATOM 2688 C C . GLU B 1 94 ? 13.906 19.391 22.734 1 91.44 94 GLU B C 1
ATOM 2690 O O . GLU B 1 94 ? 13.445 18.828 21.734 1 91.44 94 GLU B O 1
ATOM 2695 N N . ASP B 1 95 ? 14.531 18.844 23.719 1 95.62 95 ASP B N 1
ATOM 2696 C CA . ASP B 1 95 ? 14.781 17.406 23.562 1 95.62 95 ASP B CA 1
ATOM 2697 C C . ASP B 1 95 ? 13.625 16.578 24.109 1 95.62 95 ASP B C 1
ATOM 2699 O O . ASP B 1 95 ? 13.664 16.156 25.266 1 95.62 95 ASP B O 1
ATOM 2703 N N . ASN B 1 96 ? 12.688 16.281 23.297 1 96.62 96 ASN B N 1
ATOM 2704 C CA . ASN B 1 96 ? 11.578 15.391 23.609 1 96.62 96 ASN B CA 1
ATOM 2705 C C . ASN B 1 96 ? 11.766 14.016 22.984 1 96.62 96 ASN B C 1
ATOM 2707 O O . ASN B 1 96 ? 10.797 13.328 22.672 1 96.62 96 ASN B O 1
ATOM 2711 N N . SER B 1 97 ? 13 13.656 22.703 1 97.75 97 SER B N 1
ATOM 2712 C CA . SER B 1 97 ? 13.328 12.438 21.969 1 97.75 97 SER B CA 1
ATOM 2713 C C . SER B 1 97 ? 12.789 11.203 22.688 1 97.75 97 SER B C 1
ATOM 2715 O O . SER B 1 97 ? 12.312 10.266 22.047 1 97.75 97 SER B O 1
ATOM 2717 N N . ARG B 1 98 ? 12.852 11.156 23.953 1 97.56 98 ARG B N 1
ATOM 2718 C CA . ARG B 1 98 ? 12.383 10 24.703 1 97.56 98 ARG B CA 1
ATOM 2719 C C . ARG B 1 98 ? 10.891 9.773 24.484 1 97.56 98 ARG B C 1
ATOM 2721 O O . ARG B 1 98 ? 10.453 8.641 24.266 1 97.56 98 ARG B O 1
ATOM 2728 N N . GLU B 1 99 ? 10.141 10.82 24.594 1 97.62 99 GLU B N 1
ATOM 2729 C CA . GLU B 1 99 ? 8.703 10.75 24.359 1 97.62 99 GLU B CA 1
ATOM 2730 C C . GLU B 1 99 ? 8.391 10.297 22.938 1 97.62 99 GLU B C 1
ATOM 2732 O O . GLU B 1 99 ? 7.531 9.43 22.734 1 97.62 99 GLU B O 1
ATOM 2737 N N . VAL B 1 100 ? 9.086 10.844 22.016 1 97.88 100 VAL B N 1
ATOM 2738 C CA . VAL B 1 100 ? 8.875 10.508 20.609 1 97.88 100 VAL B CA 1
ATOM 2739 C C . VAL B 1 100 ? 9.227 9.039 20.375 1 97.88 100 VAL B C 1
ATOM 2741 O O . VAL B 1 100 ? 8.5 8.32 19.688 1 97.88 100 VAL B O 1
ATOM 2744 N N . MET B 1 101 ? 10.32 8.57 20.969 1 98.25 101 MET B N 1
ATOM 2745 C CA . MET B 1 101 ? 10.719 7.168 20.828 1 98.25 101 MET B CA 1
ATOM 2746 C C . MET B 1 101 ? 9.656 6.242 21.406 1 98.25 101 MET B C 1
ATOM 2748 O O . MET B 1 101 ? 9.398 5.164 20.859 1 98.25 101 MET B O 1
ATOM 2752 N N . GLU B 1 102 ? 9.078 6.676 22.469 1 98.12 102 GLU B N 1
ATOM 2753 C CA . GLU B 1 102 ? 8.008 5.887 23.062 1 98.12 102 GLU B CA 1
ATOM 2754 C C . GLU B 1 102 ? 6.789 5.812 22.141 1 98.12 102 GLU B C 1
ATOM 2756 O O . GLU B 1 102 ? 6.25 4.73 21.906 1 98.12 102 GLU B O 1
ATOM 2761 N N . MET B 1 103 ? 6.414 6.914 21.594 1 97.31 103 MET B N 1
ATOM 2762 C CA . MET B 1 103 ? 5.242 6.988 20.734 1 97.31 103 MET B CA 1
ATOM 2763 C C . MET B 1 103 ? 5.426 6.113 19.5 1 97.31 103 MET B C 1
ATOM 2765 O O . MET B 1 103 ? 4.484 5.453 19.047 1 97.31 103 MET B O 1
ATOM 2769 N N . PHE B 1 104 ? 6.605 6.105 19 1 97.5 104 PHE B N 1
ATOM 2770 C CA . PHE B 1 104 ? 6.859 5.395 17.75 1 97.5 104 PHE B CA 1
ATOM 2771 C C . PHE B 1 104 ? 7.457 4.02 18.016 1 97.5 104 PHE B C 1
ATOM 2773 O O . PHE B 1 104 ? 7.949 3.357 17.094 1 97.5 104 PHE B O 1
ATOM 2780 N N . GLU B 1 105 ? 7.5 3.623 19.25 1 96.44 105 GLU B N 1
ATOM 2781 C CA . GLU B 1 105 ? 7.957 2.305 19.688 1 96.44 105 GLU B CA 1
ATOM 2782 C C . GLU B 1 105 ? 9.398 2.051 19.266 1 96.44 105 GLU B C 1
ATOM 2784 O O . GLU B 1 105 ? 9.711 0.992 18.719 1 96.44 105 GLU B O 1
ATOM 2789 N N . LEU B 1 106 ? 10.234 3.018 19.562 1 97.62 106 LEU B N 1
ATOM 2790 C CA . LEU B 1 106 ? 11.641 2.926 19.172 1 97.62 106 LEU B CA 1
ATOM 2791 C C . LEU B 1 106 ? 12.523 2.746 20.406 1 97.62 106 LEU B C 1
ATOM 2793 O O . LEU B 1 106 ? 13.75 2.621 20.266 1 97.62 106 LEU B O 1
ATOM 2797 N N . ARG B 1 107 ? 11.938 2.648 21.594 1 97.56 107 ARG B N 1
ATOM 2798 C CA . ARG B 1 107 ? 12.727 2.568 22.812 1 97.56 107 ARG B CA 1
ATOM 2799 C C . ARG B 1 107 ? 13.586 1.31 22.828 1 97.56 107 ARG B C 1
ATOM 2801 O O . ARG B 1 107 ? 14.734 1.341 23.281 1 97.56 107 ARG B O 1
ATOM 2808 N N . ASN B 1 108 ? 13.086 0.222 22.312 1 96.44 108 ASN B N 1
ATOM 2809 C CA . ASN B 1 108 ? 13.781 -1.061 22.344 1 96.44 108 ASN B CA 1
ATOM 2810 C C . ASN B 1 108 ? 14.984 -1.063 21.406 1 96.44 108 ASN B C 1
ATOM 2812 O O . ASN B 1 108 ? 15.844 -1.948 21.484 1 96.44 108 ASN B O 1
ATOM 2816 N N . VAL B 1 109 ? 15.047 -0.091 20.516 1 97.5 109 VAL B N 1
ATOM 2817 C CA . VAL B 1 109 ? 16.156 -0.057 19.578 1 97.5 109 VAL B CA 1
ATOM 2818 C C . VAL B 1 109 ? 16.953 1.234 19.766 1 97.5 109 VAL B C 1
ATOM 2820 O O . VAL B 1 109 ? 17.734 1.625 18.891 1 97.5 109 VAL B O 1
ATOM 2823 N N . GLU B 1 110 ? 16.781 1.881 20.844 1 97.56 110 GLU B N 1
ATOM 2824 C CA . GLU B 1 110 ? 17.375 3.189 21.125 1 97.56 110 GLU B CA 1
ATOM 2825 C C . GLU B 1 110 ? 18.891 3.139 21.031 1 97.56 110 GLU B C 1
ATOM 2827 O O . GLU B 1 110 ? 19.531 4.098 20.594 1 97.56 110 GLU B O 1
ATOM 2832 N N . SER B 1 111 ? 19.484 2.008 21.375 1 98.06 111 SER B N 1
ATOM 2833 C CA . SER B 1 111 ? 20.938 1.892 21.438 1 98.06 111 SER B CA 1
ATOM 2834 C C . SER B 1 111 ? 21.5 1.314 20.141 1 98.06 111 SER B C 1
ATOM 2836 O O . SER B 1 111 ? 22.719 1.228 19.984 1 98.06 111 SER B O 1
ATOM 2838 N N . LYS B 1 112 ? 20.672 0.925 19.203 1 98.31 112 LYS B N 1
ATOM 2839 C CA . LYS B 1 112 ? 21.109 0.324 17.953 1 98.31 112 LYS B CA 1
ATOM 2840 C C . LYS B 1 112 ? 21.562 1.392 16.953 1 98.31 112 LYS B C 1
ATOM 2842 O O . LYS B 1 112 ? 21.141 2.547 17.047 1 98.31 112 LYS B O 1
ATOM 2847 N N . ARG B 1 113 ? 22.531 0.979 16.156 1 98 113 ARG B N 1
ATOM 2848 C CA . ARG B 1 113 ? 22.953 1.815 15.031 1 98 113 ARG B CA 1
ATOM 2849 C C . ARG B 1 113 ? 21.938 1.726 13.883 1 98 113 ARG B C 1
ATOM 2851 O O . ARG B 1 113 ? 21.25 0.72 13.742 1 98 113 ARG B O 1
ATOM 2858 N N . PHE B 1 114 ? 21.812 2.816 13.047 1 97.5 114 PHE B N 1
ATOM 2859 C CA . PHE B 1 114 ? 20.922 2.865 11.898 1 97.5 114 PHE B CA 1
ATOM 2860 C C . PHE B 1 114 ? 21.109 1.637 11.016 1 97.5 114 PHE B C 1
ATOM 2862 O O . PHE B 1 114 ? 20.141 1.044 10.555 1 97.5 114 PHE B O 1
ATOM 2869 N N . SER B 1 115 ? 22.297 1.189 10.844 1 96.75 115 SER B N 1
ATOM 2870 C CA . SER B 1 115 ? 22.609 0.066 9.969 1 96.75 115 SER B CA 1
ATOM 2871 C C . SER B 1 115 ? 22.062 -1.24 10.523 1 96.75 115 SER B C 1
ATOM 2873 O O . SER B 1 115 ? 21.859 -2.205 9.781 1 96.75 115 SER B O 1
ATOM 2875 N N . GLU B 1 116 ? 21.766 -1.3 11.781 1 97.31 116 GLU B N 1
ATOM 2876 C CA . GLU B 1 116 ? 21.328 -2.518 12.453 1 97.31 116 GLU B CA 1
ATOM 2877 C C . GLU B 1 116 ? 19.812 -2.641 12.414 1 97.31 116 GLU B C 1
ATOM 2879 O O . GLU B 1 116 ? 19.25 -3.684 12.773 1 97.31 116 GLU B O 1
ATOM 2884 N N . LEU B 1 117 ? 19.203 -1.593 11.977 1 95.75 117 LEU B N 1
ATOM 2885 C CA . LEU B 1 117 ? 17.75 -1.579 11.961 1 95.75 117 LEU B CA 1
ATOM 2886 C C . LEU B 1 117 ? 17.203 -2.303 10.734 1 95.75 117 LEU B C 1
ATOM 2888 O O . LEU B 1 117 ? 17.797 -2.238 9.656 1 95.75 117 LEU B O 1
ATOM 2892 N N . SER B 1 118 ? 16.109 -3.012 10.977 1 89.88 118 SER B N 1
ATOM 2893 C CA . SER B 1 118 ? 15.352 -3.475 9.812 1 89.88 118 SER B CA 1
ATOM 2894 C C . SER B 1 118 ? 14.805 -2.303 9.008 1 89.88 118 SER B C 1
ATOM 2896 O O . SER B 1 118 ? 14.766 -1.17 9.484 1 89.88 118 SER B O 1
ATOM 2898 N N . GLN B 1 119 ? 14.414 -2.488 7.816 1 88.81 119 GLN B N 1
ATOM 2899 C CA . GLN B 1 119 ? 13.883 -1.439 6.949 1 88.81 119 GLN B CA 1
ATOM 2900 C C . GLN B 1 119 ? 12.656 -0.777 7.578 1 88.81 119 GLN B C 1
ATOM 2902 O O . GLN B 1 119 ? 12.484 0.441 7.484 1 88.81 119 GLN B O 1
ATOM 2907 N N . GLY B 1 120 ? 11.812 -1.579 8.227 1 90.94 120 GLY B N 1
ATOM 2908 C CA . GLY B 1 120 ? 10.648 -1.029 8.891 1 90.94 120 GLY B CA 1
ATOM 2909 C C . GLY B 1 120 ? 10.992 -0.097 10.031 1 90.94 120 GLY B C 1
ATOM 2910 O O . GLY B 1 120 ? 10.367 0.952 10.203 1 90.94 120 GLY B O 1
ATOM 2911 N N . TYR B 1 121 ? 11.977 -0.47 10.758 1 93.56 121 TYR B N 1
ATOM 2912 C CA . TYR B 1 121 ? 12.406 0.362 11.883 1 93.56 121 TYR B CA 1
ATOM 2913 C C . TYR B 1 121 ? 13.125 1.612 11.383 1 93.56 121 TYR B C 1
ATOM 2915 O O . TYR B 1 121 ? 13.031 2.676 12 1 93.56 121 TYR B O 1
ATOM 2923 N N . LYS B 1 122 ? 13.891 1.396 10.266 1 95.25 122 LYS B N 1
ATOM 2924 C CA . LYS B 1 122 ? 14.523 2.57 9.672 1 95.25 122 LYS B CA 1
ATOM 2925 C C . LYS B 1 122 ? 13.484 3.623 9.297 1 95.25 122 LYS B C 1
ATOM 2927 O O . LYS B 1 122 ? 13.656 4.805 9.594 1 95.25 122 LYS B O 1
ATOM 2932 N N . ARG B 1 123 ? 12.398 3.154 8.664 1 95.44 123 ARG B N 1
ATOM 2933 C CA . ARG B 1 123 ? 11.344 4.082 8.266 1 95.44 123 ARG B CA 1
ATOM 2934 C C . ARG B 1 123 ? 10.711 4.746 9.477 1 95.44 123 ARG B C 1
ATOM 2936 O O . ARG B 1 123 ? 10.516 5.965 9.5 1 95.44 123 ARG B O 1
ATOM 2943 N N . ARG B 1 124 ? 10.398 3.941 10.43 1 95.88 124 ARG B N 1
ATOM 2944 C CA . ARG B 1 124 ? 9.812 4.453 11.664 1 95.88 124 ARG B CA 1
ATOM 2945 C C . ARG B 1 124 ? 10.719 5.492 12.312 1 95.88 124 ARG B C 1
ATOM 2947 O O . ARG B 1 124 ? 10.25 6.535 12.773 1 95.88 124 ARG B O 1
ATOM 2954 N N . PHE B 1 125 ? 12.008 5.207 12.352 1 97.06 125 PHE B N 1
ATOM 2955 C CA . PHE B 1 125 ? 13.023 6.09 12.906 1 97.06 125 PHE B CA 1
ATOM 2956 C C . PHE B 1 125 ? 13.055 7.422 12.164 1 97.06 125 PHE B C 1
ATOM 2958 O O . PHE B 1 125 ? 13.039 8.484 12.781 1 97.06 125 PHE B O 1
ATOM 2965 N N . LEU B 1 126 ? 13.031 7.375 10.883 1 96.94 126 LEU B N 1
ATOM 2966 C CA . LEU B 1 126 ? 13.086 8.586 10.062 1 96.94 126 LEU B CA 1
ATOM 2967 C C . LEU B 1 126 ? 11.836 9.438 10.266 1 96.94 126 LEU B C 1
ATOM 2969 O O . LEU B 1 126 ? 11.93 10.656 10.414 1 96.94 126 LEU B O 1
ATOM 2973 N N . VAL B 1 127 ? 10.703 8.828 10.344 1 97.75 127 VAL B N 1
ATOM 2974 C CA . VAL B 1 127 ? 9.445 9.531 10.57 1 97.75 127 VAL B CA 1
ATOM 2975 C C . VAL B 1 127 ? 9.445 10.156 11.961 1 97.75 127 VAL B C 1
ATOM 2977 O O . VAL B 1 127 ? 9.109 11.328 12.125 1 97.75 127 VAL B O 1
ATOM 2980 N N . ALA B 1 128 ? 9.867 9.344 12.922 1 97.81 128 ALA B N 1
ATOM 2981 C CA . ALA B 1 128 ? 9.922 9.82 14.305 1 97.81 128 ALA B CA 1
ATOM 2982 C C . ALA B 1 128 ? 10.812 11.047 14.43 1 97.81 128 ALA B C 1
ATOM 2984 O O . ALA B 1 128 ? 10.492 11.992 15.156 1 97.81 128 ALA B O 1
ATOM 2985 N N . SER B 1 129 ? 11.906 11.055 13.734 1 97.44 129 SER B N 1
ATOM 2986 C CA . SER B 1 129 ? 12.875 12.141 13.828 1 97.44 129 SER B CA 1
ATOM 2987 C C . SER B 1 129 ? 12.25 13.477 13.438 1 97.44 129 SER B C 1
ATOM 2989 O O . SER B 1 129 ? 12.641 14.531 13.945 1 97.44 129 SER B O 1
ATOM 2991 N N . ALA B 1 130 ? 11.258 13.422 12.586 1 97.06 130 ALA B N 1
ATOM 2992 C CA . ALA B 1 130 ? 10.609 14.641 12.117 1 97.06 130 ALA B CA 1
ATOM 2993 C C . ALA B 1 130 ? 9.773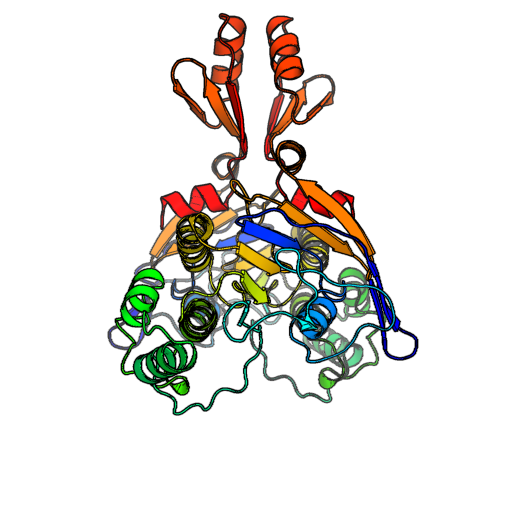 15.281 13.219 1 97.06 130 ALA B C 1
ATOM 2995 O O . ALA B 1 130 ? 9.422 16.453 13.141 1 97.06 130 ALA B O 1
ATOM 2996 N N . PHE B 1 131 ? 9.492 14.562 14.219 1 97.69 131 PHE B N 1
ATOM 2997 C CA . PHE B 1 131 ? 8.609 15.062 15.258 1 97.69 131 PHE B CA 1
ATOM 2998 C C . PHE B 1 131 ? 9.406 15.531 16.469 1 97.69 131 PHE B C 1
ATOM 3000 O O . PHE B 1 131 ? 8.859 16.156 17.375 1 97.69 131 PHE B O 1
ATOM 3007 N N . VAL B 1 132 ? 10.672 15.219 16.484 1 97.12 132 VAL B N 1
ATOM 3008 C CA . VAL B 1 132 ? 11.531 15.633 17.594 1 97.12 132 VAL B CA 1
ATOM 3009 C C . VAL B 1 132 ? 11.703 17.156 17.578 1 97.12 132 VAL B C 1
ATOM 3011 O O . VAL B 1 132 ? 11.867 17.75 16.5 1 97.12 132 VAL B O 1
ATOM 3014 N N . GLY B 1 133 ? 11.688 17.797 18.734 1 95.62 133 GLY B N 1
ATOM 3015 C CA . GLY B 1 133 ? 11.82 19.234 18.844 1 95.62 133 GLY B CA 1
ATOM 3016 C C . GLY B 1 133 ? 10.492 19.969 18.75 1 95.62 133 GLY B C 1
ATOM 3017 O O . GLY B 1 133 ? 10.453 21.188 18.75 1 95.62 133 GLY B O 1
ATOM 3018 N N . SER B 1 134 ? 9.438 19.25 18.5 1 94.12 134 SER B N 1
ATOM 3019 C CA . SER B 1 134 ? 8.062 19.719 18.531 1 94.12 134 SER B CA 1
ATOM 3020 C C . SER B 1 134 ? 7.82 20.781 17.469 1 94.12 134 SER B C 1
ATOM 3022 O O . SER B 1 134 ? 7.301 21.859 17.766 1 94.12 134 SER B O 1
ATOM 3024 N N . PRO B 1 135 ? 8.148 20.5 16.297 1 95.75 135 PRO B N 1
ATOM 3025 C CA . PRO B 1 135 ? 7.828 21.453 15.227 1 95.75 135 PRO B CA 1
ATOM 3026 C C . PRO B 1 135 ? 6.324 21.703 15.094 1 95.75 135 PRO B C 1
ATOM 3028 O O . PRO B 1 135 ? 5.52 20.844 15.453 1 95.75 135 PRO B O 1
ATOM 3031 N N . LYS B 1 136 ? 6 22.844 14.516 1 94.56 136 LYS B N 1
ATOM 3032 C CA . LYS B 1 136 ? 4.598 23.203 14.336 1 94.56 136 LYS B CA 1
ATOM 3033 C C . LYS B 1 136 ? 4 22.484 13.125 1 94.56 136 LYS B C 1
ATOM 3035 O O . LYS B 1 136 ? 2.803 22.203 13.094 1 94.56 136 LYS B O 1
ATOM 3040 N N . VAL B 1 137 ? 4.812 22.297 12.148 1 96.31 137 VAL B N 1
ATOM 3041 C CA . VAL B 1 137 ? 4.383 21.609 10.93 1 96.31 137 VAL B CA 1
ATOM 3042 C C . VAL B 1 137 ? 5.383 20.516 10.562 1 96.31 137 VAL B C 1
ATOM 3044 O O . VAL B 1 137 ? 6.594 20.75 10.547 1 96.31 137 VAL B O 1
ATOM 3047 N N . VAL B 1 138 ? 4.891 19.359 10.328 1 97.12 138 VAL B N 1
ATOM 3048 C CA . VAL B 1 138 ? 5.723 18.219 9.938 1 97.12 138 VAL B CA 1
ATOM 3049 C C . VAL B 1 138 ? 5.281 17.703 8.57 1 97.12 138 VAL B C 1
ATOM 3051 O O . VAL B 1 138 ? 4.109 17.375 8.367 1 97.12 138 VAL B O 1
ATOM 3054 N N . PHE B 1 139 ? 6.172 17.672 7.602 1 96.62 139 PHE B N 1
ATOM 3055 C CA . PHE B 1 139 ? 5.938 17.094 6.281 1 96.62 139 PHE B CA 1
ATOM 3056 C C . PHE B 1 139 ? 6.555 15.711 6.176 1 96.62 139 PHE B C 1
ATOM 3058 O O . PHE B 1 139 ? 7.75 15.539 6.426 1 96.62 139 PHE B O 1
ATOM 3065 N N . LEU B 1 140 ? 5.742 14.781 5.809 1 96.88 140 LEU B N 1
ATOM 3066 C CA . LEU B 1 140 ? 6.203 13.398 5.719 1 96.88 140 LEU B CA 1
ATOM 3067 C C . LEU B 1 140 ? 6.098 12.883 4.285 1 96.88 140 LEU B C 1
ATOM 3069 O O . LEU B 1 140 ? 4.996 12.719 3.762 1 96.88 140 LEU B O 1
ATOM 3073 N N . ASP B 1 141 ? 7.215 12.664 3.689 1 96.12 141 ASP B N 1
ATOM 3074 C CA . ASP B 1 141 ? 7.289 12.117 2.338 1 96.12 141 ASP B CA 1
ATOM 3075 C C . ASP B 1 141 ? 7.281 10.586 2.361 1 96.12 141 ASP B C 1
ATOM 3077 O O . ASP B 1 141 ? 8.281 9.961 2.713 1 96.12 141 ASP B O 1
ATOM 3081 N N . GLU B 1 142 ? 6.133 10 2 1 94 142 GLU B N 1
ATOM 3082 C CA . GLU B 1 142 ? 5.941 8.555 1.936 1 94 142 GLU B CA 1
ATOM 3083 C C . GLU B 1 142 ? 6.301 7.887 3.262 1 94 142 GLU B C 1
ATOM 3085 O O . GLU B 1 142 ? 7.098 6.945 3.293 1 94 142 GLU B O 1
ATOM 3090 N N . PRO B 1 143 ? 5.609 8.289 4.297 1 94.88 143 PRO B N 1
ATOM 3091 C CA . PRO B 1 143 ? 5.977 7.773 5.617 1 94.88 143 PRO B CA 1
ATOM 3092 C C . PRO B 1 143 ? 5.68 6.285 5.773 1 94.88 143 PRO B C 1
ATOM 3094 O O . PRO B 1 143 ? 6.172 5.645 6.707 1 94.88 143 PRO B O 1
ATOM 3097 N N . PHE B 1 144 ? 4.934 5.766 4.824 1 91.06 144 PHE B N 1
ATOM 3098 C CA . PHE B 1 144 ? 4.512 4.379 4.988 1 91.06 144 PHE B CA 1
ATOM 3099 C C . PHE B 1 144 ? 5.273 3.461 4.039 1 91.06 144 PHE B C 1
ATOM 3101 O O . PHE B 1 144 ? 4.891 2.305 3.848 1 91.06 144 PHE B O 1
ATOM 3108 N N . SER B 1 145 ? 6.277 4 3.482 1 88.5 145 SER B N 1
ATOM 3109 C CA . SER B 1 145 ? 7.078 3.191 2.568 1 88.5 145 SER B CA 1
ATOM 3110 C C . SER B 1 145 ? 7.746 2.031 3.297 1 88.5 145 SER B C 1
ATOM 3112 O O . SER B 1 145 ? 8.289 2.209 4.391 1 88.5 145 SER B O 1
ATOM 3114 N N . ASN B 1 146 ? 7.59 0.789 2.729 1 82.56 146 ASN B N 1
ATOM 3115 C CA . ASN B 1 146 ? 8.281 -0.415 3.18 1 82.56 146 ASN B CA 1
ATOM 3116 C C . ASN B 1 146 ? 7.809 -0.844 4.566 1 82.56 146 ASN B C 1
ATOM 3118 O O . ASN B 1 146 ? 8.578 -1.424 5.336 1 82.56 146 ASN B O 1
ATOM 3122 N N . VAL B 1 147 ? 6.684 -0.397 4.977 1 87.62 147 VAL B N 1
ATOM 3123 C CA . VAL B 1 147 ? 6.121 -0.884 6.234 1 87.62 147 VAL B CA 1
ATOM 3124 C C . VAL B 1 147 ? 4.844 -1.67 5.957 1 87.62 147 VAL B C 1
ATOM 3126 O O . VAL B 1 147 ? 4.176 -1.446 4.945 1 87.62 147 VAL B O 1
ATOM 3129 N N . ASP B 1 148 ? 4.547 -2.598 6.848 1 87.56 148 ASP B N 1
ATOM 3130 C CA . ASP B 1 148 ? 3.35 -3.41 6.648 1 87.56 148 ASP B CA 1
ATOM 3131 C C . ASP B 1 148 ? 2.119 -2.734 7.246 1 87.56 148 ASP B C 1
ATOM 3133 O O . ASP B 1 148 ? 2.193 -1.594 7.707 1 87.56 148 ASP B O 1
ATOM 3137 N N . ILE B 1 149 ? 1.044 -3.348 7.18 1 84.88 149 ILE B N 1
ATOM 3138 C CA . ILE B 1 149 ? -0.244 -2.76 7.535 1 84.88 149 ILE B CA 1
ATOM 3139 C C . ILE B 1 149 ? -0.294 -2.5 9.039 1 84.88 149 ILE B C 1
ATOM 3141 O O . ILE B 1 149 ? -0.911 -1.531 9.492 1 84.88 149 ILE B O 1
ATOM 3145 N N . VAL B 1 150 ? 0.314 -3.393 9.797 1 86.62 150 VAL B N 1
ATOM 3146 C CA . VAL B 1 150 ? 0.291 -3.242 11.242 1 86.62 150 VAL B CA 1
ATOM 3147 C C . VAL B 1 150 ? 1.087 -2.004 11.648 1 86.62 150 VAL B C 1
ATOM 3149 O O . VAL B 1 150 ? 0.603 -1.172 12.422 1 86.62 150 VAL B O 1
ATOM 3152 N N . ALA B 1 151 ? 2.238 -1.9 11.094 1 88.25 151 ALA B N 1
ATOM 3153 C CA . ALA B 1 151 ? 3.082 -0.74 11.375 1 88.25 151 ALA B CA 1
ATOM 3154 C C . ALA B 1 151 ? 2.424 0.546 10.883 1 88.25 151 ALA B C 1
ATOM 3156 O O . ALA B 1 151 ? 2.498 1.582 11.547 1 88.25 151 ALA B O 1
ATOM 3157 N N . LYS B 1 152 ? 1.842 0.487 9.766 1 89.25 152 LYS B N 1
ATOM 3158 C CA . LYS B 1 152 ? 1.14 1.646 9.219 1 89.25 152 LYS B CA 1
ATOM 3159 C C . LYS B 1 152 ? 0.024 2.102 10.156 1 89.25 152 LYS B C 1
ATOM 3161 O O . LYS B 1 152 ? -0.123 3.299 10.414 1 89.25 152 LYS B O 1
ATOM 3166 N N . LYS B 1 153 ? -0.758 1.203 10.602 1 87.44 153 LYS B N 1
ATOM 3167 C CA . LYS B 1 153 ? -1.848 1.525 11.516 1 87.44 153 LYS B CA 1
ATOM 3168 C C . LYS B 1 153 ? -1.319 2.191 12.781 1 87.44 153 LYS B C 1
ATOM 3170 O O . LYS B 1 153 ? -1.881 3.186 13.25 1 87.44 153 LYS B O 1
ATOM 3175 N N . ARG B 1 154 ? -0.293 1.625 13.281 1 89.81 154 ARG B N 1
ATOM 3176 C CA . ARG B 1 154 ? 0.292 2.176 14.5 1 89.81 154 ARG B CA 1
ATOM 3177 C C . ARG B 1 154 ? 0.796 3.596 14.273 1 89.81 154 ARG B C 1
ATOM 3179 O O . ARG B 1 154 ? 0.573 4.48 15.102 1 89.81 154 ARG B O 1
ATOM 3186 N N . MET B 1 155 ? 1.449 3.793 13.211 1 93 155 MET B N 1
ATOM 3187 C CA . MET B 1 155 ? 1.938 5.129 12.891 1 93 155 MET B CA 1
ATOM 3188 C C . MET B 1 155 ? 0.78 6.109 12.734 1 93 155 MET B C 1
ATOM 3190 O O . MET B 1 155 ? 0.85 7.242 13.227 1 93 155 MET B O 1
ATOM 3194 N N . MET B 1 156 ? -0.26 5.664 12.117 1 92.06 156 MET B N 1
ATOM 3195 C CA . MET B 1 156 ? -1.435 6.512 11.938 1 92.06 156 MET B CA 1
ATOM 3196 C C . MET B 1 156 ? -2.045 6.891 13.281 1 92.06 156 MET B C 1
ATOM 3198 O O . MET B 1 156 ? -2.498 8.023 13.461 1 92.06 156 MET B O 1
ATOM 3202 N N . GLU B 1 157 ? -2.055 5.945 14.148 1 92 157 GLU B N 1
ATOM 3203 C CA . GLU B 1 157 ? -2.543 6.242 15.492 1 92 157 GLU B CA 1
ATOM 3204 C C . GLU B 1 157 ? -1.715 7.344 16.156 1 92 157 GLU B C 1
ATOM 3206 O O . GLU B 1 157 ? -2.262 8.227 16.812 1 92 157 GLU B O 1
ATOM 3211 N N . VAL B 1 158 ? -0.485 7.258 15.977 1 95.69 158 VAL B N 1
ATOM 3212 C CA . VAL B 1 158 ? 0.406 8.273 16.531 1 95.69 158 VAL B CA 1
ATOM 3213 C C . VAL B 1 158 ? 0.122 9.625 15.875 1 95.69 158 VAL B C 1
ATOM 3215 O O . VAL B 1 158 ? 0.041 10.641 16.562 1 95.69 158 VAL B O 1
ATOM 3218 N N . PHE B 1 159 ? -0.042 9.625 14.578 1 95.88 159 PHE B N 1
ATOM 3219 C CA . PHE B 1 159 ? -0.349 10.867 13.867 1 95.88 159 PHE B CA 1
ATOM 3220 C C . PHE B 1 159 ? -1.638 11.484 14.391 1 95.88 159 PHE B C 1
ATOM 3222 O O . PHE B 1 159 ? -1.728 12.703 14.547 1 95.88 159 PHE B O 1
ATOM 3229 N N . MET B 1 160 ? -2.604 10.656 14.703 1 93.81 160 MET B N 1
ATOM 3230 C CA . MET B 1 160 ? -3.883 11.133 15.219 1 93.81 160 MET B CA 1
ATOM 3231 C C . MET B 1 160 ? -3.705 11.812 16.578 1 93.81 160 MET B C 1
ATOM 3233 O O . MET B 1 160 ? -4.387 12.789 16.875 1 93.81 160 MET B O 1
ATOM 3237 N N . GLU B 1 161 ? -2.873 11.234 17.266 1 94.5 161 GLU B N 1
ATOM 3238 C CA . GLU B 1 161 ? -2.59 11.828 18.578 1 94.5 161 GLU B CA 1
ATOM 3239 C C . GLU B 1 161 ? -1.845 13.148 18.422 1 94.5 161 GLU B C 1
ATOM 3241 O O . GLU B 1 161 ? -2.184 14.133 19.094 1 94.5 161 GLU B O 1
ATOM 3246 N N . LEU B 1 162 ? -0.955 13.211 17.578 1 96.31 162 LEU B N 1
ATOM 3247 C CA . LEU B 1 162 ? -0.054 14.352 17.453 1 96.31 162 LEU B CA 1
ATOM 3248 C C . LEU B 1 162 ? -0.724 15.5 16.703 1 96.31 162 LEU B C 1
ATOM 3250 O O . LEU B 1 162 ? -0.328 16.656 16.859 1 96.31 162 LEU B O 1
ATOM 3254 N N . LYS B 1 163 ? -1.719 15.195 15.953 1 94.88 163 LYS B N 1
ATOM 3255 C CA . LYS B 1 163 ? -2.334 16.219 15.117 1 94.88 163 LYS B CA 1
ATOM 3256 C C . LYS B 1 163 ? -3.09 17.234 15.969 1 94.88 163 LYS B C 1
ATOM 3258 O O . LYS B 1 163 ? -3.471 18.312 15.477 1 94.88 163 LYS B O 1
ATOM 3263 N N . ARG B 1 164 ? -3.309 16.953 17.188 1 92.5 164 ARG B N 1
ATOM 3264 C CA . ARG B 1 164 ? -4 17.859 18.094 1 92.5 164 ARG B CA 1
ATOM 3265 C C . ARG B 1 164 ? -3.166 19.109 18.375 1 92.5 164 ARG B C 1
ATOM 3267 O O . ARG B 1 164 ? -3.711 20.172 18.641 1 92.5 164 ARG B O 1
ATOM 3274 N N . GLU B 1 165 ? -1.88 18.922 18.25 1 93.31 165 GLU B N 1
ATOM 3275 C CA . GLU B 1 165 ? -0.997 20.016 18.625 1 93.31 165 GLU B CA 1
ATOM 3276 C C . GLU B 1 165 ? -0.055 20.375 17.469 1 93.31 165 GLU B C 1
ATOM 3278 O O . GLU B 1 165 ? 0.773 21.281 17.609 1 93.31 165 GLU B O 1
ATOM 3283 N N . ARG B 1 166 ? -0.134 19.656 16.438 1 94.81 166 ARG B N 1
ATOM 3284 C CA . ARG B 1 166 ? 0.775 19.828 15.32 1 94.81 166 ARG B CA 1
ATOM 3285 C C . ARG B 1 166 ? 0.031 19.703 13.992 1 94.81 166 ARG B C 1
ATOM 3287 O O . ARG B 1 166 ? -1.045 19.109 13.93 1 94.81 166 ARG B O 1
ATOM 3294 N N . ASN B 1 167 ? 0.588 20.375 13.023 1 97 167 ASN B N 1
ATOM 3295 C CA . ASN B 1 167 ? 0.121 20.141 11.664 1 97 167 ASN B CA 1
ATOM 3296 C C . ASN B 1 167 ? 0.963 19.094 10.945 1 97 167 ASN B C 1
ATOM 3298 O O . ASN B 1 167 ? 2.189 19.219 10.883 1 97 167 ASN B O 1
ATOM 3302 N N . ILE B 1 168 ? 0.328 18.062 10.5 1 97.19 168 ILE B N 1
ATOM 3303 C CA . ILE B 1 168 ? 1.023 16.953 9.844 1 97.19 168 ILE B CA 1
ATOM 3304 C C . ILE B 1 168 ? 0.555 16.844 8.398 1 97.19 168 ILE B C 1
ATOM 3306 O O . ILE B 1 168 ? -0.647 16.766 8.133 1 97.19 168 ILE B O 1
ATOM 3310 N N . VAL B 1 169 ? 1.449 16.875 7.48 1 96.81 169 VAL B N 1
ATOM 3311 C CA . VAL B 1 169 ? 1.153 16.703 6.062 1 96.81 169 VAL B CA 1
ATOM 3312 C C . VAL B 1 169 ? 1.822 15.445 5.535 1 96.81 169 VAL B C 1
ATOM 3314 O O . VAL B 1 169 ? 3.051 15.336 5.535 1 96.81 169 VAL B O 1
ATOM 3317 N N . ILE B 1 170 ? 1.009 14.531 5.109 1 96.06 170 ILE B N 1
ATOM 3318 C CA . ILE B 1 170 ? 1.504 13.266 4.582 1 96.06 170 ILE B CA 1
ATOM 3319 C C . ILE B 1 170 ? 1.421 13.281 3.055 1 96.06 170 ILE B C 1
ATOM 3321 O O . ILE B 1 170 ? 0.344 13.469 2.488 1 96.06 170 ILE B O 1
ATOM 3325 N N . VAL B 1 171 ? 2.516 13.156 2.438 1 95.75 171 VAL B N 1
ATOM 3326 C CA . VAL B 1 171 ? 2.6 13.023 0.987 1 95.75 171 VAL B CA 1
ATOM 3327 C C . VAL B 1 171 ? 2.799 11.555 0.612 1 95.75 171 VAL B C 1
ATOM 3329 O O . VAL B 1 171 ? 3.773 10.93 1.033 1 95.75 171 VAL B O 1
ATOM 3332 N N . SER B 1 172 ? 1.862 11.008 -0.099 1 92.88 172 SER B N 1
ATOM 3333 C CA . SER B 1 172 ? 1.939 9.562 -0.315 1 92.88 172 SER B CA 1
ATOM 3334 C C . SER B 1 172 ? 1.217 9.156 -1.596 1 92.88 172 SER B C 1
ATOM 3336 O O . SER B 1 172 ? 0.34 9.883 -2.076 1 92.88 172 SER B O 1
ATOM 3338 N N . HIS B 1 173 ? 1.659 8.008 -2.104 1 88.38 173 HIS B N 1
ATOM 3339 C CA . HIS B 1 173 ? 0.922 7.395 -3.201 1 88.38 173 HIS B CA 1
ATOM 3340 C C . HIS B 1 173 ? -0.033 6.32 -2.689 1 88.38 173 HIS B C 1
ATOM 3342 O O . HIS B 1 173 ? -0.816 5.762 -3.461 1 88.38 173 HIS B O 1
ATOM 3348 N N . VAL B 1 174 ? 0.124 5.988 -1.421 1 75.75 174 VAL B N 1
ATOM 3349 C CA . VAL B 1 174 ? -0.685 4.93 -0.824 1 75.75 174 VAL B CA 1
ATOM 3350 C C . VAL B 1 174 ? -2.018 5.508 -0.348 1 75.75 174 VAL B C 1
ATOM 3352 O O . VAL B 1 174 ? -2.051 6.547 0.31 1 75.75 174 VAL B O 1
ATOM 3355 N N . PHE B 1 175 ? -3.035 4.762 -0.748 1 69.25 175 PHE B N 1
ATOM 3356 C CA . PHE B 1 175 ? -4.398 5.176 -0.441 1 69.25 175 PHE B CA 1
ATOM 3357 C C . PHE B 1 175 ? -5.008 4.281 0.632 1 69.25 175 PHE B C 1
ATOM 3359 O O . PHE B 1 175 ? -5.027 3.057 0.491 1 69.25 175 PHE B O 1
ATOM 3366 N N . THR B 1 176 ? -4.879 4.578 1.899 1 67.19 176 THR B N 1
ATOM 3367 C CA . THR B 1 176 ? -5.52 3.809 2.961 1 67.19 176 THR B CA 1
ATOM 3368 C C . THR B 1 176 ? -6.789 4.5 3.443 1 67.19 176 THR B C 1
ATOM 3370 O O . THR B 1 176 ? -7.098 5.613 3.012 1 67.19 176 THR B O 1
ATOM 3373 N N . ASN B 1 177 ? -7.578 3.678 4.125 1 67.06 177 ASN B N 1
ATOM 3374 C CA . ASN B 1 177 ? -8.766 4.285 4.707 1 67.06 177 ASN B CA 1
ATOM 3375 C C . ASN B 1 177 ? -8.414 5.43 5.648 1 67.06 177 ASN B C 1
ATOM 3377 O O . ASN B 1 177 ? -7.605 5.258 6.566 1 67.06 177 ASN B O 1
ATOM 3381 N N . ILE B 1 178 ? -8.562 6.59 5.211 1 68.88 178 ILE B N 1
ATOM 3382 C CA . ILE B 1 178 ? -8.289 7.812 5.953 1 68.88 178 ILE B CA 1
ATOM 3383 C C . ILE B 1 178 ? -9.531 8.227 6.746 1 68.88 178 ILE B C 1
ATOM 3385 O O . ILE B 1 178 ? -10.539 8.633 6.164 1 68.88 178 ILE B O 1
ATOM 3389 N N . GLU B 1 179 ? -9.43 7.551 8.039 1 67.94 179 GLU B N 1
ATOM 3390 C CA . GLU B 1 179 ? -10.5 7.988 8.93 1 67.94 179 GLU B CA 1
ATOM 3391 C C . GLU B 1 179 ? -10.07 9.203 9.75 1 67.94 179 GLU B C 1
ATOM 3393 O O . GLU B 1 179 ? -8.914 9.305 10.164 1 67.94 179 GLU B O 1
ATOM 3398 N N . GLU B 1 180 ? -10.625 10.43 9.359 1 82.69 180 GLU B N 1
ATOM 3399 C CA . GLU B 1 180 ? -10.516 11.602 10.227 1 82.69 180 GLU B CA 1
ATOM 3400 C C . GLU B 1 180 ? -9.383 12.516 9.789 1 82.69 180 GLU B C 1
ATOM 3402 O O . GLU B 1 180 ? -8.57 12.945 10.609 1 82.69 180 GLU B O 1
ATOM 3407 N N . ILE B 1 181 ? -9.172 12.664 8.625 1 90.25 181 ILE B N 1
ATOM 3408 C CA . ILE B 1 181 ? -8.219 13.648 8.125 1 90.25 181 ILE B CA 1
ATOM 3409 C C . ILE B 1 181 ? -8.898 15.008 7.988 1 90.25 181 ILE B C 1
ATOM 3411 O O . ILE B 1 181 ? -10.125 15.094 7.957 1 90.25 181 ILE B O 1
ATOM 3415 N N . ASP B 1 182 ? -8.117 16 7.941 1 94.12 182 ASP B N 1
ATOM 3416 C CA . ASP B 1 182 ? -8.672 17.359 7.953 1 94.12 182 ASP B CA 1
ATOM 3417 C C . ASP B 1 182 ? -8.672 17.953 6.551 1 94.12 182 ASP B C 1
ATOM 3419 O O . ASP B 1 182 ? -9.477 18.844 6.254 1 94.12 182 ASP B O 1
ATOM 3423 N N . SER B 1 183 ? -7.805 17.484 5.75 1 95.25 183 SER B N 1
ATOM 3424 C CA . SER B 1 183 ? -7.777 17.938 4.363 1 95.25 183 SER B CA 1
ATOM 3425 C C . SER B 1 183 ? -7.07 16.922 3.467 1 95.25 183 SER B C 1
ATOM 3427 O O . SER B 1 183 ? -6.266 16.125 3.943 1 95.25 183 SER B O 1
ATOM 3429 N N . LEU B 1 184 ? -7.438 16.984 2.191 1 94.81 184 LEU B N 1
ATOM 3430 C CA . LEU B 1 184 ? -6.898 16.062 1.193 1 94.81 184 LEU B CA 1
ATOM 3431 C C . LEU B 1 184 ? -6.672 16.766 -0.136 1 94.81 184 LEU B C 1
ATOM 3433 O O . LEU B 1 184 ? -7.562 17.469 -0.636 1 94.81 184 LEU B O 1
ATOM 3437 N N . VAL B 1 185 ? -5.48 16.625 -0.637 1 95.81 185 VAL B N 1
ATOM 3438 C CA . VAL B 1 185 ? -5.164 17.109 -1.98 1 95.81 185 VAL B CA 1
ATOM 3439 C C . VAL B 1 185 ? -4.797 15.914 -2.871 1 95.81 185 VAL B C 1
ATOM 3441 O O . VAL B 1 185 ? -4.07 15.016 -2.445 1 95.81 185 VAL B O 1
ATOM 3444 N N . VAL B 1 186 ? -5.352 15.906 -4.031 1 94.69 186 VAL B N 1
ATOM 3445 C CA . VAL B 1 186 ? -5 14.898 -5.023 1 94.69 186 VAL B CA 1
ATOM 3446 C C . VAL B 1 186 ? -4.199 15.531 -6.156 1 94.69 186 VAL B C 1
ATOM 3448 O O . VAL B 1 186 ? -4.695 16.422 -6.848 1 94.69 186 VAL B O 1
ATOM 3451 N N . LEU B 1 187 ? -3.002 15.078 -6.289 1 95.31 187 LEU B N 1
ATOM 3452 C CA . LEU B 1 187 ? -2.127 15.531 -7.363 1 95.31 187 LEU B CA 1
ATOM 3453 C C . LEU B 1 187 ? -2.055 14.5 -8.484 1 95.31 187 LEU B C 1
ATOM 3455 O O . LEU B 1 187 ? -1.941 13.297 -8.219 1 95.31 187 LEU B O 1
ATOM 3459 N N . TYR B 1 188 ? -2.152 15 -9.703 1 93.44 188 TYR B N 1
ATOM 3460 C CA . TYR B 1 188 ? -2.061 14.148 -10.875 1 93.44 188 TYR B CA 1
ATOM 3461 C C . TYR B 1 188 ? -1.424 14.891 -12.047 1 93.44 188 TYR B C 1
ATOM 3463 O O . TYR B 1 188 ? -1.913 15.945 -12.461 1 93.44 188 TYR B O 1
ATOM 3471 N N . ASN B 1 189 ? -0.394 14.367 -12.547 1 92.44 189 ASN B N 1
ATOM 3472 C CA . ASN B 1 189 ? 0.321 14.945 -13.68 1 92.44 189 ASN B CA 1
ATOM 3473 C C . ASN B 1 189 ? 0.647 16.422 -13.445 1 92.44 189 ASN B C 1
ATOM 3475 O O . ASN B 1 189 ? 0.436 17.25 -14.32 1 92.44 189 ASN B O 1
ATOM 3479 N N . GLY B 1 190 ? 1.061 16.672 -12.234 1 95.69 190 GLY B N 1
ATOM 3480 C CA . GLY B 1 190 ? 1.539 18 -11.891 1 95.69 190 GLY B CA 1
ATOM 3481 C C . GLY B 1 190 ? 0.419 18.984 -11.625 1 95.69 190 GLY B C 1
ATOM 3482 O O . GLY B 1 190 ? 0.656 20.188 -11.531 1 95.69 190 GLY B O 1
ATOM 3483 N N . LYS B 1 191 ? -0.828 18.5 -11.562 1 96.44 191 LYS B N 1
ATOM 3484 C CA . LYS B 1 191 ? -1.985 19.359 -11.336 1 96.44 191 LYS B CA 1
ATOM 3485 C C . LYS B 1 191 ? -2.787 18.891 -10.125 1 96.44 191 LYS B C 1
ATOM 3487 O O . LYS B 1 191 ? -2.75 17.719 -9.766 1 96.44 191 LYS B O 1
ATOM 3492 N N . VAL B 1 192 ? -3.51 19.828 -9.523 1 96.75 192 VAL B N 1
ATOM 3493 C CA . VAL B 1 192 ? -4.422 19.484 -8.438 1 96.75 192 VAL B CA 1
ATOM 3494 C C . VAL B 1 192 ? -5.766 19.047 -9.016 1 96.75 192 VAL B C 1
ATOM 3496 O O . VAL B 1 192 ? -6.457 19.844 -9.664 1 96.75 192 VAL B O 1
ATOM 3499 N N . LEU B 1 193 ? -6.09 17.891 -8.773 1 94.31 193 LEU B N 1
ATOM 3500 C CA . LEU B 1 193 ? -7.379 17.375 -9.227 1 94.31 193 LEU B CA 1
ATOM 3501 C C . LEU B 1 193 ? -8.477 17.703 -8.227 1 94.31 193 LEU B C 1
ATOM 3503 O O . LEU B 1 193 ? -9.617 18 -8.617 1 94.31 193 LEU B O 1
ATOM 3507 N N . ARG B 1 194 ? -8.203 17.578 -6.988 1 94.06 194 ARG B N 1
ATOM 3508 C CA . ARG B 1 194 ? -9.156 17.828 -5.914 1 94.06 194 ARG B CA 1
ATOM 3509 C C . ARG B 1 194 ? -8.461 18.406 -4.684 1 94.06 194 ARG B C 1
ATOM 3511 O O . ARG B 1 194 ? -7.312 18.047 -4.395 1 94.06 194 ARG B O 1
ATOM 3518 N N . ASN B 1 195 ? -9.055 19.266 -4.082 1 96.44 195 ASN B N 1
ATOM 3519 C CA . ASN B 1 195 ? -8.695 19.766 -2.764 1 96.44 195 ASN B CA 1
ATOM 3520 C C . ASN B 1 195 ? -9.898 19.781 -1.82 1 96.44 195 ASN B C 1
ATOM 3522 O O . ASN B 1 195 ? -10.789 20.625 -1.944 1 96.44 195 ASN B O 1
ATOM 3526 N N . LEU B 1 196 ? -9.914 18.781 -0.936 1 93.81 196 LEU B N 1
ATOM 3527 C CA . LEU B 1 196 ? -11.086 18.562 -0.095 1 93.81 196 LEU B CA 1
ATOM 3528 C C . LEU B 1 196 ? -10.805 18.953 1.352 1 93.81 196 LEU B C 1
ATOM 3530 O O . LEU B 1 196 ? -9.688 18.734 1.846 1 93.81 196 LEU B O 1
ATOM 3534 N N . HIS B 1 197 ? -11.906 19.531 2.016 1 93.12 197 HIS B N 1
ATOM 3535 C CA . HIS B 1 197 ? -11.852 19.922 3.422 1 93.12 197 HIS B CA 1
ATOM 3536 C C . HIS B 1 197 ? -13.172 19.609 4.121 1 93.12 197 HIS B C 1
ATOM 3538 O O . HIS B 1 197 ? -14.219 19.516 3.475 1 93.12 197 HIS B O 1
ATOM 3544 N N . GLY B 1 198 ? -13.102 19.422 5.43 1 85.56 198 GLY B N 1
ATOM 3545 C CA . GLY B 1 198 ? -14.297 19.328 6.254 1 85.56 198 GLY B CA 1
ATOM 3546 C C . GLY B 1 198 ? -15.289 18.297 5.746 1 85.56 198 GLY B C 1
ATOM 3547 O O . GLY B 1 198 ? -14.93 17.141 5.539 1 85.56 198 GLY B O 1
ATOM 3548 N N . LYS B 1 199 ? -16.469 18.781 5.395 1 82.56 199 LYS B N 1
ATOM 3549 C CA . LYS B 1 199 ? -17.578 17.906 5.027 1 82.56 199 LYS B CA 1
ATOM 3550 C C . LYS B 1 199 ? -17.328 17.25 3.674 1 82.56 199 LYS B C 1
ATOM 3552 O O . LYS B 1 199 ? -17.875 16.188 3.391 1 82.56 199 LYS B O 1
ATOM 3557 N N . GLU B 1 200 ? -16.469 17.906 2.834 1 87.38 200 GLU B N 1
ATOM 3558 C CA . GLU B 1 200 ? -16.188 17.359 1.51 1 87.38 200 GLU B CA 1
ATOM 3559 C C . GLU B 1 200 ? -15.484 16.016 1.604 1 87.38 200 GLU B C 1
ATOM 3561 O O . GLU B 1 200 ? -15.5 15.234 0.653 1 87.38 200 GLU B O 1
ATOM 3566 N N . LEU B 1 201 ? -14.93 15.758 2.811 1 87 201 LEU B N 1
ATOM 3567 C CA . LEU B 1 201 ? -14.141 14.547 2.992 1 87 201 LEU B CA 1
ATOM 3568 C C . LEU B 1 201 ? -15.055 13.328 3.158 1 87 201 LEU B C 1
ATOM 3570 O O . LEU B 1 201 ? -14.602 12.188 3.012 1 87 201 LEU B O 1
ATOM 3574 N N . GLN B 1 202 ? -16.234 13.547 3.418 1 78 202 GLN B N 1
ATOM 3575 C CA . GLN B 1 202 ? -17.188 12.453 3.607 1 78 202 GLN B CA 1
ATOM 3576 C C . GLN B 1 202 ? -17.516 11.773 2.281 1 78 202 GLN B C 1
ATOM 3578 O O . GLN B 1 202 ? -18.016 10.648 2.262 1 78 202 GLN B O 1
ATOM 3583 N N . ASP B 1 203 ? -17.141 12.398 1.161 1 77.38 203 ASP B N 1
ATOM 3584 C CA . ASP B 1 203 ? -17.5 11.922 -0.168 1 77.38 203 ASP B CA 1
ATOM 3585 C C . ASP B 1 203 ? -16.469 10.922 -0.7 1 77.38 203 ASP B C 1
ATOM 3587 O O . ASP B 1 203 ? -16.703 10.273 -1.722 1 77.38 203 ASP B O 1
ATOM 3591 N N . ILE B 1 204 ? -15.383 10.773 -0.083 1 80.44 204 ILE B N 1
ATOM 3592 C CA . ILE B 1 204 ? -14.289 9.992 -0.657 1 80.44 204 ILE B CA 1
ATOM 3593 C C . ILE B 1 204 ? -14.383 8.547 -0.179 1 80.44 204 ILE B C 1
ATOM 3595 O O . ILE B 1 204 ? -13.602 7.695 -0.612 1 80.44 204 ILE B O 1
ATOM 3599 N N . GLY B 1 205 ? -15.406 8.203 0.467 1 78 205 GLY B N 1
ATOM 3600 C CA . GLY B 1 205 ? -15.688 6.863 0.948 1 78 205 GLY B CA 1
ATOM 3601 C C . GLY B 1 205 ? -17.141 6.672 1.345 1 78 205 GLY B C 1
ATOM 3602 O O . GLY B 1 205 ? -17.953 7.598 1.243 1 78 205 GLY B O 1
ATOM 3603 N N . GLY B 1 206 ? -17.375 5.391 1.528 1 84.75 206 GLY B N 1
ATOM 3604 C CA . GLY B 1 206 ? -18.734 5.105 1.975 1 84.75 206 GLY B CA 1
ATOM 3605 C C . GLY B 1 206 ? -19.281 3.809 1.412 1 84.75 206 GLY B C 1
ATOM 3606 O O . GLY B 1 206 ? -18.641 2.758 1.52 1 84.75 206 GLY B O 1
ATOM 3607 N N . PHE B 1 207 ? -20.5 3.963 0.884 1 89.5 207 PHE B N 1
ATOM 3608 C CA . PHE B 1 207 ? -21.156 2.727 0.476 1 89.5 207 PHE B CA 1
ATOM 3609 C C . PHE B 1 207 ? -21.859 2.906 -0.862 1 89.5 207 PHE B C 1
ATOM 3611 O O . PHE B 1 207 ? -22.141 4.035 -1.278 1 89.5 207 PHE B O 1
ATOM 3618 N N . LYS B 1 208 ? -22 1.805 -1.53 1 91.38 208 LYS B N 1
ATOM 3619 C CA . LYS B 1 208 ? -22.781 1.675 -2.75 1 91.38 208 LYS B CA 1
ATOM 3620 C C . LYS B 1 208 ? -23.828 0.568 -2.613 1 91.38 208 LYS B C 1
ATOM 3622 O O . LYS B 1 208 ? -23.484 -0.594 -2.389 1 91.38 208 LYS B O 1
ATOM 3627 N N . ALA B 1 209 ? -25.062 1.021 -2.693 1 95.25 209 ALA B N 1
ATOM 3628 C CA . ALA B 1 209 ? -26.156 0.053 -2.623 1 95.25 209 ALA B CA 1
ATOM 3629 C C . ALA B 1 209 ? -26.734 -0.214 -4.008 1 95.25 209 ALA B C 1
ATOM 3631 O O . ALA B 1 209 ? -27.062 0.722 -4.738 1 95.25 209 ALA B O 1
ATOM 3632 N N . VAL B 1 210 ? -26.781 -1.467 -4.312 1 95.31 210 VAL B N 1
ATOM 3633 C CA . VAL B 1 210 ? -27.359 -1.878 -5.59 1 95.31 210 VAL B CA 1
ATOM 3634 C C . VAL B 1 210 ? -28.734 -2.508 -5.355 1 95.31 210 VAL B C 1
ATOM 3636 O O . VAL B 1 210 ? -28.891 -3.393 -4.512 1 95.31 210 VAL B O 1
ATOM 3639 N N . PHE B 1 211 ? -29.672 -2.035 -6.145 1 95.88 211 PHE B N 1
ATOM 3640 C CA . PHE B 1 211 ? -31.031 -2.535 -5.984 1 95.88 211 PHE B CA 1
ATOM 3641 C C . PHE B 1 211 ? -31.375 -3.525 -7.094 1 95.88 211 PHE B C 1
ATOM 3643 O O . PHE B 1 211 ? -30.625 -3.674 -8.055 1 95.88 211 PHE B O 1
ATOM 3650 N N . SER B 1 212 ? -32.469 -4.254 -6.863 1 92.62 212 SER B N 1
ATOM 3651 C CA . SER B 1 212 ? -32.906 -5.332 -7.754 1 92.62 212 SER B CA 1
ATOM 3652 C C . SER B 1 212 ? -33.156 -4.816 -9.164 1 92.62 212 SER B C 1
ATOM 3654 O O . SER B 1 212 ? -33 -5.547 -10.141 1 92.62 212 SER B O 1
ATOM 3656 N N . ASP B 1 213 ? -33.531 -3.539 -9.242 1 92.94 213 ASP B N 1
ATOM 3657 C CA . ASP B 1 213 ? -33.844 -2.977 -10.555 1 92.94 213 ASP B CA 1
ATOM 3658 C C . ASP B 1 213 ? -32.594 -2.457 -11.234 1 92.94 213 ASP B C 1
ATOM 3660 O O . ASP B 1 213 ? -32.656 -1.856 -12.312 1 92.94 213 ASP B O 1
ATOM 3664 N N . GLY B 1 214 ? -31.484 -2.602 -10.625 1 92.06 214 GLY B N 1
ATOM 3665 C CA . GLY B 1 214 ? -30.203 -2.174 -11.195 1 92.06 214 GLY B CA 1
ATOM 3666 C C . GLY B 1 214 ? -29.812 -0.774 -10.773 1 92.06 214 GLY B C 1
ATOM 3667 O O . GLY B 1 214 ? -28.688 -0.34 -11.031 1 92.06 214 GLY B O 1
ATOM 3668 N N . SER B 1 215 ? -30.75 -0.094 -10.156 1 94.81 215 SER B N 1
ATOM 3669 C CA . SER B 1 215 ? -30.406 1.248 -9.695 1 94.81 215 SER B CA 1
ATOM 3670 C C . SER B 1 215 ? -29.375 1.205 -8.578 1 94.81 215 SER B C 1
ATOM 3672 O O . SER B 1 215 ? -29.25 0.199 -7.875 1 94.81 215 SER B O 1
ATOM 3674 N N . VAL B 1 216 ? -28.641 2.275 -8.547 1 95 216 VAL B N 1
ATOM 3675 C CA . VAL B 1 216 ? -27.547 2.33 -7.586 1 95 216 VAL B CA 1
ATOM 3676 C C . VAL B 1 216 ? -27.656 3.6 -6.746 1 95 216 VAL B C 1
ATOM 3678 O O . VAL B 1 216 ? -27.984 4.668 -7.266 1 95 216 VAL B O 1
ATOM 3681 N N . VAL B 1 217 ? -27.531 3.449 -5.406 1 94.62 217 VAL B N 1
ATOM 3682 C CA . VAL B 1 217 ? -27.453 4.574 -4.48 1 94.62 217 VAL B CA 1
ATOM 3683 C C . VAL B 1 217 ? -26.047 4.656 -3.881 1 94.62 217 VAL B C 1
ATOM 3685 O O . VAL B 1 217 ? -25.594 3.713 -3.232 1 94.62 217 VAL B O 1
ATOM 3688 N N . VAL B 1 218 ? -25.438 5.836 -4.148 1 89.75 218 VAL B N 1
ATOM 3689 C CA . VAL B 1 218 ? -24.078 5.992 -3.656 1 89.75 218 VAL B CA 1
ATOM 3690 C C . VAL B 1 218 ? -24.047 7.059 -2.564 1 89.75 218 VAL B C 1
ATOM 3692 O O . VAL B 1 218 ? -24.406 8.219 -2.805 1 89.75 218 VAL B O 1
ATOM 3695 N N . ASN B 1 219 ? -23.641 6.707 -1.41 1 88.94 219 ASN B N 1
ATOM 3696 C CA . ASN B 1 219 ? -23.391 7.582 -0.273 1 88.94 219 ASN B CA 1
ATOM 3697 C C . ASN B 1 219 ? -24.578 8.492 0.016 1 88.94 219 ASN B C 1
ATOM 3699 O O . ASN B 1 219 ? -24.406 9.672 0.323 1 88.94 219 ASN B O 1
ATOM 3703 N N . ASP B 1 220 ? -25.719 8.023 -0.175 1 91.38 220 ASP B N 1
ATOM 3704 C CA . ASP B 1 220 ? -26.953 8.734 0.132 1 91.38 220 ASP B CA 1
ATOM 3705 C C . ASP B 1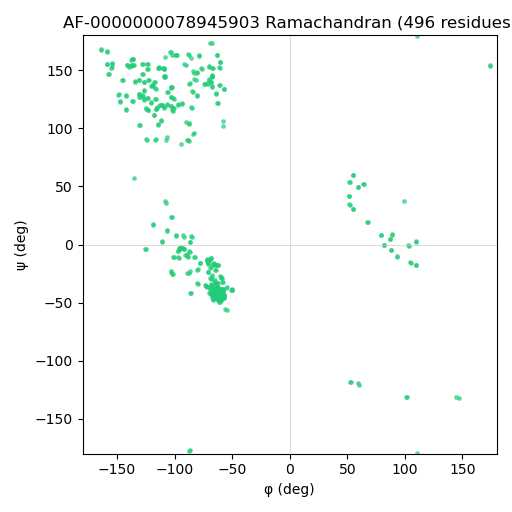 220 ? -27.844 7.91 1.057 1 91.38 220 ASP B C 1
ATOM 3707 O O . ASP B 1 220 ? -28.703 7.152 0.592 1 91.38 220 ASP B O 1
ATOM 3711 N N . LEU B 1 221 ? -27.531 8.25 2.244 1 92.56 221 LEU B N 1
ATOM 3712 C CA . LEU B 1 221 ? -28.219 7.477 3.27 1 92.56 221 LEU B CA 1
ATOM 3713 C C . LEU B 1 221 ? -29.734 7.734 3.219 1 92.56 221 LEU B C 1
ATOM 3715 O O . LEU B 1 221 ? -30.531 6.809 3.398 1 92.56 221 LEU B O 1
ATOM 3719 N N . ASP B 1 222 ? -30.125 8.906 2.959 1 95.06 222 ASP B N 1
ATOM 3720 C CA . ASP B 1 222 ? -31.547 9.266 2.908 1 95.06 222 ASP B CA 1
ATOM 3721 C C . ASP B 1 222 ? -32.25 8.523 1.777 1 95.06 222 ASP B C 1
ATOM 3723 O O . ASP B 1 222 ? -33.344 7.969 1.976 1 95.06 222 ASP B O 1
ATOM 3727 N N . GLU B 1 223 ? -31.594 8.5 0.72 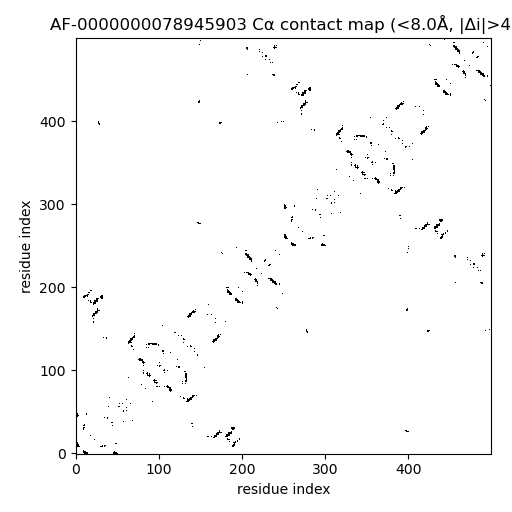1 96.06 223 GLU B N 1
ATOM 3728 C CA . GLU B 1 223 ? -32.188 7.797 -0.415 1 96.06 223 GLU B CA 1
ATOM 3729 C C . GLU B 1 223 ? -32.281 6.301 -0.144 1 96.06 223 GLU B C 1
ATOM 3731 O O . GLU B 1 223 ? -33.281 5.668 -0.478 1 96.06 223 GLU B O 1
ATOM 3736 N N . LEU B 1 224 ? -31.266 5.766 0.412 1 96.12 224 LEU B N 1
ATOM 3737 C CA . LEU B 1 224 ? -31.266 4.348 0.744 1 96.12 224 LEU B CA 1
ATOM 3738 C C . LEU B 1 224 ? -32.438 4.004 1.66 1 96.12 224 LEU B C 1
ATOM 3740 O O . LEU B 1 224 ? -33.188 3.066 1.386 1 96.12 224 LEU B O 1
ATOM 3744 N N . VAL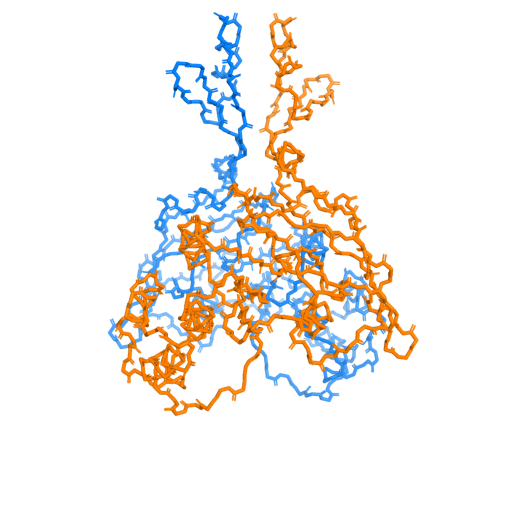 B 1 225 ? -32.625 4.812 2.662 1 96.25 225 VAL B N 1
ATOM 3745 C CA . VAL B 1 225 ? -33.656 4.578 3.664 1 96.25 225 VAL B CA 1
ATOM 3746 C C . VAL B 1 225 ? -35.062 4.719 3.025 1 96.25 225 VAL B C 1
ATOM 3748 O O . VAL B 1 225 ? -35.938 3.883 3.242 1 96.25 225 VAL B O 1
ATOM 3751 N N . GLU B 1 226 ? -35.188 5.742 2.283 1 96.56 226 GLU B N 1
ATOM 3752 C CA . GLU B 1 226 ? -36.469 5.992 1.635 1 96.56 226 GLU B CA 1
ATOM 3753 C C . GLU B 1 226 ? -36.844 4.844 0.708 1 96.56 226 GLU B C 1
ATOM 3755 O O . GLU B 1 226 ? -38 4.41 0.696 1 96.56 226 GLU B O 1
ATOM 3760 N N . ARG B 1 227 ? -35.906 4.328 -0.006 1 96.44 227 ARG B N 1
ATOM 3761 C CA . ARG B 1 227 ? -36.156 3.236 -0.937 1 96.44 227 ARG B CA 1
ATOM 3762 C C . ARG B 1 227 ? -36.562 1.967 -0.192 1 96.44 227 ARG B C 1
ATOM 3764 O O . ARG B 1 227 ? -37.5 1.276 -0.587 1 96.44 227 ARG B O 1
ATOM 3771 N N . ILE B 1 228 ? -35.875 1.724 0.807 1 96.25 228 ILE B N 1
ATOM 3772 C CA . ILE B 1 228 ? -36.156 0.521 1.583 1 96.25 228 ILE B CA 1
ATOM 3773 C C . ILE B 1 228 ? -37.531 0.645 2.242 1 96.25 228 ILE B C 1
ATOM 3775 O O . ILE B 1 228 ? -38.312 -0.309 2.246 1 96.25 228 ILE B O 1
ATOM 3779 N N . ARG B 1 229 ? -37.844 1.822 2.713 1 95.94 229 ARG B N 1
ATOM 3780 C CA . ARG B 1 229 ? -39.156 2.064 3.336 1 95.94 229 ARG B CA 1
ATOM 3781 C C . ARG B 1 229 ? -40.281 1.913 2.324 1 95.94 229 ARG B C 1
ATOM 3783 O O . ARG B 1 229 ? -41.375 1.498 2.676 1 95.94 229 ARG B O 1
ATOM 3790 N N . ASN B 1 230 ? -39.969 2.225 1.109 1 95.56 230 ASN B N 1
ATOM 3791 C CA . ASN B 1 230 ? -40.969 2.127 0.049 1 95.56 230 ASN B CA 1
ATOM 3792 C C . ASN B 1 230 ? -41.031 0.717 -0.529 1 95.56 230 ASN B C 1
ATOM 3794 O O . ASN B 1 230 ? -41.625 0.5 -1.575 1 95.56 230 ASN B O 1
ATOM 3798 N N . GLY B 1 231 ? -40.344 -0.194 0.052 1 93.62 231 GLY B N 1
ATOM 3799 C CA . GLY B 1 231 ? -40.5 -1.598 -0.285 1 93.62 231 GLY B CA 1
ATOM 3800 C C . GLY B 1 231 ? -39.406 -2.143 -1.167 1 93.62 231 GLY B C 1
ATOM 3801 O O . GLY B 1 231 ? -39.406 -3.328 -1.504 1 93.62 231 GLY B O 1
ATOM 3802 N N . GLN B 1 232 ? -38.5 -1.271 -1.496 1 95.5 232 GLN B N 1
ATOM 3803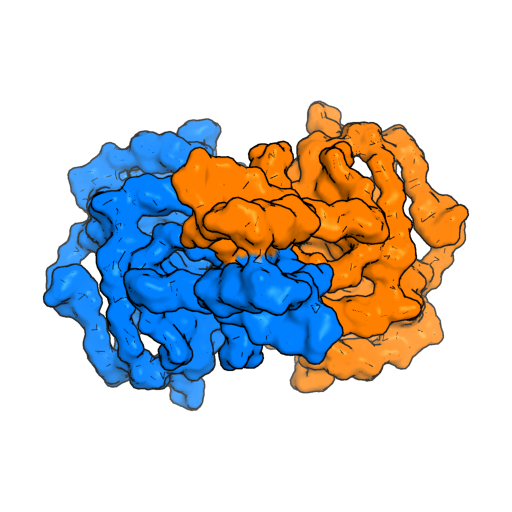 C CA . GLN B 1 232 ? -37.406 -1.753 -2.318 1 95.5 232 GLN B CA 1
ATOM 3804 C C . GLN B 1 232 ? -36.312 -2.402 -1.46 1 95.5 232 GLN B C 1
ATOM 3806 O O . GLN B 1 232 ? -36.125 -2.027 -0.301 1 95.5 232 GLN B O 1
ATOM 3811 N N . ARG B 1 233 ? -35.656 -3.387 -2.068 1 94.5 233 ARG B N 1
ATOM 3812 C CA . ARG B 1 233 ? -34.594 -4.082 -1.34 1 94.5 233 ARG B CA 1
ATOM 3813 C C . ARG B 1 233 ? -33.281 -4.039 -2.113 1 94.5 233 ARG B C 1
ATOM 3815 O O . ARG B 1 233 ? -33.25 -4.422 -3.283 1 94.5 233 ARG B O 1
ATOM 3822 N N . PRO B 1 234 ? -32.281 -3.559 -1.393 1 95.38 234 PRO B N 1
ATOM 3823 C CA . PRO B 1 234 ? -30.984 -3.678 -2.064 1 95.38 234 PRO B CA 1
ATOM 3824 C C . PRO B 1 234 ? -30.484 -5.125 -2.158 1 95.38 234 PRO B C 1
ATOM 3826 O O . PRO B 1 234 ? -30.719 -5.914 -1.24 1 95.38 234 PRO B O 1
ATOM 3829 N N . VAL B 1 235 ? -29.906 -5.41 -3.246 1 93.69 235 VAL B N 1
ATOM 3830 C CA . VAL B 1 235 ? -29.375 -6.754 -3.445 1 93.69 235 VAL B CA 1
ATOM 3831 C C . VAL B 1 235 ? -27.953 -6.836 -2.893 1 93.69 235 VAL B C 1
ATOM 3833 O O . VAL B 1 235 ? -27.469 -7.918 -2.541 1 93.69 235 VAL B O 1
ATOM 3836 N N . SER B 1 236 ? -27.266 -5.684 -2.818 1 91 236 SER B N 1
ATOM 3837 C CA . SER B 1 236 ? -25.922 -5.645 -2.246 1 91 236 SER B CA 1
ATOM 3838 C C . SER B 1 236 ? -25.578 -4.242 -1.759 1 91 236 SER B C 1
ATOM 3840 O O . SER B 1 236 ? -26.141 -3.254 -2.24 1 91 236 SER B O 1
ATOM 3842 N N . ILE B 1 237 ? -24.828 -4.211 -0.734 1 90.44 237 ILE B N 1
ATOM 3843 C CA . ILE B 1 237 ? -24.172 -2.988 -0.286 1 90.44 237 ILE B CA 1
ATOM 3844 C C . ILE B 1 237 ? -22.672 -3.205 -0.225 1 90.44 237 ILE B C 1
ATOM 3846 O O . ILE B 1 237 ? -22.188 -4.035 0.548 1 90.44 237 ILE B O 1
ATOM 3850 N N . LYS B 1 238 ? -21.984 -2.463 -1.056 1 85.81 238 LYS B N 1
ATOM 3851 C CA . LYS B 1 238 ? -20.531 -2.629 -1.174 1 85.81 238 LYS B CA 1
ATOM 3852 C C . LYS B 1 238 ? -19.797 -1.393 -0.667 1 85.81 238 LYS B C 1
ATOM 3854 O O . LYS B 1 238 ? -20.328 -0.285 -0.698 1 85.81 238 LYS B O 1
ATOM 3859 N N . PRO B 1 239 ? -18.594 -1.602 -0.181 1 84.31 239 PRO B N 1
ATOM 3860 C CA . PRO B 1 239 ? -17.797 -0.444 0.238 1 84.31 239 PRO B CA 1
ATOM 3861 C C . PRO B 1 239 ? -17.297 0.388 -0.942 1 84.31 239 PRO B C 1
ATOM 3863 O O . PRO B 1 239 ? -16.969 -0.163 -1.995 1 84.31 239 PRO B O 1
ATOM 3866 N N . VAL B 1 240 ? -17.375 1.637 -0.749 1 83.62 240 VAL B N 1
ATOM 3867 C CA . VAL B 1 240 ? -16.641 2.562 -1.6 1 83.62 240 VAL B CA 1
ATOM 3868 C C . VAL B 1 240 ? -15.398 3.062 -0.863 1 83.62 240 VAL B C 1
ATOM 3870 O O . VAL B 1 240 ? -15.508 3.686 0.196 1 83.62 240 VAL B O 1
ATOM 3873 N N . THR B 1 241 ? -14.258 2.711 -1.398 1 80.75 241 THR B N 1
ATOM 3874 C CA . THR B 1 241 ? -13 3.074 -0.746 1 80.75 241 THR B CA 1
ATOM 3875 C C . THR B 1 241 ? -12.391 4.312 -1.396 1 80.75 241 THR B C 1
ATOM 3877 O O . THR B 1 241 ? -12.812 4.723 -2.48 1 80.75 241 THR B O 1
ATOM 3880 N N . LEU B 1 242 ? -11.469 4.902 -0.688 1 81.94 242 LEU B N 1
ATOM 3881 C CA . LEU B 1 242 ? -10.711 6.008 -1.271 1 81.94 242 LEU B CA 1
ATOM 3882 C C . LEU B 1 242 ? -10.062 5.59 -2.586 1 81.94 242 LEU B C 1
ATOM 3884 O O . LEU B 1 242 ? -10.008 6.375 -3.533 1 81.94 242 LEU B O 1
ATOM 3888 N N . GLU B 1 243 ? -9.633 4.375 -2.592 1 80.88 243 GLU B N 1
ATOM 3889 C CA . GLU B 1 243 ? -9.023 3.848 -3.809 1 80.88 243 GLU B CA 1
ATOM 3890 C C . GLU B 1 243 ? -10 3.883 -4.977 1 80.88 243 GLU B C 1
ATOM 3892 O O . GLU B 1 243 ? -9.656 4.324 -6.074 1 80.88 243 GLU B O 1
ATOM 3897 N N . ASP B 1 244 ? -11.172 3.465 -4.688 1 81.19 244 ASP B N 1
ATOM 3898 C CA . ASP B 1 244 ? -12.211 3.484 -5.719 1 81.19 244 ASP B CA 1
ATOM 3899 C C . ASP B 1 244 ? -12.477 4.906 -6.203 1 81.19 244 ASP B C 1
ATOM 3901 O O . ASP B 1 244 ? -12.578 5.148 -7.406 1 81.19 244 ASP B O 1
ATOM 3905 N N . TRP B 1 245 ? -12.555 5.703 -5.223 1 82.94 245 TRP B N 1
ATOM 3906 C CA . TRP B 1 245 ? -12.844 7.102 -5.516 1 82.94 245 TRP B CA 1
ATOM 3907 C C . TRP B 1 245 ? -11.727 7.723 -6.352 1 82.94 245 TRP B C 1
ATOM 3909 O O . TRP B 1 245 ? -11.992 8.406 -7.344 1 82.94 245 TRP B O 1
ATOM 3919 N N . LEU B 1 246 ? -10.539 7.469 -6.098 1 84.94 246 LEU B N 1
ATOM 3920 C CA . LEU B 1 246 ? -9.383 8.016 -6.797 1 84.94 246 LEU B CA 1
ATOM 3921 C C . LEU B 1 246 ? -9.289 7.461 -8.211 1 84.94 246 LEU B C 1
ATOM 3923 O O . LEU B 1 246 ? -8.898 8.172 -9.141 1 84.94 246 LEU B O 1
ATOM 3927 N N . MET B 1 247 ? -9.617 6.219 -8.359 1 83.19 247 MET B N 1
ATOM 3928 C CA . MET B 1 247 ? -9.5 5.555 -9.656 1 83.19 247 MET B CA 1
ATOM 3929 C C . MET B 1 247 ? -10.453 6.184 -10.672 1 83.19 247 MET B C 1
ATOM 3931 O O . MET B 1 247 ? -10.234 6.074 -11.883 1 83.19 247 MET B O 1
ATOM 3935 N N . ASP B 1 248 ? -11.438 6.812 -10.117 1 81.19 248 ASP B N 1
ATOM 3936 C CA . ASP B 1 248 ? -12.352 7.508 -11.016 1 81.19 248 ASP B CA 1
ATOM 3937 C C . ASP B 1 248 ? -11.664 8.68 -11.711 1 81.19 248 ASP B C 1
ATOM 3939 O O . ASP B 1 248 ? -12.148 9.18 -12.727 1 81.19 248 ASP B O 1
ATOM 3943 N N . PHE B 1 249 ? -10.531 9.07 -11.148 1 81.19 249 PHE B N 1
ATOM 3944 C CA . PHE B 1 249 ? -9.859 10.258 -11.664 1 81.19 249 PHE B CA 1
ATOM 3945 C C . PHE B 1 249 ? -8.656 9.875 -12.523 1 81.19 249 PHE B C 1
ATOM 3947 O O . PHE B 1 249 ? -8.133 10.703 -13.266 1 81.19 249 PHE B O 1
ATOM 3954 N N . PHE B 1 250 ? -8.211 8.734 -12.242 1 80.19 250 PHE B N 1
ATOM 3955 C CA . PHE B 1 250 ? -6.992 8.328 -12.93 1 80.19 250 PHE B CA 1
ATOM 3956 C C . PHE B 1 250 ? -7.316 7.512 -14.172 1 80.19 250 PHE B C 1
ATOM 3958 O O . PHE B 1 250 ? -8.234 6.688 -14.156 1 80.19 250 PHE B O 1
#

Radius of gyration: 24.54 Å; Cα contacts (8 Å, |Δi|>4): 995; chains: 2; bounding box: 68×68×52 Å

Solvent-accessible surface area (backbone atoms only — not comparable to full-atom values): 26563 Å² total; per-residue (Å²): 46,23,32,65,60,87,91,42,56,41,29,51,70,33,77,84,82,75,53,75,22,35,28,37,41,33,32,45,83,79,12,26,64,69,61,50,51,32,36,74,70,62,76,41,77,64,75,42,72,78,61,68,55,96,86,30,48,62,89,71,59,55,90,38,42,56,31,62,20,64,70,74,76,85,73,61,52,74,44,32,47,43,60,51,32,36,50,49,1,53,73,44,70,34,64,45,27,68,61,44,26,55,71,64,68,37,61,91,47,26,83,37,31,50,63,74,44,54,69,48,52,44,35,49,50,47,50,43,51,25,53,34,26,65,27,48,31,33,38,29,36,38,70,58,56,79,46,33,56,66,57,41,51,54,51,49,52,44,48,62,61,47,25,78,78,23,29,37,36,39,33,30,48,74,74,63,91,73,85,83,61,33,18,39,34,35,31,49,73,9,27,65,78,45,72,36,46,67,76,58,54,60,72,44,39,19,35,36,33,33,31,81,86,67,49,73,44,67,70,38,66,66,58,51,50,52,39,39,59,71,71,45,57,66,74,44,60,39,51,36,42,45,58,58,52,50,51,75,75,100,45,21,32,64,60,87,91,43,57,41,28,50,68,34,77,83,84,74,52,77,22,36,26,37,42,33,30,46,85,79,12,25,64,68,60,51,51,32,35,75,71,62,76,41,75,63,75,39,71,78,61,68,56,96,88,30,49,62,89,70,60,56,90,39,41,55,31,62,19,65,70,73,79,86,73,61,52,73,44,32,47,42,60,51,33,36,50,48,1,54,74,45,70,33,65,45,26,68,62,44,27,55,70,64,68,36,61,92,47,27,83,37,30,50,65,73,45,53,68,47,53,46,36,47,49,47,48,43,51,25,54,35,26,64,26,48,32,32,39,28,36,38,69,59,56,78,46,32,56,66,59,42,51,54,50,50,52,44,48,61,61,46,25,79,78,21,30,36,37,40,34,30,48,75,73,62,88,75,82,83,61,34,19,39,33,34,31,49,72,8,27,66,77,46,72,36,45,67,77,58,54,61,70,44,39,18,35,37,33,33,30,80,86,66,50,72,46,66,69,38,66,66,57,51,51,52,41,38,59,72,69,47,57,67,75,44,61,40,51,35,43,47,56,59,52,50,51,75,74,100

Organism: Thermococcus gammatolerans (strain DSM 15229 / JCM 11827 / EJ3) (NCBI:txid593117)

InterPro domains:
  IPR003439 ABC transporter-like, ATP-binding domain [PF00005] (11-144)
  IPR003439 ABC transporter-like, ATP-binding domain [PS50893] (1-214)
  IPR003593 AAA+ ATPase domain [SM00382] (19-193)
  IPR027417 P-loop containing nucleoside triphosphate hydrolase [G3DSA:3.40.50.300] (1-206)
  IPR027417 P-loop containing nucleoside triphosphate hydrolase [SSF52540] (2-192)
  IPR051782 ABC Transporter Superfamily, Various Functions [PTHR42939] (2-205)